Protein AF-0000000081651804 (afdb_homodimer)

InterPro domains:
  IPR036249 Thioredoxin-like superfamily [SSF52833] (68-218)

Organism: Saccoglossus kowalevskii (NCBI:txid10224)

Radius of gyration: 31.2 Å; Cα contacts (8 Å, |Δi|>4): 601; chains: 2; bounding box: 124×75×100 Å

Nearest PDB structures (foldseek):
  3gn3-assembly1_A  TM=8.471E-01  e=2.195E-08  Pseudomonas syringae pv. tomato
  3bci-assembly1_A  TM=7.589E-01  e=2.116E-06  Staphylococcus aureus
  3bck-assembly1_A  TM=7.541E-01  e=5.457E-06  Staphylococcus aureus
  3bd2-assembly1_A  TM=7.616E-01  e=6.450E-06  Staphylococcus aureus
  9edl-assembly1_A  TM=6.045E-01  e=1.382E-04  Francisella tularensis subsp. tularensis SCHU S4

Foldseek 3Di:
DPDPPDPPPPPPPDPPPDDPPPCPVVCVVDLDDDPDDDFAKPDQQDPPALKEKEWEAQQLDQLAQLVLVQVNVLCVVVDRRNYIYTYAYAHDPVPPCRLVLRLLLLLLCVQPVNCSSVLSNVCNVVRDDDDPPQDPVNSNVVSLVSSCVRDVSRDSVSSVVSSPDVVSSSSNVSRNVVCVVLPDDDPRWMDMVSHTDPPDDSPDHSVNVCVVRVVSCPPPDPPDVPPPPPPPPDPDPPPPPPPPPPPPPPDPPPDPVPPPPPVPPVPPPD/DPPDPPPPDPPDPPDPPDDPVPPCPVPVVDLDDDPDDDFAKPDQQDPPALKEKEWEAQQLDQLAQLVLVQVNVLCVVVDRRNYIYTYAYAHDPVPPCRLVLRLLLLLLCVQPVNCSSVLSNVSNVVRDDDDPPQDPVNSNVVSLVSSCVRDVSRDSVSSVVSSPDVVSSSSNVSRNVVCVVLPDDDPRWMDMVSHTDPPDDSPDHSVNVCVVRVVSCPPPDPPDVPPPPPPPPDPDDPPPPPPPPPPPDPDPPPDPVPVPPPVPVVPPPD

Structure (mmCIF, N/CA/C/O backbone):
data_AF-0000000081651804-model_v1
#
loop_
_entity.id
_entity.type
_entity.pdbx_description
1 polymer 'Uncharacterized protein LOC100369680'
#
loop_
_atom_site.group_PDB
_atom_site.id
_atom_site.type_symbol
_atom_site.label_atom_id
_atom_site.label_alt_id
_atom_site.label_comp_id
_atom_site.label_asym_id
_atom_site.label_entity_id
_atom_site.label_seq_id
_atom_site.pdbx_PDB_ins_code
_atom_site.Cartn_x
_atom_site.Cartn_y
_atom_site.Cartn_z
_atom_site.occupancy
_atom_site.B_iso_or_equiv
_atom_site.auth_seq_id
_atom_site.auth_comp_id
_atom_site.auth_asym_id
_atom_site.auth_atom_id
_atom_site.pdbx_PDB_model_num
ATOM 1 N N . MET A 1 1 ? -48.344 -28.953 46.969 1 24.56 1 MET A N 1
ATOM 2 C CA . MET A 1 1 ? -48.781 -29.125 45.562 1 24.56 1 MET A CA 1
ATOM 3 C C . MET A 1 1 ? -48.75 -27.797 44.812 1 24.56 1 MET A C 1
ATOM 5 O O . MET A 1 1 ? -48.812 -27.766 43.594 1 24.56 1 MET A O 1
ATOM 9 N N . ALA A 1 2 ? -49.094 -26.719 45.562 1 26.3 2 ALA A N 1
ATOM 10 C CA . ALA A 1 2 ? -49.625 -25.484 44.969 1 26.3 2 ALA A CA 1
ATOM 11 C C . ALA A 1 2 ? -48.5 -24.719 44.25 1 26.3 2 ALA A C 1
ATOM 13 O O . ALA A 1 2 ? -48.719 -24.141 43.188 1 26.3 2 ALA A O 1
ATOM 14 N N . THR A 1 3 ? -47.438 -24.406 44.969 1 31.56 3 THR A N 1
ATOM 15 C CA . THR A 1 3 ? -46.656 -23.172 44.875 1 31.56 3 THR A CA 1
ATOM 16 C C . THR A 1 3 ? -45.75 -23.219 43.656 1 31.56 3 THR A C 1
ATOM 18 O O . THR A 1 3 ? -44.906 -22.312 43.469 1 31.56 3 THR A O 1
ATOM 21 N N . TYR A 1 4 ? -45.531 -24.438 43.062 1 30.83 4 TYR A N 1
ATOM 22 C CA . TYR A 1 4 ? -44.406 -24.656 42.156 1 30.83 4 TYR A CA 1
ATOM 23 C C . TYR A 1 4 ? -44.625 -23.922 40.812 1 30.83 4 TYR A C 1
ATOM 25 O O . TYR A 1 4 ? -43.844 -24.078 39.875 1 30.83 4 TYR A O 1
ATOM 33 N N . THR A 1 5 ? -45.969 -23.469 40.625 1 31.5 5 THR A N 1
ATOM 34 C CA . THR A 1 5 ? -46.375 -23.312 39.219 1 31.5 5 THR A CA 1
ATOM 35 C C . THR A 1 5 ? -45.75 -22.062 38.625 1 31.5 5 THR A C 1
ATOM 37 O O . THR A 1 5 ? -45.625 -21.953 37.406 1 31.5 5 THR A O 1
ATOM 40 N N . HIS A 1 6 ? -45.688 -20.969 39.406 1 31.59 6 HIS A N 1
ATOM 41 C CA . HIS A 1 6 ? -45.844 -19.703 38.719 1 31.59 6 HIS A CA 1
ATOM 42 C C . HIS A 1 6 ? -44.562 -19.312 38 1 31.59 6 HIS A C 1
ATOM 44 O O . HIS A 1 6 ? -44.531 -18.297 37.312 1 31.59 6 HIS A O 1
ATOM 50 N N . TYR A 1 7 ? -43.344 -19.781 38.562 1 31.34 7 TYR A N 1
ATOM 51 C CA . TYR A 1 7 ? -42.156 -18.969 38.25 1 31.34 7 TYR A CA 1
ATOM 52 C C . TYR A 1 7 ? -41.719 -19.172 36.812 1 31.34 7 TYR A C 1
ATOM 54 O O . TYR A 1 7 ? -40.594 -18.828 36.438 1 31.34 7 TYR A O 1
ATOM 62 N N . PHE A 1 8 ? -42.562 -20.016 36 1 31.11 8 PHE A N 1
ATOM 63 C CA . PHE A 1 8 ? -41.969 -20.484 34.719 1 31.11 8 PHE A CA 1
ATOM 64 C C . PHE A 1 8 ? -41.844 -19.328 33.75 1 31.11 8 PHE A C 1
ATOM 66 O O . PHE A 1 8 ? -41.281 -19.5 32.656 1 31.11 8 PHE A O 1
ATOM 73 N N . VAL A 1 9 ? -42.719 -18.281 33.875 1 31.03 9 VAL A N 1
ATOM 74 C CA . VAL A 1 9 ? -42.969 -17.5 32.688 1 31.03 9 VAL A CA 1
ATOM 75 C C . VAL A 1 9 ? -41.781 -16.594 32.375 1 31.03 9 VAL A C 1
ATOM 77 O O . VAL A 1 9 ? -41.719 -15.969 31.312 1 31.03 9 VAL A O 1
ATOM 80 N N . ALA A 1 10 ? -41.062 -16.203 33.438 1 31.55 10 ALA A N 1
ATOM 81 C CA . ALA A 1 10 ? -40.344 -14.961 33.219 1 31.55 10 ALA A CA 1
ATOM 82 C C . ALA A 1 10 ? -39.219 -15.141 32.188 1 31.55 10 ALA A C 1
ATOM 84 O O . ALA A 1 10 ? -38.469 -14.203 31.906 1 31.55 10 ALA A O 1
ATOM 85 N N . LEU A 1 11 ? -38.781 -16.422 31.984 1 28.41 11 LEU A N 1
ATOM 86 C CA . LEU A 1 11 ? -37.406 -16.531 31.469 1 28.41 11 LEU A CA 1
ATOM 87 C C . LEU A 1 11 ? -37.312 -16.031 30.031 1 28.41 11 LEU A C 1
ATOM 89 O O . LEU A 1 11 ? -36.219 -15.766 29.531 1 28.41 11 LEU A O 1
ATOM 93 N N . CYS A 1 12 ? -38.406 -16.219 29.219 1 28.17 12 CYS A N 1
ATOM 94 C CA . CYS A 1 12 ? -38.094 -16.344 27.797 1 28.17 12 CYS A CA 1
ATOM 95 C C . CYS A 1 12 ? -37.719 -15 27.188 1 28.17 12 CYS A C 1
ATOM 97 O O . CYS A 1 12 ? -37.469 -14.898 25.984 1 28.17 12 CYS A O 1
ATOM 99 N N . LEU A 1 13 ? -38.25 -13.891 27.75 1 28.84 13 LEU A N 1
ATOM 100 C CA . LEU A 1 13 ? -38.344 -12.758 26.844 1 28.84 13 LEU A CA 1
ATOM 101 C C . LEU A 1 13 ? -36.969 -12.227 26.484 1 28.84 13 LEU A C 1
ATOM 103 O O . LEU A 1 13 ? -36.812 -11.352 25.625 1 28.84 13 LEU A O 1
ATOM 107 N N . SER A 1 14 ? -36.062 -12.273 27.469 1 28.53 14 SER A N 1
ATOM 108 C CA . SER A 1 14 ? -35.062 -11.219 27.312 1 28.53 14 SER A CA 1
ATOM 109 C C . SER A 1 14 ? -34.25 -11.43 26.031 1 28.53 14 SER A C 1
ATOM 111 O O . SER A 1 14 ? -33.344 -10.648 25.734 1 28.53 14 SER A O 1
ATOM 113 N N . PHE A 1 15 ? -34.031 -12.656 25.547 1 28.77 15 PHE A N 1
ATOM 114 C CA . PHE A 1 15 ? -32.812 -12.836 24.766 1 28.77 15 PHE A CA 1
ATOM 115 C C . PHE A 1 15 ? -32.938 -12.109 23.422 1 28.77 15 PHE A C 1
ATOM 117 O O . PHE A 1 15 ? -32.062 -12.258 22.562 1 28.77 15 PHE A O 1
ATOM 124 N N . MET A 1 16 ? -34.094 -11.562 23.047 1 28.7 16 MET A N 1
ATOM 125 C CA . MET A 1 16 ? -34.125 -11.273 21.625 1 28.7 16 MET A CA 1
ATOM 126 C C . MET A 1 16 ? -33.188 -10.117 21.297 1 28.7 16 MET A C 1
ATOM 128 O O . MET A 1 16 ? -33.312 -9.5 20.234 1 28.7 16 MET A O 1
ATOM 132 N N . HIS A 1 17 ? -32.625 -9.453 22.234 1 29.36 17 HIS A N 1
ATOM 133 C CA . HIS A 1 17 ? -31.984 -8.266 21.672 1 29.36 17 HIS A CA 1
ATOM 134 C C . HIS A 1 17 ? -30.922 -8.641 20.641 1 29.36 17 HIS A C 1
ATOM 136 O O . HIS A 1 17 ? -29.734 -8.375 20.844 1 29.36 17 HIS A O 1
ATOM 142 N N . VAL A 1 18 ? -30.734 -9.891 20.281 1 27.17 18 VAL A N 1
ATOM 143 C CA . VAL A 1 18 ? -29.5 -10.125 19.531 1 27.17 18 VAL A CA 1
ATOM 144 C C . VAL A 1 18 ? -29.359 -9.062 18.438 1 27.17 18 VAL A C 1
ATOM 146 O O . VAL A 1 18 ? -28.328 -8.383 18.359 1 27.17 18 VAL A O 1
ATOM 149 N N . VAL A 1 19 ? -29.516 -9.508 17.078 1 27.95 19 VAL A N 1
ATOM 150 C CA . VAL A 1 19 ? -28.672 -9.516 15.875 1 27.95 19 VAL A CA 1
ATOM 151 C C . VAL A 1 19 ? -28.922 -8.242 15.07 1 27.95 19 VAL A C 1
ATOM 153 O O . VAL A 1 19 ? -29.797 -8.211 14.188 1 27.95 19 VAL A O 1
ATOM 156 N N . LYS A 1 20 ? -29.5 -7.219 15.469 1 29.56 20 LYS A N 1
ATOM 157 C CA . LYS A 1 20 ? -29.672 -6.234 14.398 1 29.56 20 LYS A CA 1
ATOM 158 C C . LYS A 1 20 ? -28.328 -5.852 13.789 1 29.56 20 LYS A C 1
ATOM 160 O O . LYS A 1 20 ? -27.953 -4.676 13.773 1 29.56 20 LYS A O 1
ATOM 165 N N . SER A 1 21 ? -27.188 -6.348 14.25 1 32.62 21 SER A N 1
ATOM 166 C CA . SER A 1 21 ? -26.047 -5.836 13.484 1 32.62 21 SER A CA 1
ATOM 167 C C . SER A 1 21 ? -26.328 -5.918 11.984 1 32.62 21 SER A C 1
ATOM 169 O O . SER A 1 21 ? -26.25 -6.996 11.391 1 32.62 21 SER A O 1
ATOM 171 N N . SER A 1 22 ? -27.422 -5.578 11.484 1 32.34 22 SER A N 1
ATOM 172 C CA . SER A 1 22 ? -27.672 -5.32 10.07 1 32.34 22 SER A CA 1
ATOM 173 C C . SER A 1 22 ? -26.391 -4.902 9.352 1 32.34 22 SER A C 1
ATOM 175 O O . SER A 1 22 ? -25.547 -4.211 9.93 1 32.34 22 SER A O 1
ATOM 177 N N . SER A 1 23 ? -26.062 -5.59 8.25 1 32.5 23 SER A N 1
ATOM 178 C CA . SER A 1 23 ? -25.109 -5.695 7.16 1 32.5 23 SER A CA 1
ATOM 179 C C . SER A 1 23 ? -24.875 -4.34 6.5 1 32.5 23 SER A C 1
ATOM 181 O O . SER A 1 23 ? -25.719 -3.844 5.762 1 32.5 23 SER A O 1
ATOM 183 N N . LEU A 1 24 ? -24.844 -3.197 7.113 1 31.67 24 LEU A N 1
ATOM 184 C CA . LEU A 1 24 ? -24.031 -2.281 6.328 1 31.67 24 LEU A CA 1
ATOM 185 C C . LEU A 1 24 ? -23 -3.043 5.496 1 31.67 24 LEU A C 1
ATOM 187 O O . LEU A 1 24 ? -21.953 -3.426 6 1 31.67 24 LEU A O 1
ATOM 191 N N . LEU A 1 25 ? -23.344 -4.055 4.938 1 34.19 25 LEU A N 1
ATOM 192 C CA . LEU A 1 25 ? -22.547 -4.516 3.807 1 34.19 25 LEU A CA 1
ATOM 193 C C . LEU A 1 25 ? -21.828 -3.348 3.135 1 34.19 25 LEU A C 1
ATOM 195 O O . LEU A 1 25 ? -22.422 -2.646 2.311 1 34.19 25 LEU A O 1
ATOM 199 N N . GLN A 1 26 ? -21.312 -2.379 3.842 1 36.34 26 GLN A N 1
ATOM 200 C CA . GLN A 1 26 ? -20.344 -1.422 3.32 1 36.34 26 GLN A CA 1
ATOM 201 C C . GLN A 1 26 ? -19.656 -1.964 2.074 1 36.34 26 GLN A C 1
ATOM 203 O O . GLN A 1 26 ? -19.062 -3.041 2.109 1 36.34 26 GLN A O 1
ATOM 208 N N . ASN A 1 27 ? -20.25 -1.836 0.985 1 41.03 27 ASN A N 1
ATOM 209 C CA . ASN A 1 27 ? -19.578 -1.999 -0.3 1 41.03 27 ASN A CA 1
ATOM 210 C C . ASN A 1 27 ? -18.094 -1.684 -0.198 1 41.03 27 ASN A C 1
ATOM 212 O O . ASN A 1 27 ? -17.688 -0.518 -0.253 1 41.03 27 ASN A O 1
ATOM 216 N N . TYR A 1 28 ? -17.453 -2.332 0.712 1 46.41 28 TYR A N 1
ATOM 217 C CA . TYR A 1 28 ? -16.016 -2.258 0.965 1 46.41 28 TYR A CA 1
ATOM 218 C C . TYR A 1 28 ? -15.258 -1.918 -0.311 1 46.41 28 TYR A C 1
ATOM 220 O O . TYR A 1 28 ? -14.094 -1.509 -0.257 1 46.41 28 TYR A O 1
ATOM 228 N N . TYR A 1 29 ? -16.031 -2.086 -1.466 1 54.09 29 TYR A N 1
ATOM 229 C CA . TYR A 1 29 ? -15.305 -1.968 -2.721 1 54.09 29 TYR A CA 1
ATOM 230 C C . TYR A 1 29 ? -15.375 -0.544 -3.262 1 54.09 29 TYR A C 1
ATOM 232 O O . TYR A 1 29 ? -14.664 -0.194 -4.203 1 54.09 29 TYR A O 1
ATOM 240 N N . GLN A 1 30 ? -16.312 0.213 -2.609 1 60.78 30 GLN A N 1
ATOM 241 C CA . GLN A 1 30 ? -16.328 1.605 -3.045 1 60.78 30 GLN A CA 1
ATOM 242 C C . GLN A 1 30 ? -15.727 2.52 -1.979 1 60.78 30 GLN A C 1
ATOM 244 O O . GLN A 1 30 ? -16.078 2.418 -0.801 1 60.78 30 GLN A O 1
ATOM 249 N N . ILE A 1 31 ? -14.711 3.125 -2.273 1 69.38 31 ILE A N 1
ATOM 250 C CA . ILE A 1 31 ? -14.172 4.164 -1.405 1 69.38 31 ILE A CA 1
ATOM 251 C C . ILE A 1 31 ? -15.234 5.234 -1.161 1 69.38 31 ILE A C 1
ATOM 253 O O . ILE A 1 31 ? -15.719 5.863 -2.105 1 69.38 31 ILE A O 1
ATOM 257 N N . PRO A 1 32 ? -15.664 5.367 0.068 1 70.44 32 PRO A N 1
ATOM 258 C CA . PRO A 1 32 ? -16.656 6.414 0.318 1 70.44 32 PRO A CA 1
ATOM 259 C C . PRO A 1 32 ? -16.109 7.82 0.09 1 70.44 32 PRO A C 1
ATOM 261 O O . PRO A 1 32 ? -14.898 8.039 0.207 1 70.44 32 PRO A O 1
ATOM 264 N N . VAL A 1 33 ? -17.031 8.703 -0.384 1 73.44 33 VAL A N 1
ATOM 265 C CA . VAL A 1 33 ? -16.672 10.117 -0.405 1 73.44 33 VAL A CA 1
ATOM 266 C C . VAL A 1 33 ? -16.625 10.656 1.022 1 73.44 33 VAL A C 1
ATOM 268 O O . VAL A 1 33 ? -17.594 10.555 1.77 1 73.44 33 VAL A O 1
ATOM 271 N N . THR A 1 34 ? -15.445 11.102 1.348 1 71.44 34 THR A N 1
ATOM 272 C CA . THR A 1 34 ? -15.258 11.602 2.707 1 71.44 34 THR A CA 1
ATOM 273 C C . THR A 1 34 ? -15.812 13.016 2.844 1 71.44 34 THR A C 1
ATOM 275 O O . THR A 1 34 ? -15.922 13.742 1.855 1 71.44 34 THR A O 1
ATOM 278 N N . ARG A 1 35 ? -16.203 13.344 4.023 1 66.5 35 ARG A N 1
ATOM 279 C CA . ARG A 1 35 ? -16.797 14.648 4.289 1 66.5 35 ARG A CA 1
ATOM 280 C C . ARG A 1 35 ? -15.82 15.773 3.992 1 66.5 35 ARG A C 1
ATOM 282 O O . ARG A 1 35 ? -16.203 16.828 3.504 1 66.5 35 ARG A O 1
ATOM 289 N N . HIS A 1 36 ? -14.609 15.547 4.328 1 74.31 36 HIS A N 1
ATOM 290 C CA . HIS A 1 36 ? -13.586 16.578 4.129 1 74.31 36 HIS A CA 1
ATOM 291 C C . HIS A 1 36 ? -12.383 16 3.383 1 74.31 36 HIS A C 1
ATOM 293 O O . HIS A 1 36 ? -12.203 14.789 3.307 1 74.31 36 HIS A O 1
ATOM 299 N N . ARG A 1 37 ? -11.719 17 2.832 1 77.81 37 ARG A N 1
ATOM 300 C CA . ARG A 1 37 ? -10.469 16.594 2.195 1 77.81 37 ARG A CA 1
ATOM 301 C C . ARG A 1 37 ? -9.523 15.945 3.203 1 77.81 37 ARG A C 1
ATOM 303 O O . ARG A 1 37 ? -9.414 16.406 4.344 1 77.81 37 ARG A O 1
ATOM 310 N N . LEU A 1 38 ? -8.961 14.922 2.678 1 86 38 LEU A N 1
ATOM 311 C CA . LEU A 1 38 ? -8.047 14.18 3.541 1 86 38 LEU A CA 1
ATOM 312 C C . LEU A 1 38 ? -6.652 14.805 3.525 1 86 38 LEU A C 1
ATOM 314 O O . LEU A 1 38 ? -6.277 15.469 2.557 1 86 38 LEU A O 1
ATOM 318 N N . GLY A 1 39 ? -5.965 14.609 4.645 1 93.44 39 GLY A N 1
ATOM 319 C CA . GLY A 1 39 ? -4.648 15.195 4.824 1 93.44 39 GLY A CA 1
ATOM 320 C C . GLY A 1 39 ? -4.605 16.234 5.918 1 93.44 39 GLY A C 1
ATOM 321 O O . GLY A 1 39 ? -5.633 16.562 6.523 1 93.44 39 GLY A O 1
ATOM 322 N N . TYR A 1 40 ? -3.414 16.766 6.168 1 97.38 40 TYR A N 1
ATOM 323 C CA . TYR A 1 40 ? -3.191 17.75 7.223 1 97.38 40 TYR A CA 1
ATOM 324 C C . TYR A 1 40 ? -2.578 19.016 6.66 1 97.38 40 TYR A C 1
ATOM 326 O O . TYR A 1 40 ? -1.452 19 6.16 1 97.38 40 TYR A O 1
ATOM 334 N N . VAL A 1 41 ? -3.338 20.078 6.805 1 97.25 41 VAL A N 1
ATOM 335 C CA . VAL A 1 41 ? -2.848 21.359 6.285 1 97.25 41 VAL A CA 1
ATOM 336 C C . VAL A 1 41 ? -1.814 21.938 7.246 1 97.25 41 VAL A C 1
ATOM 338 O O . VAL A 1 41 ? -2.033 21.969 8.461 1 97.25 41 VAL A O 1
ATOM 341 N N . TYR A 1 42 ? -0.733 22.312 6.691 1 97.94 42 TYR A N 1
ATOM 342 C CA . TYR A 1 42 ? 0.343 22.906 7.48 1 97.94 42 TYR A CA 1
ATOM 343 C C . TYR A 1 42 ? 0.07 24.375 7.762 1 97.94 42 TYR A C 1
ATOM 345 O O . TYR A 1 42 ? -0.305 25.125 6.855 1 97.94 42 TYR A O 1
ATOM 353 N N . ALA A 1 43 ? 0.14 24.656 9.055 1 94.56 43 ALA A N 1
ATOM 354 C CA . ALA A 1 43 ? -0.023 26.031 9.5 1 94.56 43 ALA A CA 1
ATOM 355 C C . ALA A 1 43 ? -1.388 26.578 9.094 1 94.56 43 ALA A C 1
ATOM 357 O O . ALA A 1 43 ? -2.42 25.969 9.367 1 94.56 43 ALA A O 1
ATOM 358 N N . ASP A 1 44 ? -1.506 27.703 8.555 1 94.56 44 ASP A N 1
ATOM 359 C CA . ASP A 1 44 ? -2.768 28.344 8.188 1 94.56 44 ASP A CA 1
ATOM 360 C C . ASP A 1 44 ? -2.887 28.5 6.676 1 94.56 44 ASP A C 1
ATOM 362 O O . ASP A 1 44 ? -3.404 29.516 6.191 1 94.56 44 ASP A O 1
ATOM 366 N N . GLY A 1 45 ? -2.346 27.516 5.996 1 95.38 45 GLY A N 1
ATOM 367 C CA . GLY A 1 45 ? -2.49 27.578 4.551 1 95.38 45 GLY A CA 1
ATOM 368 C C . GLY A 1 45 ? -3.926 27.766 4.102 1 95.38 45 GLY A C 1
ATOM 369 O O . GLY A 1 45 ? -4.797 26.969 4.422 1 95.38 45 GLY A O 1
ATOM 370 N N . ILE A 1 46 ? -4.137 28.734 3.305 1 94.94 46 ILE A N 1
ATOM 371 C CA . ILE A 1 46 ? -5.512 29.047 2.922 1 94.94 46 ILE A CA 1
ATOM 372 C C . ILE A 1 46 ? -5.898 28.234 1.688 1 94.94 46 ILE A C 1
ATOM 374 O O . ILE A 1 46 ? -5.039 27.891 0.873 1 94.94 46 ILE A O 1
ATOM 378 N N . ALA A 1 47 ? -7.168 27.969 1.58 1 92.94 47 ALA A N 1
ATOM 379 C CA . ALA A 1 47 ? -7.684 27.125 0.507 1 92.94 47 ALA A CA 1
ATOM 380 C C . ALA A 1 47 ? -7.484 27.781 -0.855 1 92.94 47 ALA A C 1
ATOM 382 O O . ALA A 1 47 ? -7.348 27.094 -1.87 1 92.94 47 ALA A O 1
ATOM 383 N N . SER A 1 48 ? -7.363 29.125 -0.928 1 92.75 48 SER A N 1
ATOM 384 C CA . SER A 1 48 ? -7.297 29.844 -2.193 1 92.75 48 SER A CA 1
ATOM 385 C C . SER A 1 48 ? -5.852 30.125 -2.598 1 92.75 48 SER A C 1
ATOM 387 O O . SER A 1 48 ? -5.602 30.812 -3.594 1 92.75 48 SER A O 1
ATOM 389 N N . ALA A 1 49 ? -4.961 29.625 -1.812 1 95.44 49 ALA A N 1
ATOM 390 C CA . ALA A 1 49 ? -3.57 29.828 -2.207 1 95.44 49 ALA A CA 1
ATOM 391 C C . ALA A 1 49 ? -3.334 29.375 -3.641 1 95.44 49 ALA A C 1
ATOM 393 O O . ALA A 1 49 ? -3.824 28.312 -4.047 1 95.44 49 ALA A O 1
ATOM 394 N N . PRO A 1 50 ? -2.617 30.172 -4.434 1 94.44 50 PRO A N 1
ATOM 395 C CA . PRO A 1 50 ? -2.42 29.828 -5.844 1 94.44 50 PRO A CA 1
ATOM 396 C C . PRO A 1 50 ? -1.601 28.547 -6.027 1 94.44 50 PRO A C 1
ATOM 398 O O . PRO A 1 50 ? -1.757 27.844 -7.031 1 94.44 50 PRO A O 1
ATOM 401 N N . VAL A 1 51 ? -0.726 28.266 -5.121 1 96.94 51 VAL A N 1
ATOM 402 C CA . VAL A 1 51 ? 0.086 27.062 -5.207 1 96.94 51 VAL A CA 1
ATOM 403 C C . VAL A 1 51 ? -0.336 26.078 -4.117 1 96.94 51 VAL A C 1
ATOM 405 O O . VAL A 1 51 ? -0.29 26.391 -2.93 1 96.94 51 VAL A O 1
ATOM 408 N N . GLN A 1 52 ? -0.804 24.953 -4.531 1 97.62 52 GLN A N 1
ATOM 409 C CA . GLN A 1 52 ? -1.155 23.844 -3.652 1 97.62 52 GLN A CA 1
ATOM 410 C C . GLN A 1 52 ? -0.116 22.719 -3.732 1 97.62 52 GLN A C 1
ATOM 412 O O . GLN A 1 52 ? 0.161 22.203 -4.812 1 97.62 52 GLN A O 1
ATOM 417 N N . ILE A 1 53 ? 0.452 22.391 -2.619 1 98.44 53 ILE A N 1
ATOM 418 C CA . ILE A 1 53 ? 1.403 21.281 -2.59 1 98.44 53 ILE A CA 1
ATOM 419 C C . ILE A 1 53 ? 0.865 20.172 -1.704 1 98.44 53 ILE A C 1
ATOM 421 O O . ILE A 1 53 ? 0.42 20.406 -0.58 1 98.44 53 ILE A O 1
ATOM 425 N N . ASP A 1 54 ? 0.835 18.984 -2.162 1 98.31 54 ASP A N 1
ATOM 426 C CA . ASP A 1 54 ? 0.572 17.781 -1.385 1 98.31 54 ASP A CA 1
ATOM 427 C C . ASP A 1 54 ? 1.829 16.922 -1.263 1 98.31 54 ASP A C 1
ATOM 429 O O . ASP A 1 54 ? 2.455 16.578 -2.27 1 98.31 54 ASP A O 1
ATOM 433 N N . MET A 1 55 ? 2.182 16.625 -0.092 1 98.69 55 MET A N 1
ATOM 434 C CA . MET A 1 55 ? 3.234 15.641 0.14 1 98.69 55 MET A CA 1
ATOM 435 C C . MET A 1 55 ? 2.652 14.336 0.683 1 98.69 55 MET A C 1
ATOM 437 O O . MET A 1 55 ? 1.841 14.352 1.61 1 98.69 55 MET A O 1
ATOM 441 N N . PHE A 1 56 ? 2.998 13.273 0.129 1 98.31 56 PHE A N 1
ATOM 442 C CA . PHE A 1 56 ? 2.707 11.93 0.629 1 98.31 56 PHE A CA 1
ATOM 443 C C . PHE A 1 56 ? 3.959 11.289 1.21 1 98.31 56 PHE A C 1
ATOM 445 O O . PHE A 1 56 ? 4.996 11.219 0.544 1 98.31 56 PHE A O 1
ATOM 452 N N . LEU A 1 57 ? 3.881 10.859 2.449 1 97.56 57 LEU A N 1
ATOM 453 C CA . LEU A 1 57 ? 5.09 10.383 3.107 1 97.56 57 LEU A CA 1
ATOM 454 C C . LEU A 1 57 ? 4.805 9.148 3.945 1 97.56 57 LEU A C 1
ATOM 456 O O . LEU A 1 57 ? 3.686 8.969 4.434 1 97.56 57 LEU A O 1
ATOM 460 N N . CYS A 1 58 ? 5.715 8.297 4.031 1 96.44 58 CYS A N 1
ATOM 461 C CA . CYS A 1 58 ? 5.715 7.137 4.914 1 96.44 58 CYS A CA 1
ATOM 462 C C . CYS A 1 58 ? 6.355 7.469 6.254 1 96.44 58 CYS A C 1
ATOM 464 O O . CYS A 1 58 ? 7.57 7.648 6.34 1 96.44 58 CYS A O 1
ATOM 466 N N . LEU A 1 59 ? 5.445 7.496 7.25 1 94.62 59 LEU A N 1
ATOM 467 C CA . LEU A 1 59 ? 5.918 7.879 8.578 1 94.62 59 LEU A CA 1
ATOM 468 C C . LEU A 1 59 ? 6.812 6.797 9.172 1 94.62 59 LEU A C 1
ATOM 470 O O . LEU A 1 59 ? 6.477 5.613 9.125 1 94.62 59 LEU A O 1
ATOM 474 N N . GLN A 1 60 ? 7.973 7.145 9.609 1 85.25 60 GLN A N 1
ATOM 475 C CA . GLN A 1 60 ? 9 6.305 10.227 1 85.25 60 GLN A CA 1
ATOM 476 C C . GLN A 1 60 ? 9.969 5.77 9.18 1 85.25 60 GLN A C 1
ATOM 478 O O . GLN A 1 60 ? 10.867 4.984 9.508 1 85.25 60 GLN A O 1
ATOM 483 N N . SER A 1 61 ? 9.75 6.074 7.93 1 86.62 61 SER A N 1
ATOM 484 C CA . SER A 1 61 ? 10.758 5.75 6.93 1 86.62 61 SER A CA 1
ATOM 485 C C . SER A 1 61 ? 11.914 6.742 6.969 1 86.62 61 SER A C 1
ATOM 487 O O . SER A 1 61 ? 11.703 7.953 7.031 1 86.62 61 SER A O 1
ATOM 489 N N . THR A 1 62 ? 13.039 6.27 6.883 1 82.69 62 THR A N 1
ATOM 490 C CA . THR A 1 62 ? 14.219 7.117 7 1 82.69 62 THR A CA 1
ATOM 491 C C . THR A 1 62 ? 14.32 8.07 5.812 1 82.69 62 THR A C 1
ATOM 493 O O . THR A 1 62 ? 14.859 9.172 5.941 1 82.69 62 THR A O 1
ATOM 496 N N . GLU A 1 63 ? 13.773 7.723 4.719 1 88.5 63 GLU A N 1
ATOM 497 C CA . GLU A 1 63 ? 13.93 8.484 3.482 1 88.5 63 GLU A CA 1
ATOM 498 C C . GLU A 1 63 ? 13.008 9.703 3.467 1 88.5 63 GLU A C 1
ATOM 500 O O . GLU A 1 63 ? 13.203 10.625 2.674 1 88.5 63 GLU A O 1
ATOM 505 N N . ASP A 1 64 ? 12.062 9.773 4.355 1 94.44 64 ASP A N 1
ATOM 506 C CA . ASP A 1 64 ? 11.023 10.789 4.242 1 94.44 64 ASP A CA 1
ATOM 507 C C . ASP A 1 64 ? 11.266 11.938 5.219 1 94.44 64 ASP A C 1
ATOM 509 O O . ASP A 1 64 ? 10.68 13.016 5.082 1 94.44 64 ASP A O 1
ATOM 513 N N . GLY A 1 65 ? 12.188 11.75 6.223 1 93.75 65 GLY A N 1
ATOM 514 C CA . GLY A 1 65 ? 12.398 12.742 7.258 1 93.75 65 GLY A CA 1
ATOM 515 C C . GLY A 1 65 ? 12.945 14.055 6.723 1 93.75 65 GLY A C 1
ATOM 516 O O . GLY A 1 65 ? 12.344 15.117 6.938 1 93.75 65 GLY A O 1
ATOM 517 N N . ARG A 1 66 ? 13.984 14 6.008 1 94.81 66 ARG A N 1
ATOM 518 C CA . ARG A 1 66 ? 14.625 15.203 5.484 1 94.81 66 ARG A CA 1
ATOM 519 C C . ARG A 1 66 ? 13.711 15.914 4.488 1 94.81 66 ARG A C 1
ATOM 521 O O . ARG A 1 66 ? 13.508 17.125 4.582 1 94.81 66 ARG A O 1
ATOM 528 N N . PRO A 1 67 ? 13.125 15.18 3.516 1 97.06 67 PRO A N 1
ATOM 529 C CA . PRO A 1 67 ? 12.195 15.844 2.602 1 97.06 67 PRO A CA 1
ATOM 530 C C . PRO A 1 67 ? 11.047 16.547 3.328 1 97.06 67 PRO A C 1
ATOM 532 O O . PRO A 1 67 ? 10.602 17.609 2.9 1 97.06 67 PRO A O 1
ATOM 535 N N . LEU A 1 68 ? 10.531 15.938 4.398 1 97.56 68 LEU A N 1
ATOM 536 C CA . LEU A 1 68 ? 9.477 16.578 5.176 1 97.56 68 LEU A CA 1
ATOM 537 C C . LEU A 1 68 ? 9.945 17.938 5.715 1 97.56 68 LEU A C 1
ATOM 539 O O . LEU A 1 68 ? 9.25 18.938 5.566 1 97.56 68 LEU A O 1
ATOM 543 N N . GLN A 1 69 ? 11.125 17.969 6.285 1 97.19 69 GLN A N 1
ATOM 544 C CA . GLN A 1 69 ? 11.641 19.219 6.844 1 97.19 69 GLN A CA 1
ATOM 545 C C . GLN A 1 69 ? 11.82 20.266 5.754 1 97.19 69 GLN A C 1
ATOM 547 O O . GLN A 1 69 ? 11.461 21.438 5.945 1 97.19 69 GLN A O 1
ATOM 552 N N . VAL A 1 70 ? 12.344 19.906 4.633 1 98.38 70 VAL A N 1
ATOM 553 C CA . VAL A 1 70 ? 12.625 20.844 3.551 1 98.38 70 VAL A CA 1
ATOM 554 C C . VAL A 1 70 ? 11.312 21.406 3.014 1 98.38 70 VAL A C 1
ATOM 556 O O . VAL A 1 70 ? 11.227 22.609 2.73 1 98.38 70 VAL A O 1
ATOM 559 N N . ILE A 1 71 ? 10.266 20.594 2.854 1 98.56 71 ILE A N 1
ATOM 560 C CA . ILE A 1 71 ? 9.016 21.078 2.281 1 98.56 71 ILE A CA 1
ATOM 561 C C . ILE A 1 71 ? 8.305 21.984 3.287 1 98.56 71 ILE A C 1
ATOM 563 O O . ILE A 1 71 ? 7.641 22.938 2.902 1 98.56 71 ILE A O 1
ATOM 567 N N . LEU A 1 72 ? 8.453 21.688 4.598 1 98.5 72 LEU A N 1
ATOM 568 C CA . LEU A 1 72 ? 7.941 22.594 5.617 1 98.5 72 LEU A CA 1
ATOM 569 C C . LEU A 1 72 ? 8.633 23.953 5.539 1 98.5 72 LEU A C 1
ATOM 571 O O . LEU A 1 72 ? 7.977 24.984 5.562 1 98.5 72 LEU A O 1
ATOM 575 N N . ASP A 1 73 ? 9.945 23.922 5.414 1 98.5 73 ASP A N 1
ATOM 576 C CA . ASP A 1 73 ? 10.711 25.156 5.258 1 98.5 73 ASP A CA 1
ATOM 577 C C . ASP A 1 73 ? 10.273 25.922 4.012 1 98.5 73 ASP A C 1
ATOM 579 O O . ASP A 1 73 ? 10.219 27.156 4.02 1 98.5 73 ASP A O 1
ATOM 583 N N . THR A 1 74 ? 10.016 25.188 2.998 1 98.62 74 THR A N 1
ATOM 584 C CA . THR A 1 74 ? 9.562 25.781 1.746 1 98.62 74 THR A CA 1
ATOM 585 C C . THR A 1 74 ? 8.219 26.484 1.936 1 98.62 74 THR A C 1
ATOM 587 O O . THR A 1 74 ? 8.039 27.625 1.492 1 98.62 74 THR A O 1
ATOM 590 N N . ALA A 1 75 ? 7.281 25.812 2.561 1 98.62 75 ALA A N 1
ATOM 591 C CA . ALA A 1 75 ? 5.988 26.438 2.848 1 98.62 75 ALA A CA 1
ATOM 592 C C . ALA A 1 75 ? 6.156 27.688 3.688 1 98.62 75 ALA A C 1
ATOM 594 O O . ALA A 1 75 ? 5.504 28.703 3.434 1 98.62 75 ALA A O 1
ATOM 595 N N . ASP A 1 76 ? 7.004 27.656 4.648 1 98.5 76 ASP A N 1
ATOM 596 C CA . ASP A 1 76 ? 7.262 28.797 5.512 1 98.5 76 ASP A CA 1
ATOM 597 C C . ASP A 1 76 ? 7.859 29.953 4.719 1 98.5 76 ASP A C 1
ATOM 599 O O . ASP A 1 76 ? 7.555 31.125 4.984 1 98.5 76 ASP A O 1
ATOM 603 N N . HIS A 1 77 ? 8.742 29.656 3.814 1 98.31 77 HIS A N 1
ATOM 604 C CA . HIS A 1 77 ? 9.391 30.672 2.986 1 98.31 77 HIS A CA 1
ATOM 605 C C . HIS A 1 77 ? 8.359 31.516 2.244 1 98.31 77 HIS A C 1
ATOM 607 O O . HIS A 1 77 ? 8.508 32.75 2.15 1 98.31 77 HIS A O 1
ATOM 613 N N . TYR A 1 78 ? 7.301 30.906 1.735 1 97.5 78 TYR A N 1
ATOM 614 C CA . TYR A 1 78 ? 6.32 31.609 0.914 1 97.5 78 TYR A CA 1
ATOM 615 C C . TYR A 1 78 ? 5.176 32.125 1.767 1 97.5 78 TYR A C 1
ATOM 617 O O . TYR A 1 78 ? 4.547 33.125 1.416 1 97.5 78 TYR A O 1
ATOM 625 N N . GLY A 1 79 ? 4.879 31.422 2.85 1 97.38 79 GLY A N 1
ATOM 626 C CA . GLY A 1 79 ? 3.75 31.797 3.689 1 97.38 79 GLY A CA 1
ATOM 627 C C . GLY A 1 79 ? 2.447 31.156 3.264 1 97.38 79 GLY A C 1
ATOM 628 O O . GLY A 1 79 ? 2.332 30.656 2.141 1 97.38 79 GLY A O 1
ATOM 629 N N . PRO A 1 80 ? 1.479 31.188 4.188 1 96.88 80 PRO A N 1
ATOM 630 C CA . PRO A 1 80 ? 0.251 30.406 4.047 1 96.88 80 PRO A CA 1
ATOM 631 C C . PRO A 1 80 ? -0.692 30.969 2.988 1 96.88 80 PRO A C 1
ATOM 633 O O . PRO A 1 80 ? -1.657 30.312 2.598 1 96.88 80 PRO A O 1
ATOM 636 N N . ARG A 1 81 ? -0.469 32.125 2.486 1 95.62 81 ARG A N 1
ATOM 637 C CA . ARG A 1 81 ? -1.355 32.75 1.502 1 95.62 81 ARG A CA 1
ATOM 638 C C . ARG A 1 81 ? -0.919 32.406 0.083 1 95.62 81 ARG A C 1
ATOM 640 O O . ARG A 1 81 ? -1.723 32.438 -0.851 1 95.62 81 ARG A O 1
ATOM 647 N N . LEU A 1 82 ? 0.364 32.125 -0.07 1 96.25 82 LEU A N 1
ATOM 648 C CA . LEU A 1 82 ? 0.879 31.844 -1.406 1 96.25 82 LEU A CA 1
ATOM 649 C C . LEU A 1 82 ? 0.998 30.344 -1.642 1 96.25 82 LEU A C 1
ATOM 651 O O . LEU A 1 82 ? 0.767 29.859 -2.754 1 96.25 82 LEU A O 1
ATOM 655 N N . VAL A 1 83 ? 1.382 29.625 -0.631 1 97.94 83 VAL A N 1
ATOM 656 C CA . VAL A 1 83 ? 1.572 28.172 -0.757 1 97.94 83 VAL A CA 1
ATOM 657 C C . VAL A 1 83 ? 0.801 27.453 0.345 1 97.94 83 VAL A C 1
ATOM 659 O O . VAL A 1 83 ? 1.029 27.703 1.533 1 97.94 83 VAL A O 1
ATOM 662 N N . ARG A 1 84 ? -0.149 26.656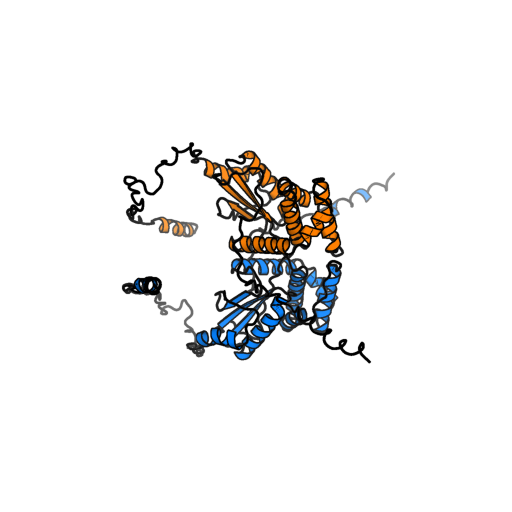 -0.008 1 98 84 ARG A N 1
ATOM 663 C CA . ARG A 1 84 ? -0.827 25.734 0.905 1 98 84 ARG A CA 1
ATOM 664 C C . ARG A 1 84 ? -0.23 24.344 0.82 1 98 84 ARG A C 1
ATOM 666 O O . ARG A 1 84 ? -0.248 23.719 -0.242 1 98 84 ARG A O 1
ATOM 673 N N . LEU A 1 85 ? 0.325 23.906 1.924 1 98.62 85 LEU A N 1
ATOM 674 C CA . LEU A 1 85 ? 0.93 22.578 2.014 1 98.62 85 LEU A CA 1
ATOM 675 C C . LEU A 1 85 ? 0.028 21.625 2.785 1 98.62 85 LEU A C 1
ATOM 677 O O . LEU A 1 85 ? -0.384 21.922 3.908 1 98.62 85 LEU A O 1
ATOM 681 N N . SER A 1 86 ? -0.325 20.547 2.182 1 98.19 86 SER A N 1
ATOM 682 C CA . SER A 1 86 ? -1.054 19.453 2.814 1 98.19 86 SER A CA 1
ATOM 683 C C . SER A 1 86 ? -0.19 18.203 2.912 1 98.19 86 SER A C 1
ATOM 685 O O . SER A 1 86 ? 0.453 17.797 1.938 1 98.19 86 SER A O 1
ATOM 687 N N . LEU A 1 87 ? -0.2 17.609 4.082 1 98.62 87 LEU A N 1
ATOM 688 C CA . LEU A 1 87 ? 0.571 16.391 4.332 1 98.62 87 LEU A CA 1
ATOM 689 C C . LEU A 1 87 ? -0.344 15.172 4.426 1 98.62 87 LEU A C 1
ATOM 691 O O . LEU A 1 87 ? -1.422 15.25 5.02 1 98.62 87 LEU A O 1
ATOM 695 N N . HIS A 1 88 ? 0.044 14.117 3.803 1 98.06 88 HIS A N 1
ATOM 696 C CA . HIS A 1 88 ? -0.708 12.867 3.768 1 98.06 88 HIS A CA 1
ATOM 697 C C . HIS A 1 88 ? 0.165 11.688 4.184 1 98.06 88 HIS A C 1
ATOM 699 O O . HIS A 1 88 ? 1.23 11.461 3.605 1 98.06 88 HIS A O 1
ATOM 705 N N . GLY A 1 89 ? -0.338 10.914 5.227 1 97.62 89 GLY A N 1
ATOM 706 C CA . GLY A 1 89 ? 0.316 9.648 5.496 1 97.62 89 GLY A CA 1
ATOM 707 C C . GLY A 1 89 ? 0.077 8.609 4.418 1 97.62 89 GLY A C 1
ATOM 708 O O . GLY A 1 89 ? -1.05 8.445 3.947 1 97.62 89 GLY A O 1
ATOM 709 N N . PHE A 1 90 ? 1.099 7.977 4.012 1 98.12 90 PHE A N 1
ATOM 710 C CA . PHE A 1 90 ? 1.024 6.898 3.031 1 98.12 90 PHE A CA 1
ATOM 711 C C . PHE A 1 90 ? 1.9 5.723 3.451 1 98.12 90 PHE A C 1
ATOM 713 O O . PHE A 1 90 ? 3.029 5.586 2.977 1 98.12 90 PHE A O 1
ATOM 720 N N . PRO A 1 91 ? 1.355 4.91 4.301 1 97.31 91 PRO A N 1
ATOM 721 C CA . PRO A 1 91 ? 2.15 3.777 4.781 1 97.31 91 PRO A CA 1
ATOM 722 C C . PRO A 1 91 ? 2.521 2.801 3.666 1 97.31 91 PRO A C 1
ATOM 724 O O . PRO A 1 91 ? 1.705 2.531 2.779 1 97.31 91 PRO A O 1
ATOM 727 N N . LEU A 1 92 ? 3.764 2.412 3.697 1 95.75 92 LEU A N 1
ATOM 728 C CA . LEU A 1 92 ? 4.27 1.393 2.787 1 95.75 92 LEU A CA 1
ATOM 729 C C . LEU A 1 92 ? 4.262 0.018 3.449 1 95.75 92 LEU A C 1
ATOM 731 O O . LEU A 1 92 ? 4.629 -0.115 4.617 1 95.75 92 LEU A O 1
ATOM 735 N N . PRO A 1 93 ? 3.842 -0.996 2.734 1 93.56 93 PRO A N 1
ATOM 736 C CA . PRO A 1 93 ? 3.676 -2.307 3.367 1 93.56 93 PRO A CA 1
ATOM 737 C C . PRO A 1 93 ? 4.992 -2.885 3.881 1 93.56 93 PRO A C 1
ATOM 739 O O . PRO A 1 93 ? 4.996 -3.703 4.805 1 93.56 93 PRO A O 1
ATOM 742 N N . HIS A 1 94 ? 6.125 -2.473 3.301 1 91.69 94 HIS A N 1
ATOM 743 C CA . HIS A 1 94 ? 7.406 -3.045 3.707 1 91.69 94 HIS A CA 1
ATOM 744 C C . HIS A 1 94 ? 8.008 -2.279 4.883 1 91.69 94 HIS A C 1
ATOM 746 O O . HIS A 1 94 ? 9.102 -2.602 5.344 1 91.69 94 HIS A O 1
ATOM 752 N N . VAL A 1 95 ? 7.316 -1.256 5.289 1 89.06 95 VAL A N 1
ATOM 753 C CA . VAL A 1 95 ? 7.703 -0.527 6.492 1 89.06 95 VAL A CA 1
ATOM 754 C C . VAL A 1 95 ? 6.754 -0.871 7.637 1 89.06 95 VAL A C 1
ATOM 756 O O . VAL A 1 95 ? 5.645 -0.333 7.711 1 89.06 95 VAL A O 1
ATOM 759 N N . GLN A 1 96 ? 7.125 -1.686 8.508 1 79.69 96 GLN A N 1
ATOM 760 C CA . GLN A 1 96 ? 6.289 -2.377 9.484 1 79.69 96 GLN A CA 1
ATOM 761 C C . GLN A 1 96 ? 5.508 -1.386 10.344 1 79.69 96 GLN A C 1
ATOM 763 O O . GLN A 1 96 ? 4.316 -1.583 10.602 1 79.69 96 GLN A O 1
ATOM 768 N N . SER A 1 97 ? 6.074 -0.341 10.719 1 88.69 97 SER A N 1
ATOM 769 C CA . SER A 1 97 ? 5.438 0.525 11.703 1 88.69 97 SER A CA 1
ATOM 770 C C . SER A 1 97 ? 4.695 1.677 11.031 1 88.69 97 SER A C 1
ATOM 772 O O . SER A 1 97 ? 4.059 2.486 11.711 1 88.69 97 SER A O 1
ATOM 774 N N . SER A 1 98 ? 4.746 1.662 9.797 1 93.31 98 SER A N 1
ATOM 775 C CA . SER A 1 98 ? 4.301 2.871 9.109 1 93.31 98 SER A CA 1
ATOM 776 C C . SER A 1 98 ? 2.789 3.043 9.219 1 93.31 98 SER A C 1
ATOM 778 O O . SER A 1 98 ? 2.297 4.164 9.367 1 93.31 98 SER A O 1
ATOM 780 N N . TYR A 1 99 ? 2.016 1.965 9.109 1 95.69 99 TYR A N 1
ATOM 781 C CA . TYR A 1 99 ? 0.569 2.078 9.25 1 95.69 99 TYR A CA 1
ATOM 782 C C . TYR A 1 99 ? 0.19 2.518 10.656 1 95.69 99 TYR A C 1
ATOM 784 O O . TYR A 1 99 ? -0.675 3.379 10.836 1 95.69 99 TYR A O 1
ATOM 792 N N . LEU A 1 100 ? 0.827 1.92 11.648 1 95.5 100 LEU A N 1
ATOM 793 C CA . LEU A 1 100 ? 0.556 2.277 13.039 1 95.5 100 LEU A CA 1
ATOM 794 C C . LEU A 1 100 ? 0.888 3.742 13.297 1 95.5 100 LEU A C 1
ATOM 796 O O . LEU A 1 100 ? 0.146 4.438 13.992 1 95.5 100 LEU A O 1
ATOM 800 N N . ALA A 1 101 ? 1.957 4.184 12.727 1 96.12 101 ALA A N 1
ATOM 801 C CA . ALA A 1 101 ? 2.342 5.586 12.859 1 96.12 101 ALA A CA 1
ATOM 802 C C . ALA A 1 101 ? 1.321 6.5 12.188 1 96.12 101 ALA A C 1
ATOM 804 O O . ALA A 1 101 ? 1.016 7.578 12.703 1 96.12 101 ALA A O 1
ATOM 805 N N . THR A 1 102 ? 0.846 6.07 11.055 1 97.69 102 THR A N 1
ATOM 806 C CA . THR A 1 102 ? -0.185 6.82 10.344 1 97.69 102 THR A CA 1
ATOM 807 C C . THR A 1 102 ? -1.46 6.906 11.18 1 97.69 102 THR A C 1
ATOM 809 O O . THR A 1 102 ? -2.053 7.977 11.305 1 97.69 102 THR A O 1
ATOM 812 N N . ARG A 1 103 ? -1.849 5.797 11.719 1 97.81 103 ARG A N 1
ATOM 813 C CA . ARG A 1 103 ? -3.029 5.758 12.578 1 97.81 103 ARG A CA 1
ATOM 814 C C . ARG A 1 103 ? -2.848 6.648 13.805 1 97.81 103 ARG A C 1
ATOM 816 O O . ARG A 1 103 ? -3.758 7.391 14.18 1 97.81 103 ARG A O 1
ATOM 823 N N . ALA A 1 104 ? -1.688 6.598 14.391 1 98 104 ALA A N 1
ATOM 824 C CA . ALA A 1 104 ? -1.383 7.434 15.547 1 98 104 ALA A CA 1
ATOM 825 C C . ALA A 1 104 ? -1.47 8.914 15.195 1 98 104 ALA A C 1
ATOM 827 O O . ALA A 1 104 ? -1.953 9.727 15.992 1 98 104 ALA A O 1
ATOM 828 N N . THR A 1 105 ? -0.987 9.266 14.062 1 98.19 105 THR A N 1
ATOM 829 C CA . THR A 1 105 ? -1.05 10.648 13.609 1 98.19 105 THR A CA 1
ATOM 830 C C . THR A 1 105 ? -2.498 11.117 13.5 1 98.19 105 THR A C 1
ATOM 832 O O . THR A 1 105 ? -2.822 12.242 13.891 1 98.19 105 THR A O 1
ATOM 835 N N . ARG A 1 106 ? -3.344 10.273 12.992 1 97.62 106 ARG A N 1
ATOM 836 C CA . ARG A 1 106 ? -4.762 10.609 12.906 1 97.62 106 ARG A CA 1
ATOM 837 C C . ARG A 1 106 ? -5.367 10.789 14.297 1 97.62 106 ARG A C 1
ATOM 839 O O . ARG A 1 106 ? -6.215 11.656 14.5 1 97.62 106 ARG A O 1
ATOM 846 N N . VAL A 1 107 ? -4.965 9.969 15.203 1 98.31 107 VAL A N 1
ATOM 847 C CA . VAL A 1 107 ? -5.418 10.094 16.594 1 98.31 107 VAL A CA 1
ATOM 848 C C . VAL A 1 107 ? -5.043 11.469 17.125 1 98.31 107 VAL A C 1
ATOM 850 O O . VAL A 1 107 ? -5.891 12.188 17.672 1 98.31 107 VAL A O 1
ATOM 853 N N . VAL A 1 108 ? -3.812 11.875 16.953 1 98.12 108 VAL A N 1
ATOM 854 C CA . VAL A 1 108 ? -3.344 13.172 17.438 1 98.12 108 VAL A CA 1
ATOM 855 C C . VAL A 1 108 ? -4.129 14.289 16.75 1 98.12 108 VAL A C 1
ATOM 857 O O . VAL A 1 108 ? -4.535 15.258 17.406 1 98.12 108 VAL A O 1
ATOM 860 N N . ASP A 1 109 ? -4.352 14.117 15.492 1 96.69 109 ASP A N 1
ATOM 861 C CA . ASP A 1 109 ? -5.125 15.125 14.758 1 96.69 109 ASP A CA 1
ATOM 862 C C . ASP A 1 109 ? -6.531 15.266 15.336 1 96.69 109 ASP A C 1
ATOM 864 O O . ASP A 1 109 ? -7.066 16.375 15.414 1 96.69 109 ASP A O 1
ATOM 868 N N . SER A 1 110 ? -7.129 14.172 15.695 1 95.88 110 SER A N 1
ATOM 869 C CA . SER A 1 110 ? -8.484 14.188 16.234 1 95.88 110 SER A CA 1
ATOM 870 C C . SER A 1 110 ? -8.523 14.828 17.609 1 95.88 110 SER A C 1
ATOM 872 O O . SER A 1 110 ? -9.508 15.484 17.969 1 95.88 110 SER A O 1
ATOM 874 N N . LEU A 1 111 ? -7.484 14.664 18.312 1 96.94 111 LEU A N 1
ATOM 875 C CA . LEU A 1 111 ? -7.453 15.148 19.688 1 96.94 111 LEU A CA 1
ATOM 876 C C . LEU A 1 111 ? -6.922 16.578 19.75 1 96.94 111 LEU A C 1
ATOM 878 O O . LEU A 1 111 ? -7.434 17.406 20.516 1 96.94 111 LEU A O 1
ATOM 882 N N . MET A 1 112 ? -5.918 16.875 18.953 1 96.5 112 MET A N 1
ATOM 883 C CA . MET A 1 112 ? -5.266 18.172 18.938 1 96.5 112 MET A CA 1
ATOM 884 C C . MET A 1 112 ? -4.746 18.5 17.547 1 96.5 112 MET A C 1
ATOM 886 O O . MET A 1 112 ? -3.543 18.406 17.281 1 96.5 112 MET A O 1
ATOM 890 N N . PRO A 1 113 ? -5.539 19.016 16.703 1 94.94 113 PRO A N 1
ATOM 891 C CA . PRO A 1 113 ? -5.18 19.234 15.297 1 94.94 113 PRO A CA 1
ATOM 892 C C . PRO A 1 113 ? -3.959 20.141 15.133 1 94.94 113 PRO A C 1
ATOM 894 O O . PRO A 1 113 ? -3.146 19.922 14.227 1 94.94 113 PRO A O 1
ATOM 897 N N . LYS A 1 114 ? -3.746 21.078 16.016 1 95.19 114 LYS A N 1
ATOM 898 C CA . LYS A 1 114 ? -2.65 22.031 15.898 1 95.19 114 LYS A CA 1
ATOM 899 C C . LYS A 1 114 ? -1.302 21.359 16.109 1 95.19 114 LYS A C 1
ATOM 901 O O . LYS A 1 114 ? -0.256 21.922 15.797 1 95.19 114 LYS A O 1
ATOM 906 N N . LYS A 1 115 ? -1.347 20.141 16.656 1 97 115 LYS A N 1
ATOM 907 C CA . LYS A 1 115 ? -0.108 19.438 17 1 97 115 LYS A CA 1
ATOM 908 C C . LYS A 1 115 ? 0.194 18.344 15.977 1 97 115 LYS A C 1
ATOM 910 O O . LYS A 1 115 ? 1.212 17.656 16.078 1 97 115 LYS A O 1
ATOM 915 N N . THR A 1 116 ? -0.589 18.172 14.961 1 97.62 116 THR A N 1
ATOM 916 C CA . THR A 1 116 ? -0.482 17.031 14.047 1 97.62 116 THR A CA 1
ATOM 917 C C . THR A 1 116 ? 0.863 17.047 13.32 1 97.62 116 THR A C 1
ATOM 919 O O . THR A 1 116 ? 1.579 16.047 13.312 1 97.62 116 THR A O 1
ATOM 922 N N . VAL A 1 117 ? 1.221 18.203 12.742 1 97.88 117 VAL A N 1
ATOM 923 C CA . VAL A 1 117 ? 2.449 18.281 11.953 1 97.88 117 VAL A CA 1
ATOM 924 C C . VAL A 1 117 ? 3.66 18.125 12.875 1 97.88 117 VAL A C 1
ATOM 926 O O . VAL A 1 117 ? 4.648 17.484 12.516 1 97.88 117 VAL A O 1
ATOM 929 N N . GLU A 1 118 ? 3.531 18.734 14.047 1 96.69 118 GLU A N 1
ATOM 930 C CA . GLU A 1 118 ? 4.594 18.562 15.031 1 96.69 118 GLU A CA 1
ATOM 931 C C . GLU A 1 118 ? 4.773 17.078 15.383 1 96.69 118 GLU A C 1
ATOM 933 O O . GLU A 1 118 ? 5.902 16.609 15.523 1 96.69 118 GLU A O 1
ATOM 938 N N . TYR A 1 119 ? 3.727 16.391 15.594 1 96.88 119 TYR A N 1
ATOM 939 C CA . TYR A 1 119 ? 3.781 14.969 15.875 1 96.88 119 TYR A CA 1
ATOM 940 C C . TYR A 1 119 ? 4.449 14.211 14.734 1 96.88 119 TYR A C 1
ATOM 942 O O . TYR A 1 119 ? 5.32 13.367 14.961 1 96.88 119 TYR A O 1
ATOM 950 N N . MET A 1 120 ? 4.078 14.5 13.516 1 96.94 120 MET A N 1
ATOM 951 C CA . MET A 1 120 ? 4.688 13.859 12.352 1 96.94 120 MET A CA 1
ATOM 952 C C . MET A 1 120 ? 6.195 14.086 12.336 1 96.94 120 MET A C 1
ATOM 954 O O . MET A 1 120 ? 6.965 13.148 12.094 1 96.94 120 MET A O 1
ATOM 958 N N . GLN A 1 121 ? 6.613 15.273 12.617 1 95.44 121 GLN A N 1
ATOM 959 C CA . GLN A 1 121 ? 8.039 15.586 12.664 1 95.44 121 GLN A CA 1
ATOM 960 C C . GLN A 1 121 ? 8.742 14.773 13.75 1 95.44 121 GLN A C 1
ATOM 962 O O . GLN A 1 121 ? 9.844 14.266 13.531 1 95.44 121 GLN A O 1
ATOM 967 N N . SER A 1 122 ? 8.086 14.648 14.867 1 94.69 122 SER A N 1
ATOM 968 C CA . SER A 1 122 ? 8.695 13.945 16 1 94.69 122 SER A CA 1
ATOM 969 C C . SER A 1 122 ? 8.914 12.477 15.688 1 94.69 122 SER A C 1
ATOM 971 O O . SER A 1 122 ? 9.836 11.852 16.219 1 94.69 122 SER A O 1
ATOM 973 N N . LEU A 1 123 ? 8.109 11.953 14.805 1 94.38 123 LEU A N 1
ATOM 974 C CA . LEU A 1 123 ? 8.227 10.547 14.422 1 94.38 123 LEU A CA 1
ATOM 975 C C . LEU A 1 123 ? 9.531 10.297 13.68 1 94.38 123 LEU A C 1
ATOM 977 O O . LEU A 1 123 ? 10 9.156 13.609 1 94.38 123 LEU A O 1
ATOM 981 N N . PHE A 1 124 ? 10.117 11.258 13.078 1 92.69 124 PHE A N 1
ATOM 982 C CA . PHE A 1 124 ? 11.375 11.109 12.359 1 92.69 124 PHE A CA 1
ATOM 983 C C . PHE A 1 124 ? 12.555 11.469 13.25 1 92.69 124 PHE A C 1
ATOM 985 O O . PHE A 1 124 ? 13.695 11.078 12.969 1 92.69 124 PHE A O 1
ATOM 992 N N . GLN A 1 125 ? 12.344 12.266 14.234 1 84.25 125 GLN A N 1
ATOM 993 C CA . GLN A 1 125 ? 13.398 12.703 15.141 1 84.25 125 GLN A CA 1
ATOM 994 C C . GLN A 1 125 ? 13.688 11.641 16.203 1 84.25 125 GLN A C 1
ATOM 996 O O . GLN A 1 125 ? 14.844 11.391 16.547 1 84.25 125 GLN A O 1
ATOM 1001 N N . ASP A 1 126 ? 12.641 11.156 16.734 1 71.31 126 ASP A N 1
ATOM 1002 C CA . ASP A 1 126 ? 12.727 10.125 17.766 1 71.31 126 ASP A CA 1
ATOM 1003 C C . ASP A 1 126 ? 12.422 8.75 17.188 1 71.31 126 ASP A C 1
ATOM 1005 O O . ASP A 1 126 ? 11.391 8.148 17.5 1 71.31 126 ASP A O 1
ATOM 1009 N N . LYS A 1 127 ? 13.219 8.359 16.312 1 63.59 127 LYS A N 1
ATOM 1010 C CA . LYS A 1 127 ? 12.883 7.117 15.625 1 63.59 127 LYS A CA 1
ATOM 1011 C C . LYS A 1 127 ? 12.703 5.969 16.609 1 63.59 127 LYS A C 1
ATOM 1013 O O . LYS A 1 127 ? 13.562 5.742 17.469 1 63.59 127 LYS A O 1
ATOM 1018 N N . ILE A 1 128 ? 11.492 5.594 16.688 1 68.31 128 ILE A N 1
ATOM 1019 C CA . ILE A 1 128 ? 11.156 4.395 17.438 1 68.31 128 ILE A CA 1
ATOM 1020 C C . ILE A 1 128 ? 11.953 3.205 16.906 1 68.31 128 ILE A C 1
ATOM 1022 O O . ILE A 1 128 ? 11.992 2.967 15.703 1 68.31 128 ILE A O 1
ATOM 1026 N N . GLU A 1 129 ? 12.797 2.789 17.719 1 70.06 129 GLU A N 1
ATOM 1027 C CA . GLU A 1 129 ? 13.617 1.647 17.328 1 70.06 129 GLU A CA 1
ATOM 1028 C C . GLU A 1 129 ? 12.766 0.404 17.109 1 70.06 129 GLU A C 1
ATOM 1030 O O . GLU A 1 129 ? 11.961 0.031 17.969 1 70.06 129 GLU A O 1
ATOM 1035 N N . TYR A 1 130 ? 12.781 0.028 15.836 1 74.31 130 TYR A N 1
ATOM 1036 C CA . TYR A 1 130 ? 12.055 -1.172 15.43 1 74.31 130 TYR A CA 1
ATOM 1037 C C . TYR A 1 130 ? 13.016 -2.316 15.141 1 74.31 130 TYR A C 1
ATOM 1039 O O . TYR A 1 130 ? 14.086 -2.105 14.555 1 74.31 130 TYR A O 1
ATOM 1047 N N . SER A 1 131 ? 12.859 -3.396 15.93 1 73.19 131 SER A N 1
ATOM 1048 C CA . SER A 1 131 ? 13.539 -4.629 15.555 1 73.19 131 SER A CA 1
ATOM 1049 C C . SER A 1 131 ? 12.547 -5.719 15.18 1 73.19 131 SER A C 1
ATOM 1051 O O . SER A 1 131 ? 11.336 -5.559 15.383 1 73.19 131 SER A O 1
ATOM 1053 N N . VAL A 1 132 ? 13.023 -6.766 14.672 1 77.19 132 VAL A N 1
ATOM 1054 C CA . VAL A 1 132 ? 12.203 -7.91 14.297 1 77.19 132 VAL A CA 1
ATOM 1055 C C . VAL A 1 132 ? 11.547 -8.516 15.539 1 77.19 132 VAL A C 1
ATOM 1057 O O . VAL A 1 132 ? 10.609 -9.305 15.43 1 77.19 132 VAL A O 1
ATOM 1060 N N . ASN A 1 133 ? 12.008 -8.047 16.672 1 84 133 ASN A N 1
ATOM 1061 C CA . ASN A 1 133 ? 11.469 -8.586 17.922 1 84 133 ASN A CA 1
ATOM 1062 C C . ASN A 1 133 ? 10.531 -7.594 18.594 1 84 133 ASN A C 1
ATOM 1064 O O . ASN A 1 133 ? 9.938 -7.898 19.641 1 84 133 ASN A O 1
ATOM 1068 N N . THR A 1 134 ? 10.391 -6.5 18.016 1 88.31 134 THR A N 1
ATOM 1069 C CA . THR A 1 134 ? 9.461 -5.504 18.531 1 88.31 134 THR A CA 1
ATOM 1070 C C . THR A 1 134 ? 8.016 -5.887 18.203 1 88.31 134 THR A C 1
ATOM 1072 O O . THR A 1 134 ? 7.723 -6.305 17.078 1 88.31 134 THR A O 1
ATOM 1075 N N . THR A 1 135 ? 7.172 -5.828 19.234 1 89.12 135 THR A N 1
ATOM 1076 C CA . THR A 1 135 ? 5.766 -6.168 19.016 1 89.12 135 THR A CA 1
ATOM 1077 C C . THR A 1 135 ? 4.977 -4.938 18.578 1 89.12 135 THR A C 1
ATOM 1079 O O . THR A 1 135 ? 5.441 -3.807 18.734 1 89.12 135 THR A O 1
ATOM 1082 N N . GLU A 1 136 ? 3.828 -5.215 18 1 89.75 136 GLU A N 1
ATOM 1083 C CA . GLU A 1 136 ? 2.926 -4.113 17.688 1 89.75 136 GLU A CA 1
ATOM 1084 C C . GLU A 1 136 ? 2.57 -3.311 18.938 1 89.75 136 GLU A C 1
ATOM 1086 O O . GLU A 1 136 ? 2.479 -2.082 18.875 1 89.75 136 GLU A O 1
ATOM 1091 N N . SER A 1 137 ? 2.363 -4 20.016 1 91.69 137 SER A N 1
ATOM 1092 C CA . SER A 1 137 ? 2.045 -3.336 21.281 1 91.69 137 SER A CA 1
ATOM 1093 C C . SER A 1 137 ? 3.16 -2.383 21.688 1 91.69 137 SER A C 1
ATOM 1095 O O . SER A 1 137 ? 2.893 -1.271 22.156 1 91.69 137 SER A O 1
ATOM 1097 N N . ASP A 1 138 ? 4.395 -2.84 21.484 1 92.12 138 ASP A N 1
ATOM 1098 C CA . ASP A 1 138 ? 5.535 -1.987 21.797 1 92.12 138 ASP A CA 1
ATOM 1099 C C . ASP A 1 138 ? 5.527 -0.723 20.938 1 92.12 138 ASP A C 1
ATOM 1101 O O . ASP A 1 138 ? 5.781 0.375 21.438 1 92.12 138 ASP A O 1
ATOM 1105 N N . ILE A 1 139 ? 5.215 -0.896 19.734 1 91.88 139 ILE A N 1
ATOM 1106 C CA . ILE A 1 139 ? 5.207 0.22 18.797 1 91.88 139 ILE A CA 1
ATOM 1107 C C . ILE A 1 139 ? 4.094 1.197 19.172 1 91.88 139 ILE A C 1
ATOM 1109 O O . ILE A 1 139 ? 4.32 2.406 19.25 1 91.88 139 ILE A O 1
ATOM 1113 N N . ILE A 1 140 ? 2.908 0.694 19.438 1 94.81 140 ILE A N 1
ATOM 1114 C CA . ILE A 1 140 ? 1.765 1.531 19.781 1 94.81 140 ILE A CA 1
ATOM 1115 C C . ILE A 1 140 ? 2.059 2.311 21.047 1 94.81 140 ILE A C 1
ATOM 1117 O O . ILE A 1 140 ? 1.752 3.502 21.141 1 94.81 140 ILE A O 1
ATOM 1121 N N . ASN A 1 141 ? 2.689 1.654 22 1 95.06 141 ASN A N 1
ATOM 1122 C CA . ASN A 1 141 ? 3.051 2.32 23.234 1 95.06 141 ASN A CA 1
ATOM 1123 C C . ASN A 1 141 ? 4.035 3.463 23 1 95.06 141 ASN A C 1
ATOM 1125 O O . ASN A 1 141 ? 3.904 4.535 23.594 1 95.06 141 ASN A O 1
ATOM 1129 N N . ALA A 1 142 ? 5.016 3.195 22.188 1 93.88 142 ALA A N 1
ATOM 1130 C CA . ALA A 1 142 ? 5.988 4.238 21.875 1 93.88 142 ALA A CA 1
ATOM 1131 C C . ALA A 1 142 ? 5.316 5.422 21.188 1 93.88 142 ALA A C 1
ATOM 1133 O O . ALA A 1 142 ? 5.617 6.578 21.484 1 93.88 142 ALA A O 1
ATOM 1134 N N . LEU A 1 143 ? 4.441 5.137 20.281 1 95.69 143 LEU A N 1
ATOM 1135 C CA . LEU A 1 143 ? 3.693 6.172 19.578 1 95.69 143 LEU A CA 1
ATOM 1136 C C . LEU A 1 143 ? 2.844 6.984 20.547 1 95.69 143 LEU A C 1
ATOM 1138 O O . LEU A 1 143 ? 2.752 8.211 20.422 1 95.69 143 LEU A O 1
ATOM 1142 N N . ALA A 1 144 ? 2.199 6.316 21.469 1 97 144 ALA A N 1
ATOM 1143 C CA . ALA A 1 144 ? 1.384 6.973 22.5 1 97 144 ALA A CA 1
ATOM 1144 C C . ALA A 1 144 ? 2.232 7.891 23.375 1 97 144 ALA A C 1
ATOM 1146 O O . ALA A 1 144 ? 1.823 9.008 23.688 1 97 144 ALA A O 1
ATOM 1147 N N . GLU A 1 145 ? 3.391 7.406 23.703 1 95.5 145 GLU A N 1
ATOM 1148 C CA . GLU A 1 145 ? 4.285 8.203 24.531 1 95.5 145 GLU A CA 1
ATOM 1149 C C . GLU A 1 145 ? 4.695 9.492 23.828 1 95.5 145 GLU A C 1
ATOM 1151 O O . GLU A 1 145 ? 4.723 10.555 24.453 1 95.5 145 GLU A O 1
ATOM 1156 N N . LEU A 1 146 ? 5.016 9.391 22.609 1 95.06 146 LEU A N 1
ATOM 1157 C CA . LEU A 1 146 ? 5.367 10.578 21.844 1 95.06 146 LEU A CA 1
ATOM 1158 C C . LEU A 1 146 ? 4.199 11.562 21.812 1 95.06 146 LEU A C 1
ATOM 1160 O O . LEU A 1 146 ? 4.395 12.766 21.969 1 95.06 146 LEU A O 1
ATOM 1164 N N . ALA A 1 147 ? 3.002 11.07 21.609 1 96.94 147 ALA A N 1
ATOM 1165 C CA . ALA A 1 147 ? 1.811 11.914 21.516 1 96.94 147 ALA A CA 1
ATOM 1166 C C . ALA A 1 147 ? 1.541 12.625 22.844 1 96.94 147 ALA A C 1
ATOM 1168 O O . ALA A 1 147 ? 1.284 13.828 22.859 1 96.94 147 ALA A O 1
ATOM 1169 N N . THR A 1 148 ? 1.588 11.867 23.906 1 96.94 148 THR A N 1
ATOM 1170 C CA . THR A 1 148 ? 1.286 12.414 25.219 1 96.94 148 THR A CA 1
ATOM 1171 C C . THR A 1 148 ? 2.352 13.422 25.641 1 96.94 148 THR A C 1
ATOM 1173 O O . THR A 1 148 ? 2.084 14.312 26.453 1 96.94 148 THR A O 1
ATOM 1176 N N . GLY A 1 149 ? 3.561 13.281 25.109 1 95.25 149 GLY A N 1
ATOM 1177 C CA . GLY A 1 149 ? 4.637 14.211 25.406 1 95.25 149 GLY A CA 1
ATOM 1178 C C . GLY A 1 149 ? 4.461 15.555 24.719 1 95.25 149 GLY A C 1
ATOM 1179 O O . GLY A 1 149 ? 5.059 16.547 25.125 1 95.25 149 GLY A O 1
ATOM 1180 N N . LEU A 1 150 ? 3.672 15.664 23.719 1 93.88 150 LEU A N 1
ATOM 1181 C CA . LEU A 1 150 ? 3.498 16.875 22.922 1 93.88 150 LEU A CA 1
ATOM 1182 C C . LEU A 1 150 ? 2.543 17.844 23.625 1 93.88 150 LEU A C 1
ATOM 1184 O O . LEU A 1 150 ? 2.648 19.062 23.438 1 93.88 150 LEU A O 1
ATOM 1188 N N . SER A 1 151 ? 1.558 17.312 24.281 1 92.12 151 SER A N 1
ATOM 1189 C CA . SER A 1 151 ? 0.553 18.141 24.922 1 92.12 151 SER A CA 1
ATOM 1190 C C . SER A 1 151 ? -0.064 17.438 26.125 1 92.12 151 SER A C 1
ATOM 1192 O O . SER A 1 151 ? -0.352 16.234 26.078 1 92.12 151 SER A O 1
ATOM 1194 N N . SER A 1 152 ? -0.372 18.219 27.109 1 91.38 152 SER A N 1
ATOM 1195 C CA . SER A 1 152 ? -1.041 17.672 28.297 1 91.38 152 SER A CA 1
ATOM 1196 C C . SER A 1 152 ? -2.496 17.328 27.984 1 91.38 152 SER A C 1
ATOM 1198 O O . SER A 1 152 ? -3.137 16.609 28.75 1 91.38 152 SER A O 1
ATOM 1200 N N . ASN A 1 153 ? -2.971 17.828 26.906 1 93.31 153 ASN A N 1
ATOM 1201 C CA . ASN A 1 153 ? -4.359 17.562 26.531 1 93.31 153 ASN A CA 1
ATOM 1202 C C . ASN A 1 153 ? -4.523 16.203 25.859 1 93.31 153 ASN A C 1
ATOM 1204 O O . ASN A 1 153 ? -5.645 15.766 25.609 1 93.31 153 ASN A O 1
ATOM 1208 N N . ILE A 1 154 ? -3.48 15.562 25.594 1 97.19 154 ILE A N 1
ATOM 1209 C CA . ILE A 1 154 ? -3.514 14.195 25.094 1 97.19 154 ILE A CA 1
ATOM 1210 C C . ILE A 1 154 ? -3.117 13.227 26.203 1 97.19 154 ILE A C 1
ATOM 1212 O O . ILE A 1 154 ? -1.959 13.203 26.625 1 97.19 154 ILE A O 1
ATOM 1216 N N . THR A 1 155 ? -4.047 12.445 26.625 1 97.75 155 THR A N 1
ATOM 1217 C CA . THR A 1 155 ? -3.77 11.445 27.641 1 97.75 155 THR A CA 1
ATOM 1218 C C . THR A 1 155 ? -3.578 10.07 27 1 97.75 155 THR A C 1
ATOM 1220 O O . THR A 1 155 ? -4.008 9.836 25.875 1 97.75 155 THR A O 1
ATOM 1223 N N . ARG A 1 156 ? -2.967 9.219 27.75 1 97 156 ARG A N 1
ATOM 1224 C CA . ARG A 1 156 ? -2.805 7.852 27.25 1 97 156 ARG A CA 1
ATOM 1225 C C . ARG A 1 156 ? -4.16 7.207 26.969 1 97 156 ARG A C 1
ATOM 1227 O O . ARG A 1 156 ? -4.348 6.559 25.938 1 97 156 ARG A O 1
ATOM 1234 N N . ASP A 1 157 ? -5.105 7.422 27.844 1 97.75 157 ASP A N 1
ATOM 1235 C CA . ASP A 1 157 ? -6.43 6.824 27.688 1 97.75 157 ASP A CA 1
ATOM 1236 C C . ASP A 1 157 ? -7.125 7.328 26.422 1 97.75 157 ASP A C 1
ATOM 1238 O O . ASP A 1 157 ? -7.68 6.539 25.656 1 97.75 157 ASP A O 1
ATOM 1242 N N . SER A 1 158 ? -7.121 8.625 26.266 1 97.88 158 SER A N 1
ATOM 1243 C CA . SER A 1 158 ? -7.77 9.18 25.078 1 97.88 158 SER A CA 1
ATOM 1244 C C . SER A 1 158 ? -7.09 8.695 23.812 1 97.88 158 SER A C 1
ATOM 1246 O O . SER A 1 158 ? -7.758 8.445 22.797 1 97.88 158 SER A O 1
ATOM 1248 N N . PHE A 1 159 ? -5.777 8.617 23.859 1 98.38 159 PHE A N 1
ATOM 1249 C CA . PHE A 1 159 ? -5.023 8.117 22.719 1 98.38 159 PHE A CA 1
ATOM 1250 C C . PHE A 1 159 ? -5.445 6.699 22.375 1 98.38 159 PHE A C 1
ATOM 1252 O O . PHE A 1 159 ? -5.809 6.418 21.219 1 98.38 159 PHE A O 1
ATOM 1259 N N . TYR A 1 160 ? -5.422 5.82 23.328 1 97.94 160 TYR A N 1
ATOM 1260 C CA . TYR A 1 160 ? -5.719 4.414 23.078 1 97.94 160 TYR A CA 1
ATOM 1261 C C . TYR A 1 160 ? -7.168 4.23 22.641 1 97.94 160 TYR A C 1
ATOM 1263 O O . TYR A 1 160 ? -7.461 3.408 21.766 1 97.94 160 TYR A O 1
ATOM 1271 N N . ASP A 1 161 ? -8.078 4.988 23.234 1 98 161 ASP A N 1
ATOM 1272 C CA . ASP A 1 161 ? -9.484 4.93 22.844 1 98 161 ASP A CA 1
ATOM 1273 C C . ASP A 1 161 ? -9.648 5.262 21.359 1 98 161 ASP A C 1
ATOM 1275 O O . ASP A 1 161 ? -10.336 4.539 20.625 1 98 161 ASP A O 1
ATOM 1279 N N . LYS A 1 162 ? -9.047 6.336 20.969 1 97.94 162 LYS A N 1
ATOM 1280 C CA . LYS A 1 162 ? -9.156 6.766 19.578 1 97.94 162 LYS A CA 1
ATOM 1281 C C . LYS A 1 162 ? -8.391 5.82 18.656 1 97.94 162 LYS A C 1
ATOM 1283 O O . LYS A 1 162 ? -8.797 5.594 17.516 1 97.94 162 LYS A O 1
ATOM 1288 N N . PHE A 1 163 ? -7.289 5.309 19.156 1 98.06 163 PHE A N 1
ATOM 1289 C CA . PHE A 1 163 ? -6.469 4.41 18.359 1 98.06 163 PHE A CA 1
ATOM 1290 C C . PHE A 1 163 ? -7.219 3.117 18.062 1 98.06 163 PHE A C 1
ATOM 1292 O O . PHE A 1 163 ? -7.094 2.561 16.969 1 98.06 163 PHE A O 1
ATOM 1299 N N . GLU A 1 164 ? -7.98 2.662 18.938 1 96.19 164 GLU A N 1
ATOM 1300 C CA . GLU A 1 164 ? -8.695 1.396 18.781 1 96.19 164 GLU A CA 1
ATOM 1301 C C . GLU A 1 164 ? -10.008 1.584 18.047 1 96.19 164 GLU A C 1
ATOM 1303 O O . GLU A 1 164 ? -10.625 0.609 17.609 1 96.19 164 GLU A O 1
ATOM 1308 N N . ASP A 1 165 ? -10.438 2.85 17.891 1 96.31 165 ASP A N 1
ATOM 1309 C CA . ASP A 1 165 ? -11.664 3.162 17.172 1 96.31 165 ASP A CA 1
ATOM 1310 C C . ASP A 1 165 ? -11.562 2.723 15.711 1 96.31 165 ASP A C 1
ATOM 1312 O O . ASP A 1 165 ? -10.648 3.137 14.992 1 96.31 165 ASP A O 1
ATOM 1316 N N . GLU A 1 166 ? -12.484 1.918 15.242 1 93.62 166 GLU A N 1
ATOM 1317 C CA . GLU A 1 166 ? -12.492 1.413 13.867 1 93.62 166 GLU A CA 1
ATOM 1318 C C . GLU A 1 166 ? -12.586 2.555 12.859 1 93.62 166 GLU A C 1
ATOM 1320 O O . GLU A 1 166 ? -12.039 2.463 11.758 1 93.62 166 GLU A O 1
ATOM 1325 N N . LYS A 1 167 ? -13.258 3.586 13.258 1 91.38 167 LYS A N 1
ATOM 1326 C CA . LYS A 1 167 ? -13.391 4.738 12.375 1 91.38 167 LYS A CA 1
ATOM 1327 C C . LYS A 1 167 ? -12.031 5.328 12.023 1 91.38 167 LYS A C 1
ATOM 1329 O O . LYS A 1 167 ? -11.805 5.758 10.891 1 91.38 167 LYS A O 1
ATOM 1334 N N . THR A 1 168 ? -11.125 5.371 13.008 1 95.19 168 THR A N 1
ATOM 1335 C CA . THR A 1 168 ? -9.781 5.875 12.766 1 95.19 168 THR A CA 1
ATOM 1336 C C . THR A 1 168 ? -9.07 5.02 11.719 1 95.19 168 THR A C 1
ATOM 1338 O O . THR A 1 168 ? -8.438 5.551 10.805 1 95.19 168 THR A O 1
ATOM 1341 N N . GLY A 1 169 ? -9.148 3.723 11.852 1 94.06 169 GLY A N 1
ATOM 1342 C CA . GLY A 1 169 ? -8.555 2.812 10.891 1 94.06 169 GLY A CA 1
ATOM 1343 C C . GLY A 1 169 ? -9.133 2.955 9.492 1 94.06 169 GLY A C 1
ATOM 1344 O O . GLY A 1 169 ? -8.398 2.961 8.508 1 94.06 169 GLY A O 1
ATOM 1345 N N . HIS A 1 170 ? -10.43 3.08 9.398 1 90.94 170 HIS A N 1
ATOM 1346 C CA . HIS A 1 170 ? -11.094 3.242 8.109 1 90.94 170 HIS A CA 1
ATOM 1347 C C . HIS A 1 170 ? -10.617 4.504 7.402 1 90.94 170 HIS A C 1
ATOM 1349 O O . HIS A 1 170 ? -10.352 4.484 6.195 1 90.94 170 HIS A O 1
ATOM 1355 N N . LEU A 1 171 ? -10.484 5.543 8.148 1 91.75 171 LEU A N 1
ATOM 1356 C CA . LEU A 1 171 ? -10.039 6.797 7.551 1 91.75 171 LEU A CA 1
ATOM 1357 C C . LEU A 1 171 ? -8.609 6.668 7.027 1 91.75 171 LEU A C 1
ATOM 1359 O O . LEU A 1 171 ? -8.281 7.223 5.977 1 91.75 171 LEU A O 1
ATOM 1363 N N . CYS A 1 172 ? -7.789 5.941 7.75 1 94.69 172 CYS A N 1
ATOM 1364 C CA . CYS A 1 172 ? -6.43 5.699 7.285 1 94.69 172 CYS A CA 1
ATOM 1365 C C . CYS A 1 172 ? -6.43 4.93 5.969 1 94.69 172 CYS A C 1
ATOM 1367 O O . CYS A 1 172 ? -5.676 5.262 5.051 1 94.69 172 CYS A O 1
ATOM 1369 N N . VAL A 1 173 ? -7.242 3.953 5.887 1 93.69 173 VAL A N 1
ATOM 1370 C CA . VAL A 1 173 ? -7.32 3.129 4.688 1 93.69 173 VAL A CA 1
ATOM 1371 C C . VAL A 1 173 ? -7.859 3.959 3.521 1 93.69 173 VAL A C 1
ATOM 1373 O O . VAL A 1 173 ? -7.32 3.904 2.412 1 93.69 173 VAL A O 1
ATOM 1376 N N . TYR A 1 174 ? -8.891 4.797 3.762 1 92.31 174 TYR A N 1
ATOM 1377 C CA . TYR A 1 174 ? -9.461 5.645 2.717 1 92.31 174 TYR A CA 1
ATOM 1378 C C . TYR A 1 174 ? -8.43 6.633 2.193 1 92.31 174 TYR A C 1
ATOM 1380 O O . TYR A 1 174 ? -8.344 6.871 0.986 1 92.31 174 TYR A O 1
ATOM 1388 N N . GLU A 1 175 ? -7.719 7.16 3.127 1 93.88 175 GLU A N 1
ATOM 1389 C CA . GLU A 1 175 ? -6.676 8.094 2.721 1 93.88 175 GLU A CA 1
ATOM 1390 C C . GLU A 1 175 ? -5.625 7.406 1.851 1 93.88 175 GLU A C 1
ATOM 1392 O O . GLU A 1 175 ? -5.176 7.965 0.85 1 93.88 175 GLU A O 1
ATOM 1397 N N . TRP A 1 176 ? -5.262 6.273 2.24 1 96 176 TRP A N 1
ATOM 1398 C CA . TRP A 1 176 ? -4.281 5.484 1.5 1 96 176 TRP A CA 1
ATOM 1399 C C . TRP A 1 176 ? -4.801 5.148 0.106 1 96 176 TRP A C 1
ATOM 1401 O O . TRP A 1 176 ? -4.098 5.352 -0.889 1 96 176 TRP A O 1
ATOM 1411 N N . GLN A 1 177 ? -6.016 4.719 -0.029 1 94.62 177 GLN A N 1
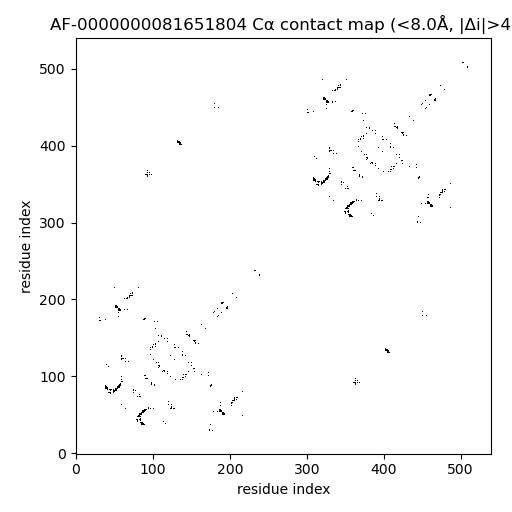ATOM 1412 C CA . GLN A 1 177 ? -6.641 4.398 -1.309 1 94.62 177 GLN A CA 1
ATOM 1413 C C . GLN A 1 177 ? -6.762 5.641 -2.186 1 94.62 177 GLN A C 1
ATOM 1415 O O . GLN A 1 177 ? -6.484 5.59 -3.387 1 94.62 177 GLN A O 1
ATOM 1420 N N . SER A 1 178 ? -7.156 6.723 -1.562 1 93.12 178 SER A N 1
ATOM 1421 C CA . SER A 1 178 ? -7.289 7.98 -2.287 1 93.12 178 SER A CA 1
ATOM 1422 C C . SER A 1 178 ? -5.953 8.43 -2.873 1 93.12 178 SER A C 1
ATOM 1424 O O . SER A 1 178 ? -5.902 8.945 -3.99 1 93.12 178 SER A O 1
ATOM 1426 N N . ALA A 1 179 ? -4.91 8.25 -2.104 1 96.62 179 ALA A N 1
ATOM 1427 C CA . ALA A 1 179 ? -3.576 8.594 -2.584 1 96.62 179 ALA A CA 1
ATOM 1428 C C . ALA A 1 179 ? -3.209 7.785 -3.822 1 96.62 179 ALA A C 1
ATOM 1430 O O . ALA A 1 179 ? -2.678 8.328 -4.793 1 96.62 179 ALA A O 1
ATOM 1431 N N . ILE A 1 180 ? -3.465 6.547 -3.781 1 96.19 180 ILE A N 1
ATOM 1432 C CA . ILE A 1 180 ? -3.172 5.676 -4.914 1 96.19 180 ILE A CA 1
ATOM 1433 C C . ILE A 1 180 ? -3.947 6.148 -6.141 1 96.19 180 ILE A C 1
ATOM 1435 O O . ILE A 1 180 ? -3.389 6.234 -7.238 1 96.19 180 ILE A O 1
ATOM 1439 N N . LEU A 1 181 ? -5.215 6.496 -5.98 1 92.62 181 LEU A N 1
ATOM 1440 C CA . LEU A 1 181 ? -6.055 6.949 -7.086 1 92.62 181 LEU A CA 1
ATOM 1441 C C . LEU A 1 181 ? -5.539 8.273 -7.648 1 92.62 181 LEU A C 1
ATOM 1443 O O . LEU A 1 181 ? -5.898 8.656 -8.766 1 92.62 181 LEU A O 1
ATOM 1447 N N . ARG A 1 182 ? -4.695 8.891 -6.91 1 93.31 182 ARG A N 1
ATOM 1448 C CA . ARG A 1 182 ? -4.078 10.133 -7.367 1 93.31 182 ARG A CA 1
ATOM 1449 C C . ARG A 1 182 ? -2.695 9.867 -7.957 1 93.31 182 ARG A C 1
ATOM 1451 O O . ARG A 1 182 ? -1.946 10.805 -8.242 1 93.31 182 ARG A O 1
ATOM 1458 N N . GLY A 1 183 ? -2.334 8.625 -8.023 1 93.5 183 GLY A N 1
ATOM 1459 C CA . GLY A 1 183 ? -1.116 8.242 -8.719 1 93.5 183 GLY A CA 1
ATOM 1460 C C . GLY A 1 183 ? 0.055 8 -7.785 1 93.5 183 GLY A C 1
ATOM 1461 O O . GLY A 1 183 ? 1.192 7.844 -8.234 1 93.5 183 GLY A O 1
ATOM 1462 N N . VAL A 1 184 ? -0.139 7.922 -6.539 1 96.44 184 VAL A N 1
ATOM 1463 C CA . VAL A 1 184 ? 0.936 7.742 -5.566 1 96.44 184 VAL A CA 1
ATOM 1464 C C . VAL A 1 184 ? 1.305 6.266 -5.469 1 96.44 184 VAL A C 1
ATOM 1466 O O . VAL A 1 184 ? 0.438 5.414 -5.25 1 96.44 184 VAL A O 1
ATOM 1469 N N . TYR A 1 185 ? 2.578 5.93 -5.578 1 94.81 185 TYR A N 1
ATOM 1470 C CA . TYR A 1 185 ? 3.002 4.535 -5.492 1 94.81 185 TYR A CA 1
ATOM 1471 C C . TYR A 1 185 ? 4.332 4.418 -4.754 1 94.81 185 TYR A C 1
ATOM 1473 O O . TYR A 1 185 ? 4.934 3.34 -4.719 1 94.81 185 TYR A O 1
ATOM 1481 N N . GLN A 1 186 ? 4.785 5.512 -4.242 1 94.44 186 GLN A N 1
ATOM 1482 C CA . GLN A 1 186 ? 6.023 5.559 -3.471 1 94.44 186 GLN A CA 1
ATOM 1483 C C . GLN A 1 186 ? 6.082 6.809 -2.602 1 94.44 186 GLN A C 1
ATOM 1485 O O . GLN A 1 186 ? 5.246 7.703 -2.736 1 94.44 186 GLN A O 1
ATOM 1490 N N . THR A 1 187 ? 6.98 6.855 -1.691 1 95.25 187 THR A N 1
ATOM 1491 C CA . THR A 1 187 ? 7.219 8.039 -0.871 1 95.25 187 THR A CA 1
ATOM 1492 C C . THR A 1 187 ? 8.695 8.406 -0.872 1 95.25 187 THR A C 1
ATOM 1494 O O . THR A 1 187 ? 9.555 7.555 -1.104 1 95.25 187 THR A O 1
ATOM 1497 N N . PRO A 1 188 ? 9.062 9.609 -0.687 1 96.25 188 PRO A N 1
ATOM 1498 C CA . PRO A 1 188 ? 8.141 10.742 -0.719 1 96.25 188 PRO A CA 1
ATOM 1499 C C . PRO A 1 188 ? 7.562 10.992 -2.109 1 96.25 188 PRO A C 1
ATOM 1501 O O . PRO A 1 188 ? 8.195 10.648 -3.115 1 96.25 188 PRO A O 1
ATOM 1504 N N . TRP A 1 189 ? 6.359 11.383 -2.143 1 96.69 189 TRP A N 1
ATOM 1505 C CA . TRP A 1 189 ? 5.676 11.766 -3.371 1 96.69 189 TRP A CA 1
ATOM 1506 C C . TRP A 1 189 ? 5.062 13.156 -3.234 1 96.69 189 TRP A C 1
ATOM 1508 O O . TRP A 1 189 ? 4.602 13.539 -2.154 1 96.69 189 TRP A O 1
ATOM 1518 N N . PHE A 1 190 ? 5.102 13.938 -4.359 1 97.94 190 PHE A N 1
ATOM 1519 C CA . PHE A 1 190 ? 4.613 15.305 -4.309 1 97.94 190 PHE A CA 1
ATOM 1520 C C . PHE A 1 190 ? 3.688 15.602 -5.484 1 97.94 190 PHE A C 1
ATOM 1522 O O . PHE A 1 190 ? 3.949 15.164 -6.609 1 97.94 190 PHE A O 1
ATOM 1529 N N . LEU A 1 191 ? 2.65 16.281 -5.223 1 97.56 191 LEU A N 1
ATOM 1530 C CA . LEU A 1 191 ? 1.82 16.938 -6.223 1 97.56 191 LEU A CA 1
ATOM 1531 C C . LEU A 1 191 ? 1.855 18.453 -6.047 1 97.56 191 LEU A C 1
ATOM 1533 O O . LEU A 1 191 ? 1.796 18.953 -4.922 1 97.56 191 LEU A O 1
ATOM 1537 N N . ILE A 1 192 ? 2.047 19.172 -7.074 1 97.12 192 ILE A N 1
ATOM 1538 C CA . ILE A 1 192 ? 1.889 20.609 -7.109 1 97.12 192 ILE A CA 1
ATOM 1539 C C . ILE A 1 192 ? 0.734 20.984 -8.039 1 97.12 192 ILE A C 1
ATOM 1541 O O . ILE A 1 192 ? 0.777 20.703 -9.234 1 97.12 192 ILE A O 1
ATOM 1545 N N . ASN A 1 193 ? -0.266 21.641 -7.418 1 95.81 193 ASN A N 1
ATOM 1546 C CA . ASN A 1 193 ? -1.489 21.906 -8.164 1 95.81 193 ASN A CA 1
ATOM 1547 C C . ASN A 1 193 ? -1.97 20.672 -8.922 1 95.81 193 ASN A C 1
ATOM 1549 O O . ASN A 1 193 ? -2.26 20.75 -10.117 1 95.81 193 ASN A O 1
ATOM 1553 N N . ASP A 1 194 ? -1.877 19.516 -8.266 1 94.44 194 ASP A N 1
ATOM 1554 C CA . ASP A 1 194 ? -2.426 18.219 -8.664 1 94.44 194 ASP A CA 1
ATOM 1555 C C . ASP A 1 194 ? -1.538 17.547 -9.703 1 94.44 194 ASP A C 1
ATOM 1557 O O . ASP A 1 194 ? -1.871 16.469 -10.211 1 94.44 194 ASP A O 1
ATOM 1561 N N . MET A 1 195 ? -0.413 18.172 -10.055 1 94.25 195 MET A N 1
ATOM 1562 C CA . MET A 1 195 ? 0.53 17.578 -10.992 1 94.25 195 MET A CA 1
ATOM 1563 C C . MET A 1 195 ? 1.706 16.938 -10.25 1 94.25 195 MET A C 1
ATOM 1565 O O . MET A 1 195 ? 2.277 17.562 -9.352 1 94.25 195 MET A O 1
ATOM 1569 N N . PRO A 1 196 ? 2.061 15.727 -10.633 1 95.69 196 PRO A N 1
ATOM 1570 C CA . PRO A 1 196 ? 3.162 15.062 -9.93 1 95.69 196 PRO A CA 1
ATOM 1571 C C . PRO A 1 196 ? 4.527 15.641 -10.297 1 95.69 196 PRO A C 1
ATOM 1573 O O . PRO A 1 196 ? 4.73 16.078 -11.43 1 95.69 196 PRO A O 1
ATOM 1576 N N . ILE A 1 197 ? 5.395 15.672 -9.32 1 93.31 197 ILE A N 1
ATOM 1577 C CA . ILE A 1 197 ? 6.812 15.914 -9.57 1 93.31 197 ILE A CA 1
ATOM 1578 C C . ILE A 1 197 ? 7.527 14.586 -9.812 1 93.31 197 ILE A C 1
ATOM 1580 O O . ILE A 1 197 ? 7.746 13.812 -8.875 1 93.31 197 ILE A O 1
ATOM 1584 N N . LEU A 1 198 ? 7.949 14.312 -11.008 1 89.06 198 LEU A N 1
ATOM 1585 C CA . LEU A 1 198 ? 8.43 12.984 -11.391 1 89.06 198 LEU A CA 1
ATOM 1586 C C . LEU A 1 198 ? 9.938 12.883 -11.219 1 89.06 198 LEU A C 1
ATOM 1588 O O . LEU A 1 198 ? 10.492 11.781 -11.203 1 89.06 198 LEU A O 1
ATOM 1592 N N . ASP A 1 199 ? 10.609 14.016 -11.109 1 88.69 199 ASP A N 1
ATOM 1593 C CA . ASP A 1 199 ? 12.062 13.984 -11.039 1 88.69 199 ASP A CA 1
ATOM 1594 C C . ASP A 1 199 ? 12.555 14.391 -9.656 1 88.69 199 ASP A C 1
ATOM 1596 O O . ASP A 1 199 ? 13.672 14.898 -9.508 1 88.69 199 ASP A O 1
ATOM 1600 N N . PHE A 1 200 ? 11.734 14.211 -8.664 1 93.5 200 PHE A N 1
ATOM 1601 C CA . PHE A 1 200 ? 12.141 14.555 -7.301 1 93.5 200 PHE A CA 1
ATOM 1602 C C . PHE A 1 200 ? 13.375 13.758 -6.891 1 93.5 200 PHE A C 1
ATOM 1604 O O . PHE A 1 200 ? 13.508 12.578 -7.234 1 93.5 200 PHE A O 1
ATOM 1611 N N . ARG A 1 201 ? 14.188 14.469 -6.074 1 89.81 201 ARG A N 1
ATOM 1612 C CA . ARG A 1 201 ? 15.352 13.828 -5.465 1 89.81 201 ARG A CA 1
ATOM 1613 C C . ARG A 1 201 ? 15.414 14.133 -3.971 1 89.81 201 ARG A C 1
ATOM 1615 O O . ARG A 1 201 ? 15.117 15.25 -3.541 1 89.81 201 ARG A O 1
ATOM 1622 N N . PRO A 1 202 ? 15.906 13.133 -3.244 1 88.38 202 PRO A N 1
ATOM 1623 C CA . PRO A 1 202 ? 15.906 13.273 -1.786 1 88.38 202 PRO A CA 1
ATOM 1624 C C . PRO A 1 202 ? 16.812 14.391 -1.296 1 88.38 202 PRO A C 1
ATOM 1626 O O . PRO A 1 202 ? 16.688 14.844 -0.155 1 88.38 202 PRO A O 1
ATOM 1629 N N . ASP A 1 203 ? 17.672 14.82 -2.143 1 91.5 203 ASP A N 1
ATOM 1630 C CA . ASP A 1 203 ? 18.625 15.836 -1.715 1 91.5 203 ASP A CA 1
ATOM 1631 C C . ASP A 1 203 ? 18.156 17.234 -2.117 1 91.5 203 ASP A C 1
ATOM 1633 O O . ASP A 1 203 ? 18.906 18.203 -2 1 91.5 203 ASP A O 1
ATOM 1637 N N . TRP A 1 204 ? 16.984 17.328 -2.607 1 95.62 204 TRP A N 1
ATOM 1638 C CA . TRP A 1 204 ? 16.438 18.625 -2.947 1 95.62 204 TRP A CA 1
ATOM 1639 C C . TRP A 1 204 ? 16.5 19.578 -1.75 1 95.62 204 TRP A C 1
ATOM 1641 O O . TRP A 1 204 ? 16.312 19.156 -0.606 1 95.62 204 TRP A O 1
ATOM 1651 N N . THR A 1 205 ? 16.766 20.812 -2.021 1 97.44 205 THR A N 1
ATOM 1652 C CA . THR A 1 205 ? 16.828 21.906 -1.052 1 97.44 205 THR A CA 1
ATOM 1653 C C . THR A 1 205 ? 15.734 22.938 -1.336 1 97.44 205 THR A C 1
ATOM 1655 O O . THR A 1 205 ? 14.969 22.781 -2.287 1 97.44 205 THR A O 1
ATOM 1658 N N . LEU A 1 206 ? 15.688 23.969 -0.437 1 98.19 206 LEU A N 1
ATOM 1659 C CA . LEU A 1 206 ? 14.758 25.078 -0.659 1 98.19 206 LEU A CA 1
ATOM 1660 C C . LEU A 1 206 ? 14.953 25.672 -2.051 1 98.19 206 LEU A C 1
ATOM 1662 O O . LEU A 1 206 ? 13.977 26.031 -2.711 1 98.19 206 LEU A O 1
ATOM 1666 N N . SER A 1 207 ? 16.141 25.688 -2.504 1 98.06 207 SER A N 1
ATOM 1667 C CA . SER A 1 207 ? 16.438 26.266 -3.809 1 98.06 207 SER A CA 1
ATOM 1668 C C . SER A 1 207 ? 15.789 25.469 -4.93 1 98.06 207 SER A C 1
ATOM 1670 O O . SER A 1 207 ? 15.281 26.031 -5.902 1 98.06 207 SER A O 1
ATOM 1672 N N . ASN A 1 208 ? 15.844 24.172 -4.828 1 97.56 208 ASN A N 1
ATOM 1673 C CA . ASN A 1 208 ? 15.172 23.328 -5.812 1 97.56 208 ASN A CA 1
ATOM 1674 C C . ASN A 1 208 ? 13.672 23.594 -5.852 1 97.56 208 ASN A C 1
ATOM 1676 O O . ASN A 1 208 ? 13.086 23.688 -6.926 1 97.56 208 ASN A O 1
ATOM 1680 N N . TRP A 1 209 ? 13.078 23.75 -4.727 1 98.12 209 TRP A N 1
ATOM 1681 C CA . TRP A 1 209 ? 11.641 24 -4.629 1 98.12 209 TRP A CA 1
ATOM 1682 C C . TRP A 1 209 ? 11.297 25.391 -5.148 1 98.12 209 TRP A C 1
ATOM 1684 O O . TRP A 1 209 ? 10.312 25.562 -5.875 1 98.12 209 TRP A O 1
ATOM 1694 N N . THR A 1 210 ? 12.07 26.406 -4.832 1 97.44 210 THR A N 1
ATOM 1695 C CA . THR A 1 210 ? 11.781 27.766 -5.289 1 97.44 210 THR A CA 1
ATOM 1696 C C . THR A 1 210 ? 11.898 27.859 -6.809 1 97.44 210 THR A C 1
ATOM 1698 O O . THR A 1 210 ? 11.172 28.625 -7.449 1 97.44 210 THR A O 1
ATOM 1701 N N . ALA A 1 211 ? 12.781 27.078 -7.395 1 96.62 211 ALA A N 1
ATOM 1702 C CA . ALA A 1 211 ? 12.922 27.047 -8.844 1 96.62 211 ALA A CA 1
ATOM 1703 C C . ALA A 1 211 ? 11.641 26.578 -9.516 1 96.62 211 ALA A C 1
ATOM 1705 O O . ALA A 1 211 ? 11.328 26.984 -10.633 1 96.62 211 ALA A O 1
ATOM 1706 N N . ILE A 1 212 ? 10.906 25.734 -8.82 1 96.44 212 ILE A N 1
ATOM 1707 C CA . ILE A 1 212 ? 9.656 25.203 -9.352 1 96.44 212 ILE A CA 1
ATOM 1708 C C . ILE A 1 212 ? 8.508 26.141 -9.039 1 96.44 212 ILE A C 1
ATOM 1710 O O . ILE A 1 212 ? 7.656 26.406 -9.898 1 96.44 212 ILE A O 1
ATOM 1714 N N . ILE A 1 213 ? 8.453 26.766 -7.895 1 96.75 213 ILE A N 1
ATOM 1715 C CA . ILE A 1 213 ? 7.289 27.469 -7.383 1 96.75 213 ILE A CA 1
ATOM 1716 C C . ILE A 1 213 ? 7.301 28.922 -7.879 1 96.75 213 ILE A C 1
ATOM 1718 O O . ILE A 1 213 ? 6.254 29.469 -8.227 1 96.75 213 ILE A O 1
ATOM 1722 N N . ASP A 1 214 ? 8.414 29.578 -7.996 1 96.19 214 ASP A N 1
ATOM 1723 C CA . ASP A 1 214 ? 8.508 31 -8.344 1 96.19 214 ASP A CA 1
ATOM 1724 C C . ASP A 1 214 ? 7.824 31.281 -9.672 1 96.19 214 ASP A C 1
ATOM 1726 O O . ASP A 1 214 ? 7.02 32.219 -9.773 1 96.19 214 ASP A O 1
ATOM 1730 N N . PRO A 1 215 ? 8.109 30.469 -10.68 1 95 215 PRO A N 1
ATOM 1731 C CA . PRO A 1 215 ? 7.449 30.734 -11.953 1 95 215 PRO A CA 1
ATOM 1732 C C . PRO A 1 215 ? 5.93 30.625 -11.875 1 95 215 PRO A C 1
ATOM 1734 O O . PRO A 1 215 ? 5.215 31.266 -12.648 1 95 215 PRO A O 1
ATOM 1737 N N . LEU A 1 216 ? 5.434 29.812 -10.938 1 93.81 216 LEU A N 1
ATOM 1738 C CA . LEU A 1 216 ? 3.996 29.641 -10.789 1 93.81 216 LEU A CA 1
ATOM 1739 C C . LEU A 1 216 ? 3.354 30.875 -10.164 1 93.81 216 LEU A C 1
ATOM 1741 O O . LEU A 1 216 ? 2.145 31.078 -10.297 1 93.81 216 LEU A O 1
ATOM 1745 N N . LEU A 1 217 ? 4.152 31.719 -9.492 1 94.19 217 LEU A N 1
ATOM 1746 C CA . LEU A 1 217 ? 3.645 32.875 -8.758 1 94.19 217 LEU A CA 1
ATOM 1747 C C . LEU A 1 217 ? 3.863 34.156 -9.539 1 94.19 217 LEU A C 1
ATOM 1749 O O . LEU A 1 217 ? 3.418 35.219 -9.117 1 94.19 217 LEU A O 1
ATOM 1753 N N . GLU A 1 218 ? 4.582 34.125 -10.586 1 87.44 218 GLU A N 1
ATOM 1754 C CA . GLU A 1 218 ? 4.895 35.344 -11.336 1 87.44 218 GLU A CA 1
ATOM 1755 C C . GLU A 1 218 ? 3.623 3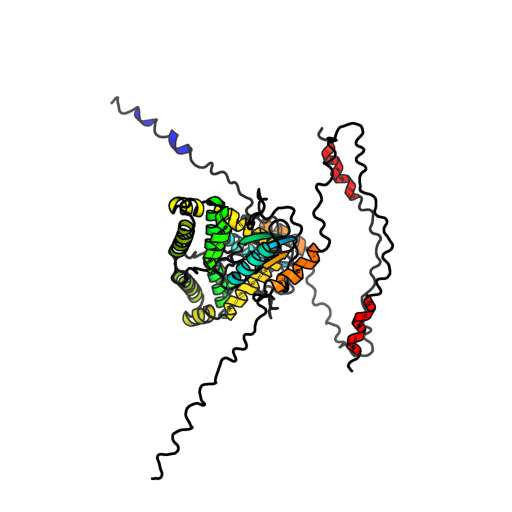6.062 -11.781 1 87.44 218 GLU A C 1
ATOM 1757 O O . GLU A 1 218 ? 3.535 37.281 -11.703 1 87.44 218 GLU A O 1
ATOM 1762 N N . ASP A 1 219 ? 2.605 35.375 -12.328 1 74.06 219 ASP A N 1
ATOM 1763 C CA . ASP A 1 219 ? 1.423 36.062 -12.852 1 74.06 219 ASP A CA 1
ATOM 1764 C C . ASP A 1 219 ? 0.307 36.094 -11.805 1 74.06 219 ASP A C 1
ATOM 1766 O O . ASP A 1 219 ? -0.832 36.438 -12.125 1 74.06 219 ASP A O 1
ATOM 1770 N N . TYR A 1 220 ? 0.784 35.719 -10.734 1 73.75 220 TYR A N 1
ATOM 1771 C CA . TYR A 1 220 ? -0.259 35.688 -9.711 1 73.75 220 TYR A CA 1
ATOM 1772 C C . TYR A 1 220 ? -0.488 37.062 -9.125 1 73.75 220 TYR A C 1
ATOM 1774 O O . TYR A 1 220 ? 0.457 37.719 -8.688 1 73.75 220 TYR A O 1
ATOM 1782 N N . GLU A 1 221 ? -1.64 37.719 -9.477 1 66.88 221 GLU A N 1
ATOM 1783 C CA . GLU A 1 221 ? -2.135 38.938 -8.844 1 66.88 221 GLU A CA 1
ATOM 1784 C C . GLU A 1 221 ? -3.143 38.625 -7.746 1 66.88 221 GLU A C 1
ATOM 1786 O O . GLU A 1 221 ? -4.031 37.781 -7.934 1 66.88 221 GLU A O 1
ATOM 1791 N N . GLU A 1 222 ? -2.762 38.781 -6.473 1 59.72 222 GLU A N 1
ATOM 1792 C CA . GLU A 1 222 ? -3.707 38.531 -5.395 1 59.72 222 GLU A CA 1
ATOM 1793 C C . GLU A 1 222 ? -5.109 39 -5.758 1 59.72 222 GLU A C 1
ATOM 1795 O O . GLU A 1 222 ? -5.281 40.094 -6.254 1 59.72 222 GLU A O 1
ATOM 1800 N N . PRO A 1 223 ? -6.031 38 -6.035 1 52.56 223 PRO A N 1
ATOM 1801 C CA . PRO A 1 223 ? -7.355 38.5 -6.383 1 52.56 223 PRO A CA 1
ATOM 1802 C C . PRO A 1 223 ? -7.746 39.75 -5.559 1 52.56 223 PRO A C 1
ATOM 1804 O O . PRO A 1 223 ? -7.633 39.719 -4.328 1 52.56 223 PRO A O 1
ATOM 1807 N N . GLY A 1 224 ? -7.375 40.875 -5.887 1 45.12 224 GLY A N 1
ATOM 1808 C CA . GLY A 1 224 ? -8.07 42 -5.266 1 45.12 224 GLY A CA 1
ATOM 1809 C C . GLY A 1 224 ? -9.484 41.656 -4.828 1 45.12 224 GLY A C 1
ATOM 1810 O O . GLY A 1 224 ? -10.055 40.656 -5.289 1 45.12 224 GLY A O 1
ATOM 1811 N N . VAL A 1 225 ? -9.953 42.031 -3.529 1 42.59 225 VAL A N 1
ATOM 1812 C CA . VAL A 1 225 ? -11.359 41.906 -3.16 1 42.59 225 VAL A CA 1
ATOM 1813 C C . VAL A 1 225 ? -12.234 42.094 -4.398 1 42.59 225 VAL A C 1
ATOM 1815 O O . VAL A 1 225 ? -12.281 43.156 -4.984 1 42.59 225 VAL A O 1
ATOM 1818 N N . GLY A 1 226 ? -12.227 41.25 -5.309 1 40.03 226 GLY A N 1
ATOM 1819 C CA . GLY A 1 226 ? -13.109 41.406 -6.449 1 40.03 226 GLY A CA 1
ATOM 1820 C C . GLY A 1 226 ? -14.422 42.094 -6.102 1 40.03 226 GLY A C 1
ATOM 1821 O O . GLY A 1 226 ? -14.773 42.188 -4.922 1 40.03 226 GLY A O 1
ATOM 1822 N N . PRO A 1 227 ? -15.008 42.875 -6.996 1 41.66 227 PRO A N 1
ATOM 1823 C CA . PRO A 1 227 ? -16.266 43.562 -6.633 1 41.66 227 PRO A CA 1
ATOM 1824 C C . PRO A 1 227 ? -17.266 42.594 -5.977 1 41.66 227 PRO A C 1
ATOM 1826 O O . PRO A 1 227 ? -17.203 41.406 -6.195 1 41.66 227 PRO A O 1
ATOM 1829 N N . PRO A 1 228 ? -17.906 43.031 -4.832 1 38.69 228 PRO A N 1
ATOM 1830 C CA . PRO A 1 228 ? -18.938 42.219 -4.199 1 38.69 228 PRO A CA 1
ATOM 1831 C C . PRO A 1 228 ? -19.781 41.438 -5.219 1 38.69 228 PRO A C 1
ATOM 1833 O O . PRO A 1 228 ? -20 41.938 -6.332 1 38.69 228 PRO A O 1
ATOM 1836 N N . LEU A 1 229 ? -19.656 40.156 -5.098 1 41 229 LEU A N 1
ATOM 1837 C CA . LEU A 1 229 ? -20.547 39.375 -5.949 1 41 229 LEU A CA 1
ATOM 1838 C C . LEU A 1 229 ? -21.875 40.094 -6.156 1 41 229 LEU A C 1
ATOM 1840 O O . LEU A 1 229 ? -22.391 40.719 -5.23 1 41 229 LEU A O 1
ATOM 1844 N N . PRO A 1 230 ? -22.141 40.406 -7.355 1 40.16 230 PRO A N 1
ATOM 1845 C CA . PRO A 1 230 ? -23.422 41.094 -7.508 1 40.16 230 PRO A CA 1
ATOM 1846 C C . PRO A 1 230 ? -24.531 40.438 -6.699 1 40.16 230 PRO A C 1
ATOM 1848 O O . PRO A 1 230 ? -24.531 39.219 -6.508 1 40.16 230 PRO A O 1
ATOM 1851 N N . THR A 1 231 ? -25.047 41.156 -5.609 1 40.12 231 THR A N 1
ATOM 1852 C CA . THR A 1 231 ? -26.156 40.844 -4.707 1 40.12 231 THR A CA 1
ATOM 1853 C C . THR A 1 231 ? -27.344 40.281 -5.484 1 40.12 231 THR A C 1
ATOM 1855 O O . THR A 1 231 ? -28.438 40.125 -4.938 1 40.12 231 THR A O 1
ATOM 1858 N N . CYS A 1 232 ? -27.203 40.344 -6.844 1 40.59 232 CYS A N 1
ATOM 1859 C CA . CYS A 1 232 ? -28.516 39.969 -7.379 1 40.59 232 CYS A CA 1
ATOM 1860 C C . CYS A 1 232 ? -28.719 38.438 -7.281 1 40.59 232 CYS A C 1
ATOM 1862 O O . CYS A 1 232 ? -27.844 37.656 -7.66 1 40.59 232 CYS A O 1
ATOM 1864 N N . LEU A 1 233 ? -29.453 38.031 -6.215 1 37.41 233 LEU A N 1
ATOM 1865 C CA . LEU A 1 233 ? -29.922 36.688 -6.004 1 37.41 233 LEU A CA 1
ATOM 1866 C C . LEU A 1 233 ? -30.516 36.094 -7.281 1 37.41 233 LEU A C 1
ATOM 1868 O O . LEU A 1 233 ? -31.203 36.812 -8.023 1 37.41 233 LEU A O 1
ATOM 1872 N N . PRO A 1 234 ? -30.047 34.938 -7.621 1 37.47 234 PRO A N 1
ATOM 1873 C CA . PRO A 1 234 ? -30.672 34.219 -8.734 1 37.47 234 PRO A CA 1
ATOM 1874 C C . PRO A 1 234 ? -32.188 34.031 -8.547 1 37.47 234 PRO A C 1
ATOM 1876 O O . PRO A 1 234 ? -32.625 33.5 -7.531 1 37.47 234 PRO A O 1
ATOM 1879 N N . GLY A 1 235 ? -33.125 34.875 -9.266 1 41.81 235 GLY A N 1
ATOM 1880 C CA . GLY A 1 235 ? -34.594 35.031 -9.328 1 41.81 235 GLY A CA 1
ATOM 1881 C C . GLY A 1 235 ? -35.031 36.438 -9.617 1 41.81 235 GLY A C 1
ATOM 1882 O O . GLY A 1 235 ? -36.219 36.719 -9.719 1 41.81 235 GLY A O 1
ATOM 1883 N N . GLU A 1 236 ? -34.094 37.344 -9.281 1 45.41 236 GLU A N 1
ATOM 1884 C CA . GLU A 1 236 ? -34.656 38.656 -9.594 1 45.41 236 GLU A CA 1
ATOM 1885 C C . GLU A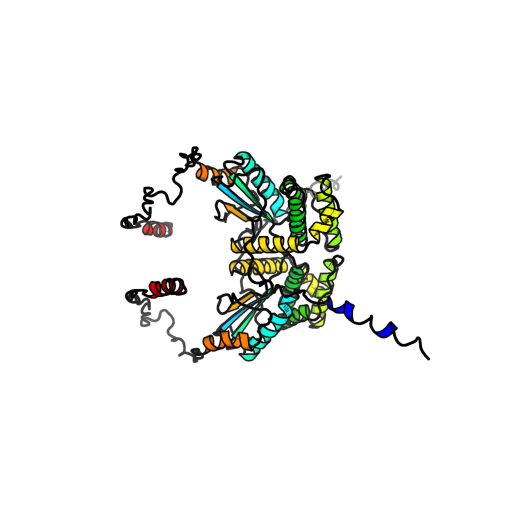 1 236 ? -34.781 38.875 -11.102 1 45.41 236 GLU A C 1
ATOM 1887 O O . GLU A 1 236 ? -33.969 38.344 -11.867 1 45.41 236 GLU A O 1
ATOM 1892 N N . PRO A 1 237 ? -35.938 39.375 -11.703 1 47.09 237 PRO A N 1
ATOM 1893 C CA . PRO A 1 237 ? -36.375 39.438 -13.094 1 47.09 237 PRO A CA 1
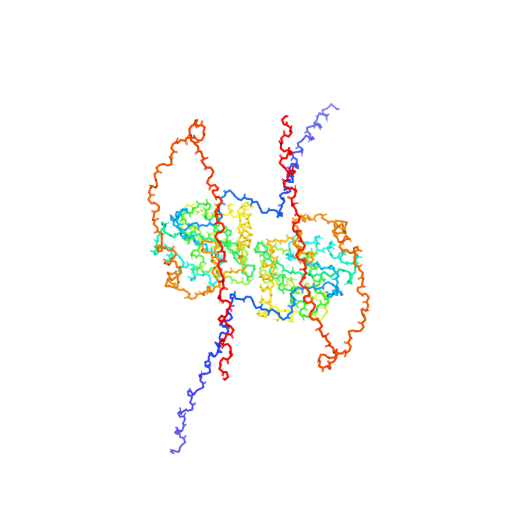ATOM 1894 C C . PRO A 1 237 ? -35.312 39.938 -14.055 1 47.09 237 PRO A C 1
ATOM 1896 O O . PRO A 1 237 ? -35.25 39.531 -15.211 1 47.09 237 PRO A O 1
ATOM 1899 N N . GLY A 1 238 ? -34.281 40.75 -13.914 1 45.94 238 GLY A N 1
ATOM 1900 C CA . GLY A 1 238 ? -33.375 41.375 -14.844 1 45.94 238 GLY A CA 1
ATOM 1901 C C . GLY A 1 238 ? -32.031 40.688 -14.953 1 45.94 238 GLY A C 1
ATOM 1902 O O . GLY A 1 238 ? -31.125 41.188 -15.633 1 45.94 238 GLY A O 1
ATOM 1903 N N . CYS A 1 239 ? -31.625 39.875 -14 1 41.38 239 CYS A N 1
ATOM 1904 C CA . CYS A 1 239 ? -30.266 39.344 -14.078 1 41.38 239 CYS A CA 1
ATOM 1905 C C . CYS A 1 239 ? -30.141 38.344 -15.227 1 41.38 239 CYS A C 1
ATOM 1907 O O . CYS A 1 239 ? -30.766 37.281 -15.203 1 41.38 239 CYS A O 1
ATOM 1909 N N . VAL A 1 240 ? -30.031 38.844 -16.453 1 37.31 240 VAL A N 1
ATOM 1910 C CA . VAL A 1 240 ? -29.797 38.031 -17.625 1 37.31 240 VAL A CA 1
ATOM 1911 C C . VAL A 1 240 ? -28.469 37.281 -17.469 1 37.31 240 VAL A C 1
ATOM 1913 O O . VAL A 1 240 ? -27.422 37.875 -17.344 1 37.31 240 VAL A O 1
ATOM 1916 N N . ILE A 1 241 ? -28.469 36.156 -16.781 1 35.16 241 ILE A N 1
ATOM 1917 C CA . ILE A 1 241 ? -27.266 35.312 -16.859 1 35.16 241 ILE A CA 1
ATOM 1918 C C . ILE A 1 241 ? -26.953 35.031 -18.328 1 35.16 241 ILE A C 1
ATOM 1920 O O . ILE A 1 241 ? -27.75 34.375 -19.016 1 35.16 241 ILE A O 1
ATOM 1924 N N . GLU A 1 242 ? -26.328 35.906 -19.016 1 34.84 242 GLU A N 1
ATOM 1925 C CA . GLU A 1 242 ? -25.859 35.469 -20.328 1 34.84 242 GLU A CA 1
ATOM 1926 C C . GLU A 1 242 ? -25 34.219 -20.203 1 34.84 242 GLU A C 1
ATOM 1928 O O . GLU A 1 242 ? -24.156 34.094 -19.312 1 34.84 242 GLU A O 1
ATOM 1933 N N . PRO A 1 243 ? -25.484 33.094 -20.656 1 32.78 243 PRO A N 1
ATOM 1934 C CA . PRO A 1 243 ? -24.656 31.891 -20.656 1 32.78 243 PRO A CA 1
ATOM 1935 C C . PRO A 1 243 ? -23.266 32.125 -21.219 1 32.78 243 PRO A C 1
ATOM 1937 O O . PRO A 1 243 ? -23.109 32.812 -22.234 1 32.78 243 PRO A O 1
ATOM 1940 N N . PRO A 1 244 ? -22.328 32.281 -20.359 1 32.16 244 PRO A N 1
ATOM 1941 C CA . PRO A 1 244 ? -20.984 32.562 -20.859 1 32.16 244 PRO A CA 1
ATOM 1942 C C . PRO A 1 244 ? -20.562 31.641 -21.984 1 32.16 244 PRO A C 1
ATOM 1944 O O . PRO A 1 244 ? -19.406 31.688 -22.422 1 32.16 244 PRO A O 1
ATOM 1947 N N . CYS A 1 245 ? -21.312 30.578 -22.328 1 32.41 245 CYS A N 1
ATOM 1948 C CA . CYS A 1 245 ? -20.672 29.625 -23.234 1 32.41 245 CYS A CA 1
ATOM 1949 C C . CYS A 1 245 ? -20.375 30.281 -24.578 1 32.41 245 CYS A C 1
ATOM 1951 O O . CYS A 1 245 ? -21.266 30.359 -25.438 1 32.41 245 CYS A O 1
ATOM 1953 N N . GLY A 1 246 ? -19.938 31.453 -24.641 1 29.92 246 GLY A N 1
ATOM 1954 C CA . GLY A 1 246 ? -19.562 31.781 -26 1 29.92 246 GLY A CA 1
ATOM 1955 C C . GLY A 1 246 ? -18.688 30.734 -26.672 1 29.92 246 GLY A C 1
ATOM 1956 O O . GLY A 1 246 ? -17.906 30.062 -25.984 1 29.92 246 GLY A O 1
ATOM 1957 N N . THR A 1 247 ? -19.188 30.141 -27.703 1 30.44 247 THR A N 1
ATOM 1958 C CA . THR A 1 247 ? -18.531 29.219 -28.625 1 30.44 247 THR A CA 1
ATOM 1959 C C . THR A 1 247 ? -17.156 29.719 -29 1 30.44 247 THR A C 1
ATOM 1961 O O . THR A 1 247 ? -17.016 30.797 -29.594 1 30.44 247 THR A O 1
ATOM 1964 N N . PRO A 1 248 ? -16.219 29.469 -28.188 1 27.75 248 PRO A N 1
ATOM 1965 C CA . PRO A 1 248 ? -14.938 30.031 -28.656 1 27.75 248 PRO A CA 1
ATOM 1966 C C . PRO A 1 248 ? -14.656 29.703 -30.125 1 27.75 248 PRO A C 1
ATOM 1968 O O . PRO A 1 248 ? -15.102 28.672 -30.625 1 27.75 248 PRO A O 1
ATOM 1971 N N . ASN A 1 249 ? -14.633 30.594 -30.969 1 29.17 249 ASN A N 1
ATOM 1972 C CA . ASN A 1 249 ? -14.203 30.5 -32.375 1 29.17 249 ASN A CA 1
ATOM 1973 C C . ASN A 1 249 ? -12.953 29.656 -32.5 1 29.17 249 ASN A C 1
ATOM 1975 O O . ASN A 1 249 ? -11.969 29.859 -31.797 1 29.17 249 ASN A O 1
ATOM 1979 N N . ALA A 1 250 ? -13.102 28.453 -33.094 1 27.8 250 ALA A N 1
ATOM 1980 C CA . ALA A 1 250 ? -12.055 27.516 -33.469 1 27.8 250 ALA A CA 1
ATOM 1981 C C . ALA A 1 250 ? -10.938 28.219 -34.25 1 27.8 250 ALA A C 1
ATOM 1983 O O . ALA A 1 250 ? -11.125 28.594 -35.406 1 27.8 250 ALA A O 1
ATOM 1984 N N . ALA A 1 251 ? -10.227 29 -33.594 1 30.19 251 ALA A N 1
ATOM 1985 C CA . ALA A 1 251 ? -9.117 29.578 -34.375 1 30.19 251 ALA A CA 1
ATOM 1986 C C . ALA A 1 251 ? -8.344 28.484 -35.094 1 30.19 251 ALA A C 1
ATOM 1988 O O . ALA A 1 251 ? -8.172 27.375 -34.562 1 30.19 251 ALA A O 1
ATOM 1989 N N . PRO A 1 252 ? -8.117 28.531 -36.344 1 28.3 252 PRO A N 1
ATOM 1990 C CA . PRO A 1 252 ? -7.461 27.516 -37.188 1 28.3 252 PRO A CA 1
ATOM 1991 C C . PRO A 1 252 ? -6.109 27.078 -36.625 1 28.3 252 PRO A C 1
ATOM 1993 O O . PRO A 1 252 ? -5.352 27.906 -36.125 1 28.3 252 PRO A O 1
ATOM 1996 N N . ILE A 1 253 ? -6.074 25.906 -36.094 1 26.16 253 ILE A N 1
ATOM 1997 C CA . ILE A 1 253 ? -4.875 25.234 -35.625 1 26.16 253 ILE A CA 1
ATOM 1998 C C . ILE A 1 253 ? -3.752 25.375 -36.625 1 26.16 253 ILE A C 1
ATOM 2000 O O . ILE A 1 253 ? -3.861 24.875 -37.75 1 26.16 253 ILE A O 1
ATOM 2004 N N . ALA A 1 254 ? -3.113 26.5 -36.625 1 25.41 254 ALA A N 1
ATOM 2005 C CA . ALA A 1 254 ? -1.906 26.75 -37.406 1 25.41 254 ALA A CA 1
ATOM 2006 C C . ALA A 1 254 ? -0.966 25.547 -37.375 1 25.41 254 ALA A C 1
ATOM 2008 O O . ALA A 1 254 ? -1.013 24.75 -36.438 1 25.41 254 ALA A O 1
ATOM 2009 N N . ASN A 1 255 ? -0.145 25.312 -38.406 1 26.39 255 ASN A N 1
ATOM 2010 C CA . ASN A 1 255 ? 0.791 24.344 -38.938 1 26.39 255 ASN A CA 1
ATOM 2011 C C . ASN A 1 255 ? 1.907 24.016 -37.969 1 26.39 255 ASN A C 1
ATOM 2013 O O . ASN A 1 255 ? 2.646 24.922 -37.531 1 26.39 255 ASN A O 1
ATOM 2017 N N . TYR A 1 256 ? 1.665 23.266 -37.031 1 24.5 256 TYR A N 1
ATOM 2018 C CA . TYR A 1 256 ? 2.699 22.859 -36.094 1 24.5 256 TYR A CA 1
ATOM 2019 C C . TYR A 1 256 ? 3.932 22.328 -36.844 1 24.5 256 TYR A C 1
ATOM 2021 O O . TYR A 1 256 ? 3.906 21.25 -37.406 1 24.5 256 TYR A O 1
ATOM 2029 N N . ASP A 1 257 ? 4.723 23.203 -37.375 1 26.55 257 ASP A N 1
ATOM 2030 C CA . ASP A 1 257 ? 6.039 23.062 -38 1 26.55 257 ASP A CA 1
ATOM 2031 C C . ASP A 1 257 ? 7 22.328 -37.062 1 26.55 257 ASP A C 1
ATOM 2033 O O . ASP A 1 257 ? 8.148 22.062 -37.406 1 26.55 257 ASP A O 1
ATOM 2037 N N . TRP A 1 258 ? 6.617 22.234 -35.844 1 26.55 258 TRP A N 1
ATOM 2038 C CA . TRP A 1 258 ? 7.762 21.875 -35 1 26.55 258 TRP A CA 1
ATOM 2039 C C . TRP A 1 258 ? 8.156 20.406 -35.219 1 26.55 258 TRP A C 1
ATOM 2041 O O . TRP A 1 258 ? 8.992 19.875 -34.5 1 26.55 258 TRP A O 1
ATOM 2051 N N . MET A 1 259 ? 7.477 19.703 -36.156 1 27.73 259 MET A N 1
ATOM 2052 C CA . MET A 1 259 ? 7.871 18.297 -36.281 1 27.73 259 MET A CA 1
ATOM 2053 C C . MET A 1 259 ? 9.328 18.188 -36.719 1 27.73 259 MET A C 1
ATOM 2055 O O . MET A 1 259 ? 9.953 17.141 -36.531 1 27.73 259 MET A O 1
ATOM 2059 N N . MET A 1 260 ? 9.773 19.172 -37.469 1 26.59 260 MET A N 1
ATOM 2060 C CA . MET A 1 260 ? 10.969 18.891 -38.25 1 26.59 260 MET A CA 1
ATOM 2061 C C . MET A 1 260 ? 12.203 18.797 -37.375 1 26.59 260 MET A C 1
ATOM 2063 O O . MET A 1 260 ? 13.273 18.391 -37.844 1 26.59 260 MET A O 1
ATOM 2067 N N . VAL A 1 261 ? 12.203 19.453 -36.281 1 27.72 261 VAL A N 1
ATOM 2068 C CA . VAL A 1 261 ? 13.562 19.75 -35.844 1 27.72 261 VAL A CA 1
ATOM 2069 C C . VAL A 1 261 ? 14.203 18.484 -35.25 1 27.72 261 VAL A C 1
ATOM 2071 O O . VAL A 1 261 ? 15.422 18.344 -35.281 1 27.72 261 VAL A O 1
ATOM 2074 N N . VAL A 1 262 ? 13.445 17.594 -34.688 1 26.86 262 VAL A N 1
ATOM 2075 C CA . VAL A 1 262 ? 14.219 16.656 -33.875 1 26.86 262 VAL A CA 1
ATOM 2076 C C . VAL A 1 262 ? 14.898 15.633 -34.75 1 26.86 262 VAL A C 1
ATOM 2078 O O . VAL A 1 262 ? 15.758 14.875 -34.312 1 26.86 262 VAL A O 1
ATOM 2081 N N . LEU A 1 263 ? 14.539 15.539 -36 1 27.66 263 LEU A N 1
ATOM 2082 C CA . LEU A 1 263 ? 15.195 14.484 -36.75 1 27.66 263 LEU A CA 1
ATOM 2083 C C . LEU A 1 263 ? 16.672 14.805 -36.969 1 27.66 263 LEU A C 1
ATOM 2085 O O . LEU A 1 263 ? 17.453 13.922 -37.312 1 27.66 263 LEU A O 1
ATOM 2089 N N . ALA A 1 264 ? 16.891 16.109 -37.094 1 28.56 264 ALA A N 1
ATOM 2090 C CA . ALA A 1 264 ? 18.172 16.422 -37.719 1 28.56 264 ALA A CA 1
ATOM 2091 C C . ALA A 1 264 ? 19.344 16.078 -36.812 1 28.56 264 ALA A C 1
ATOM 2093 O O . ALA A 1 264 ? 20.469 15.883 -37.281 1 28.56 264 ALA A O 1
ATOM 2094 N N . ALA A 1 265 ? 19.078 16.172 -35.531 1 30.98 265 ALA A N 1
ATOM 2095 C CA . ALA A 1 265 ? 20.344 16.188 -34.812 1 30.98 265 ALA A CA 1
ATOM 2096 C C . ALA A 1 265 ? 20.984 14.812 -34.812 1 30.98 265 ALA A C 1
ATOM 2098 O O . ALA A 1 265 ? 22.141 14.656 -34.375 1 30.98 265 ALA A O 1
ATOM 2099 N N . LEU A 1 266 ? 20.172 13.781 -35.125 1 30.45 266 LEU A N 1
ATOM 2100 C CA . LEU A 1 266 ? 20.922 12.531 -35.062 1 30.45 266 LEU A CA 1
ATOM 2101 C C . LEU A 1 266 ? 21.938 12.453 -36.188 1 30.45 266 LEU A C 1
ATOM 2103 O O . LEU A 1 266 ? 22.75 11.531 -36.25 1 30.45 266 LEU A O 1
ATOM 2107 N N . THR A 1 267 ? 21.656 13.234 -37.25 1 30.39 267 THR A N 1
ATOM 2108 C CA . THR A 1 267 ? 22.531 12.859 -38.375 1 30.39 267 THR A CA 1
ATOM 2109 C C . THR A 1 267 ? 23.938 13.414 -38.156 1 30.39 267 THR A C 1
ATOM 2111 O O . THR A 1 267 ? 24.859 13.094 -38.906 1 30.39 267 THR A O 1
ATOM 2114 N N . SER A 1 268 ? 23.984 14.523 -37.469 1 27.44 268 SER A N 1
ATOM 2115 C CA . SER A 1 268 ? 25.234 15.172 -37.875 1 27.44 268 SER A CA 1
ATOM 2116 C C . SER A 1 268 ? 26.453 14.398 -37.375 1 27.44 268 SER A C 1
ATOM 2118 O O . SER A 1 268 ? 27.562 14.617 -37.844 1 27.44 268 SER A O 1
ATOM 2120 N N . THR A 1 269 ? 26.453 13.852 -36.156 1 25.81 269 THR A N 1
ATOM 2121 C CA . THR A 1 269 ? 27.859 13.641 -35.812 1 25.81 269 THR A CA 1
ATOM 2122 C C . THR A 1 269 ? 28.422 12.422 -36.562 1 25.81 269 THR A C 1
ATOM 2124 O O . THR A 1 269 ? 29.578 12.055 -36.344 1 25.81 269 THR A O 1
ATOM 2127 N N . TYR A 1 270 ? 27.75 11.93 -37.688 1 22.09 270 TYR A N 1
ATOM 2128 C CA . TYR A 1 270 ? 28.844 11.258 -38.375 1 22.09 270 TYR A CA 1
ATOM 2129 C C . TYR A 1 270 ? 29.719 12.258 -39.125 1 22.09 270 TYR A C 1
ATOM 2131 O O . TYR A 1 270 ? 29.203 13.211 -39.75 1 22.09 270 TYR A O 1
ATOM 2139 N N . MET B 1 1 ? 74.938 -4.57 12.719 1 25.61 1 MET B N 1
ATOM 2140 C CA . MET B 1 1 ? 74.438 -3.209 12.43 1 25.61 1 MET B CA 1
ATOM 2141 C C . MET B 1 1 ? 73.438 -3.201 11.297 1 25.61 1 MET B C 1
ATOM 2143 O O . MET B 1 1 ? 73.062 -2.137 10.805 1 25.61 1 MET B O 1
ATOM 2147 N N . ALA B 1 2 ? 73.312 -4.336 10.562 1 26.2 2 ALA B N 1
ATOM 2148 C CA . ALA B 1 2 ? 72.688 -4.613 9.297 1 26.2 2 ALA B CA 1
ATOM 2149 C C . ALA B 1 2 ? 71.125 -4.449 9.438 1 26.2 2 ALA B C 1
ATOM 2151 O O . ALA B 1 2 ? 70.5 -3.934 8.531 1 26.2 2 ALA B O 1
ATOM 2152 N N . THR B 1 3 ? 70.562 -5.16 10.328 1 29.69 3 THR B N 1
ATOM 2153 C CA . THR B 1 3 ? 69.25 -5.852 10.219 1 29.69 3 THR B CA 1
ATOM 2154 C C . THR B 1 3 ? 68.125 -4.883 10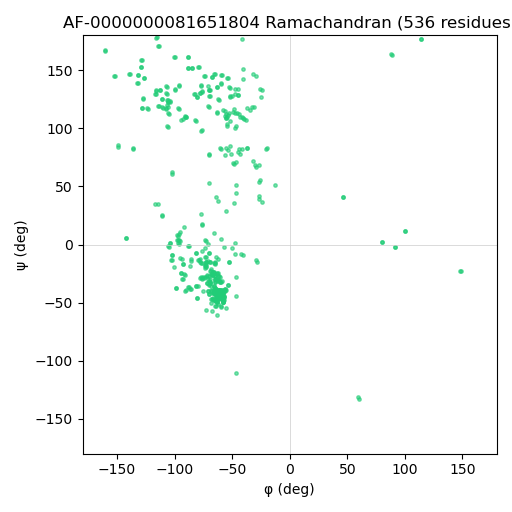.438 1 29.69 3 THR B C 1
ATOM 2156 O O . THR B 1 3 ? 66.938 -5.207 10.133 1 29.69 3 THR B O 1
ATOM 2159 N N . TYR B 1 4 ? 68.312 -3.914 11.32 1 30.67 4 TYR B N 1
ATOM 2160 C CA . TYR B 1 4 ? 67.125 -3.42 12 1 30.67 4 TYR B CA 1
ATOM 2161 C C . TYR B 1 4 ? 66.312 -2.471 11.102 1 30.67 4 TYR B C 1
ATOM 2163 O O . TYR B 1 4 ? 65.375 -1.814 11.555 1 30.67 4 TYR B O 1
ATOM 2171 N N . THR B 1 5 ? 67.062 -2.053 9.992 1 30.78 5 THR B N 1
ATOM 2172 C CA . THR B 1 5 ? 66.562 -0.785 9.477 1 30.78 5 THR B CA 1
ATOM 2173 C C . THR B 1 5 ? 65.188 -0.968 8.852 1 30.78 5 THR B C 1
ATOM 2175 O O . THR B 1 5 ? 64.375 -0.044 8.852 1 30.78 5 THR B O 1
ATOM 2178 N N . HIS B 1 6 ? 65.125 -1.988 7.973 1 33.06 6 HIS B N 1
ATOM 2179 C CA . HIS B 1 6 ? 64.188 -1.722 6.855 1 33.06 6 HIS B CA 1
ATOM 2180 C C . HIS B 1 6 ? 62.75 -1.871 7.277 1 33.06 6 HIS B C 1
ATOM 2182 O O . HIS B 1 6 ? 61.875 -2.104 6.438 1 33.06 6 HIS B O 1
ATOM 2188 N N . TYR B 1 7 ? 62.5 -1.865 8.672 1 29.95 7 TYR B N 1
ATOM 2189 C CA 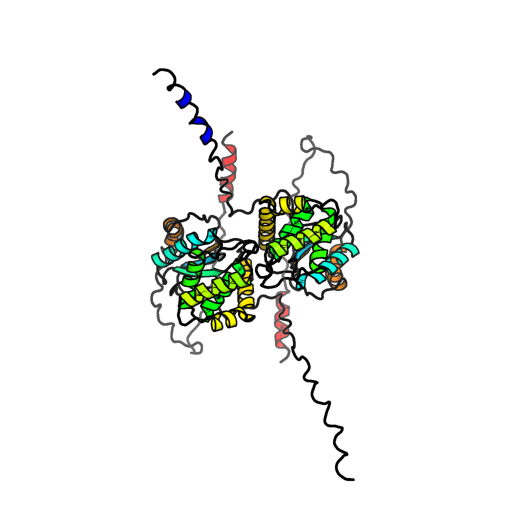. TYR B 1 7 ? 61.188 -2.262 9.211 1 29.95 7 TYR B CA 1
ATOM 2190 C C . TYR B 1 7 ? 60.094 -1.287 8.773 1 29.95 7 TYR B C 1
ATOM 2192 O O . TYR B 1 7 ? 58.906 -1.502 9.055 1 29.95 7 TYR B O 1
ATOM 2200 N N . PHE B 1 8 ? 60.562 0.038 8.578 1 30.05 8 PHE B N 1
ATOM 2201 C CA . PHE B 1 8 ? 59.531 1.029 8.852 1 30.05 8 PHE B CA 1
ATOM 2202 C C . PHE B 1 8 ? 58.438 0.962 7.809 1 30.05 8 PHE B C 1
ATOM 2204 O O . PHE B 1 8 ? 57.312 1.409 8.055 1 30.05 8 PHE B O 1
ATOM 2211 N N . VAL B 1 9 ? 58.844 0.903 6.52 1 30.2 9 VAL B N 1
ATOM 2212 C CA . VAL B 1 9 ? 57.969 1.499 5.492 1 30.2 9 VAL B CA 1
ATOM 2213 C C . VAL B 1 9 ? 56.75 0.621 5.258 1 30.2 9 VAL B C 1
ATOM 2215 O O . VAL B 1 9 ? 55.938 0.918 4.391 1 30.2 9 VAL B O 1
ATOM 2218 N N . ALA B 1 10 ? 56.812 -0.623 5.68 1 29.7 10 ALA B N 1
ATOM 2219 C CA . ALA B 1 10 ? 55.875 -1.502 5.016 1 29.7 10 ALA B CA 1
ATOM 2220 C C . ALA B 1 10 ? 54.438 -1.161 5.418 1 29.7 10 ALA B C 1
ATOM 2222 O O . ALA B 1 10 ? 53.469 -1.784 4.941 1 29.7 10 ALA B O 1
ATOM 2223 N N . LEU B 1 11 ? 54.344 -0.563 6.633 1 27.14 11 LEU B N 1
ATOM 2224 C CA . LEU B 1 11 ? 53.062 -0.84 7.25 1 27.14 11 LEU B CA 1
ATOM 2225 C C . LEU B 1 11 ? 51.906 -0.252 6.422 1 27.14 11 LEU B C 1
ATOM 2227 O O . LEU B 1 11 ? 50.875 -0.879 6.27 1 27.14 11 LEU B O 1
ATOM 2231 N N . CYS B 1 12 ? 51.906 1.109 6.234 1 28.22 12 CYS B N 1
ATOM 2232 C CA . CYS B 1 12 ? 50.594 1.793 6.25 1 28.22 12 CYS B CA 1
ATOM 2233 C C . CYS B 1 12 ? 49.844 1.567 4.941 1 28.22 12 CYS B C 1
ATOM 2235 O O . CYS B 1 12 ? 49 2.379 4.559 1 28.22 12 CYS B O 1
ATOM 2237 N N . LEU B 1 13 ? 50.438 0.932 3.961 1 29.42 13 LEU B N 1
ATOM 2238 C CA . LEU B 1 13 ? 49.719 1.015 2.689 1 29.42 13 LEU B CA 1
ATOM 2239 C C . LEU B 1 13 ? 48.344 0.369 2.791 1 29.42 13 LEU B C 1
ATOM 2241 O O . LEU B 1 13 ? 47.625 0.237 1.787 1 29.42 13 LEU B O 1
ATOM 2245 N N . SER B 1 14 ? 48.219 -0.57 3.752 1 27.19 14 SER B N 1
ATOM 2246 C CA . SER B 1 14 ? 47.125 -1.483 3.414 1 27.19 14 SER B CA 1
ATOM 2247 C C . SER B 1 14 ? 45.812 -0.727 3.178 1 27.19 14 SER B C 1
ATOM 2249 O O . SER B 1 14 ? 44.938 -1.22 2.484 1 27.19 14 SER B O 1
ATOM 2251 N N . PHE B 1 15 ? 45.344 0.107 4.152 1 28.52 15 PHE B N 1
ATOM 2252 C CA . PHE B 1 15 ? 43.906 0.134 4.422 1 28.52 15 PHE B CA 1
ATOM 2253 C C . PHE B 1 15 ? 43.156 0.855 3.307 1 28.52 15 PHE B C 1
ATOM 2255 O O . PHE B 1 15 ? 41.969 1.184 3.455 1 28.52 15 PHE B O 1
ATOM 2262 N N . MET B 1 16 ? 43.781 1.392 2.326 1 28.12 16 MET B N 1
ATOM 2263 C CA . MET B 1 16 ? 42.906 2.234 1.515 1 28.12 16 MET B CA 1
ATOM 2264 C C . MET B 1 16 ? 41.844 1.401 0.828 1 28.12 16 MET B C 1
ATOM 2266 O O . MET B 1 16 ? 41.75 1.396 -0.4 1 28.12 16 MET B O 1
ATOM 2270 N N . HIS B 1 17 ? 41.688 0.164 1.159 1 29.53 17 HIS B N 1
ATOM 2271 C CA . HIS B 1 17 ? 40.594 -0.395 0.365 1 29.53 17 HIS B CA 1
ATOM 2272 C C . HIS B 1 17 ? 39.312 0.422 0.527 1 29.53 17 HIS B C 1
ATOM 2274 O O . HIS B 1 17 ? 38.531 0.171 1.438 1 29.53 17 HIS B O 1
ATOM 2280 N N . VAL B 1 18 ? 39.312 1.68 0.795 1 27.81 18 VAL B N 1
ATOM 2281 C CA . VAL B 1 18 ? 38 2.277 0.973 1 27.81 18 VAL B CA 1
ATOM 2282 C C . VAL B 1 18 ? 37.031 1.73 -0.081 1 27.81 18 VAL B C 1
ATOM 2284 O O . VAL B 1 18 ? 37.469 1.187 -1.101 1 27.81 18 VAL B O 1
ATOM 2287 N N . VAL B 1 19 ? 35.625 2.24 0.068 1 27.59 19 VAL B N 1
ATOM 2288 C CA . VAL B 1 19 ? 34.188 2.086 -0.209 1 27.59 19 VAL B CA 1
ATOM 2289 C C . VAL B 1 19 ? 33.938 2.344 -1.69 1 27.59 19 VAL B C 1
ATOM 2291 O O . VAL B 1 19 ? 33.969 3.492 -2.143 1 27.59 19 VAL B O 1
ATOM 2294 N N . LYS B 1 20 ? 34.5 1.808 -2.564 1 30.81 20 LYS B N 1
ATOM 2295 C CA . LYS B 1 20 ? 33.906 1.95 -3.893 1 30.81 20 LYS B CA 1
ATOM 2296 C C . LYS B 1 20 ? 32.406 1.684 -3.855 1 30.81 20 LYS B C 1
ATOM 2298 O O . LYS B 1 20 ? 31.922 0.698 -4.426 1 30.81 20 LYS B O 1
ATOM 2303 N N . SER B 1 21 ? 31.766 1.386 -2.691 1 31.08 21 SER B N 1
ATOM 2304 C CA . SER B 1 21 ? 30.344 1.203 -2.939 1 31.08 21 SER B CA 1
ATOM 2305 C C . SER B 1 21 ? 29.781 2.326 -3.805 1 31.08 21 SER B C 1
ATOM 2307 O O . SER B 1 21 ? 29.625 3.457 -3.34 1 31.08 21 SER B O 1
ATOM 2309 N N . SER B 1 22 ? 30.344 2.605 -4.855 1 32.34 22 SER B N 1
ATOM 2310 C CA . SER B 1 22 ? 29.547 3.291 -5.871 1 32.34 22 SER B CA 1
ATOM 2311 C C . SER B 1 22 ? 28.078 2.963 -5.727 1 32.34 22 SER B C 1
ATOM 2313 O O . SER B 1 22 ? 27.656 1.833 -5.984 1 32.34 22 SER B O 1
ATOM 2315 N N . SER B 1 23 ? 27.438 3.379 -4.734 1 33.38 23 SER B N 1
ATOM 2316 C CA . SER B 1 23 ? 26 3.385 -4.492 1 33.38 23 SER B CA 1
ATOM 2317 C C . SER B 1 23 ? 25.219 3.547 -5.793 1 33.38 23 SER B C 1
ATOM 2319 O O . SER B 1 23 ? 25.422 4.508 -6.535 1 33.38 23 SER B O 1
ATOM 2321 N N . LEU B 1 24 ? 25.125 2.562 -6.727 1 32.38 24 LEU B N 1
ATOM 2322 C CA . LEU B 1 24 ? 23.922 2.543 -7.555 1 32.38 24 LEU B CA 1
ATOM 2323 C C . LEU B 1 24 ? 22.859 3.463 -6.98 1 32.38 24 LEU B C 1
ATOM 2325 O O . LEU B 1 24 ? 22.234 3.145 -5.965 1 32.38 24 LEU B O 1
ATOM 2329 N N . LEU B 1 25 ? 23.141 4.57 -6.719 1 34.56 25 LEU B N 1
ATOM 2330 C CA . LEU B 1 25 ? 22.047 5.539 -6.605 1 34.56 25 LEU B CA 1
ATOM 2331 C C . LEU B 1 25 ? 20.844 5.082 -7.406 1 34.56 25 LEU B C 1
ATOM 2333 O O . LEU B 1 25 ? 20.75 5.328 -8.609 1 34.56 25 LEU B O 1
ATOM 2337 N N . GLN B 1 26 ? 20.516 3.781 -7.48 1 36.59 26 GLN B N 1
ATOM 2338 C CA . GLN B 1 26 ? 19.219 3.314 -7.926 1 36.59 26 GLN B CA 1
ATOM 2339 C C . GLN B 1 26 ? 18.172 4.414 -7.797 1 36.59 26 GLN B C 1
ATOM 2341 O O . GLN B 1 26 ? 17.953 4.949 -6.707 1 36.59 26 GLN B O 1
ATOM 2346 N N . ASN B 1 27 ? 18.125 5.254 -8.719 1 41.47 27 ASN B N 1
ATOM 2347 C CA . ASN B 1 27 ? 16.969 6.121 -8.891 1 41.47 27 ASN B CA 1
ATOM 2348 C C . ASN B 1 27 ? 15.703 5.488 -8.312 1 41.47 27 ASN B C 1
ATOM 2350 O O . ASN B 1 27 ? 15.07 4.652 -8.953 1 41.47 27 ASN B O 1
ATOM 2354 N N . TYR B 1 28 ? 15.773 5.133 -7.07 1 46.62 28 TYR B N 1
ATOM 2355 C CA . TYR B 1 28 ? 14.695 4.562 -6.27 1 46.62 28 TYR B CA 1
ATOM 2356 C C . TYR B 1 28 ? 13.336 5.047 -6.762 1 46.62 28 TYR B C 1
ATOM 2358 O O . TYR B 1 28 ? 12.305 4.469 -6.414 1 46.62 28 TYR B O 1
ATOM 2366 N N . TYR B 1 29 ? 13.453 6.133 -7.645 1 54.41 29 TYR B N 1
ATOM 2367 C CA . TYR B 1 29 ? 12.18 6.75 -7.992 1 54.41 29 TYR B CA 1
ATOM 2368 C C . TYR B 1 29 ? 11.633 6.184 -9.297 1 54.41 29 TYR B C 1
ATOM 2370 O O . TYR B 1 29 ? 10.484 6.426 -9.656 1 54.41 29 TYR B O 1
ATOM 2378 N N . GLN B 1 30 ? 12.562 5.441 -9.961 1 61.09 30 GLN B N 1
ATOM 2379 C CA . GLN B 1 30 ? 12.031 4.805 -11.164 1 61.09 30 GLN B CA 1
ATOM 2380 C C . GLN B 1 30 ? 11.859 3.303 -10.961 1 61.09 30 GLN B C 1
ATOM 2382 O O . GLN B 1 30 ? 12.773 2.631 -10.469 1 61.09 30 GLN B O 1
ATOM 2387 N N . ILE B 1 31 ? 10.727 2.873 -11.039 1 69.38 31 ILE B N 1
ATOM 2388 C CA . ILE B 1 31 ? 10.477 1.436 -11.047 1 69.38 31 ILE B CA 1
ATOM 2389 C C . ILE B 1 31 ? 11.227 0.791 -12.211 1 69.38 31 ILE B C 1
ATOM 2391 O O . ILE B 1 31 ? 11 1.146 -13.375 1 69.38 31 ILE B O 1
ATOM 2395 N N . PRO B 1 32 ? 12.164 -0.053 -11.906 1 70.62 32 PRO B N 1
ATOM 2396 C CA . PRO B 1 32 ? 12.867 -0.699 -13.016 1 70.62 32 PRO B CA 1
ATOM 2397 C C . PRO B 1 32 ? 11.969 -1.622 -13.828 1 70.62 32 PRO B C 1
ATOM 2399 O O . PRO B 1 32 ? 10.969 -2.131 -13.312 1 70.62 32 PRO B O 1
ATOM 2402 N N . VAL B 1 33 ? 12.289 -1.667 -15.148 1 73.5 33 VAL B N 1
ATOM 2403 C CA . VAL B 1 33 ? 11.656 -2.693 -15.969 1 73.5 33 VAL B CA 1
ATOM 2404 C C . VAL B 1 33 ? 12.211 -4.066 -15.602 1 73.5 33 VAL B C 1
ATOM 2406 O O . VAL B 1 33 ? 13.422 -4.285 -15.648 1 73.5 33 VAL B O 1
ATOM 2409 N N . THR B 1 34 ? 11.297 -4.883 -15.148 1 71.69 34 THR B N 1
ATOM 2410 C CA . THR B 1 34 ? 11.719 -6.211 -14.719 1 71.69 34 THR B CA 1
ATOM 2411 C C . THR B 1 34 ? 11.914 -7.133 -15.914 1 71.69 34 THR B C 1
ATOM 2413 O O . THR B 1 34 ? 11.328 -6.902 -16.984 1 71.69 34 THR B O 1
ATOM 2416 N N . ARG B 1 35 ? 12.766 -8.086 -15.766 1 66.44 35 ARG B N 1
ATOM 2417 C CA . ARG B 1 35 ? 13.086 -9.008 -16.844 1 66.44 35 ARG B CA 1
ATOM 2418 C C . ARG B 1 35 ? 11.852 -9.797 -17.281 1 66.44 35 ARG B C 1
ATOM 2420 O O . ARG B 1 35 ? 11.672 -10.078 -18.469 1 66.44 35 ARG B O 1
ATOM 2427 N N . HIS B 1 36 ? 11.078 -10.164 -16.344 1 74.5 36 HIS B N 1
ATOM 2428 C CA . HIS B 1 36 ? 9.883 -10.953 -16.625 1 74.5 36 HIS B CA 1
ATOM 2429 C C . HIS B 1 36 ? 8.641 -10.344 -15.992 1 74.5 36 HIS B C 1
ATOM 2431 O O . HIS B 1 36 ? 8.75 -9.516 -15.086 1 74.5 36 HIS B O 1
ATOM 2437 N N . ARG B 1 37 ? 7.578 -10.789 -16.625 1 77.88 37 ARG B N 1
ATOM 2438 C CA . ARG B 1 37 ? 6.32 -10.367 -16.016 1 77.88 37 ARG B CA 1
ATOM 2439 C C . ARG B 1 37 ? 6.215 -10.859 -14.578 1 77.88 37 ARG B C 1
ATOM 2441 O O . ARG B 1 37 ? 6.605 -11.984 -14.266 1 77.88 37 ARG B O 1
ATOM 2448 N N . LEU B 1 38 ? 5.719 -9.93 -13.836 1 86.06 38 LEU B N 1
ATOM 2449 C CA . LEU B 1 38 ? 5.59 -10.242 -12.414 1 86.06 38 LEU B CA 1
ATOM 2450 C C . LEU B 1 38 ? 4.285 -10.984 -12.141 1 86.06 38 LEU B C 1
ATOM 2452 O O . LEU B 1 38 ? 3.32 -10.859 -12.898 1 86.06 38 LEU B O 1
ATOM 2456 N N . GLY B 1 39 ? 4.332 -11.797 -11.086 1 93.38 39 GLY B N 1
ATOM 2457 C CA . GLY B 1 39 ? 3.199 -12.633 -10.727 1 93.38 39 GLY B CA 1
ATOM 2458 C C . GLY B 1 39 ? 3.475 -14.109 -10.883 1 93.38 39 GLY B C 1
ATOM 2459 O O . GLY B 1 39 ? 4.555 -14.5 -11.328 1 93.38 39 GLY B O 1
ATOM 2460 N N . TYR B 1 40 ? 2.49 -14.914 -10.508 1 97.31 40 TYR B N 1
ATOM 2461 C CA . TYR B 1 40 ? 2.613 -16.359 -10.539 1 97.31 40 TYR B CA 1
ATOM 2462 C C . TYR B 1 40 ? 1.517 -16.984 -11.398 1 97.31 40 TYR B C 1
ATOM 2464 O O . TYR B 1 40 ? 0.333 -16.891 -11.07 1 97.31 40 TYR B O 1
ATOM 2472 N N . VAL B 1 41 ? 1.967 -17.625 -12.453 1 97.25 41 VAL B N 1
ATOM 2473 C CA . VAL B 1 41 ? 0.996 -18.234 -13.352 1 97.25 41 VAL B CA 1
ATOM 2474 C C . VAL B 1 41 ? 0.494 -19.547 -12.75 1 97.25 41 VAL B C 1
ATOM 2476 O O . VAL B 1 41 ? 1.287 -20.375 -12.281 1 97.25 41 VAL B O 1
ATOM 2479 N N . TYR B 1 42 ? -0.77 -19.672 -12.734 1 97.88 42 TYR B N 1
ATOM 2480 C CA . TYR B 1 42 ? -1.396 -20.875 -12.195 1 97.88 42 TYR B CA 1
ATOM 2481 C C . TYR B 1 42 ? -1.38 -22 -13.219 1 97.88 42 TYR B C 1
ATOM 2483 O O . TYR B 1 42 ? -1.709 -21.797 -14.391 1 97.88 42 TYR B O 1
ATOM 2491 N N . ALA B 1 43 ? -0.846 -23.125 -12.719 1 94.44 43 ALA B N 1
ATOM 2492 C CA . ALA B 1 43 ? -0.81 -24.328 -13.539 1 94.44 43 ALA B CA 1
ATOM 2493 C C . ALA B 1 43 ? -0.019 -24.109 -14.82 1 94.44 43 ALA B C 1
ATOM 2495 O O . ALA B 1 43 ? 1.118 -23.625 -14.781 1 94.44 43 ALA B O 1
ATOM 2496 N N . ASP B 1 44 ? -0.462 -24.438 -15.938 1 94.44 44 ASP B N 1
ATOM 2497 C CA . ASP B 1 44 ? 0.245 -24.328 -17.203 1 94.44 44 ASP B CA 1
ATOM 2498 C C . ASP B 1 44 ? -0.47 -23.359 -18.141 1 94.44 44 ASP B C 1
ATOM 2500 O O . ASP B 1 44 ? -0.529 -23.578 -19.359 1 94.44 44 ASP B O 1
ATOM 2504 N N . GLY B 1 45 ? -1.032 -22.344 -17.516 1 95.31 45 GLY B N 1
ATOM 2505 C CA . GLY B 1 45 ? -1.669 -21.344 -18.375 1 95.31 45 GLY B CA 1
ATOM 2506 C C . GLY B 1 45 ? -0.757 -20.828 -19.469 1 95.31 45 GLY B C 1
ATOM 2507 O O . GLY B 1 45 ? 0.317 -20.297 -19.188 1 95.31 45 GLY B O 1
ATOM 2508 N N . ILE B 1 46 ? -1.215 -20.875 -20.641 1 94.94 46 ILE B N 1
ATOM 2509 C CA . ILE B 1 46 ? -0.347 -20.484 -21.766 1 94.94 46 ILE B CA 1
ATOM 2510 C C . ILE B 1 46 ? -0.471 -18.984 -22.016 1 94.94 46 ILE B C 1
ATOM 2512 O O . ILE B 1 46 ? -1.514 -18.391 -21.75 1 94.94 46 ILE B O 1
ATOM 2516 N N . ALA B 1 47 ? 0.582 -18.438 -22.531 1 92.94 47 ALA B N 1
ATOM 2517 C CA . ALA B 1 47 ? 0.656 -16.984 -22.75 1 92.94 47 ALA B CA 1
ATOM 2518 C C . ALA B 1 47 ? -0.361 -16.547 -23.797 1 92.94 47 ALA B C 1
ATOM 2520 O O . ALA B 1 47 ? -0.832 -15.398 -23.766 1 92.94 47 ALA B O 1
ATOM 2521 N N . SER B 1 48 ? -0.801 -17.438 -24.703 1 92.81 48 SER B N 1
ATOM 2522 C CA . SER B 1 48 ? -1.675 -17.062 -25.812 1 92.81 48 SER B CA 1
ATOM 2523 C C . SER B 1 48 ? -3.141 -17.312 -25.469 1 92.81 48 SER B C 1
ATOM 2525 O O . SER B 1 48 ? -4.02 -17.141 -26.312 1 92.81 48 SER B O 1
ATOM 2527 N N . ALA B 1 49 ? -3.363 -17.734 -24.281 1 95.38 49 ALA B N 1
ATOM 2528 C CA . ALA B 1 49 ? -4.762 -17.922 -23.906 1 95.38 49 ALA B CA 1
ATOM 2529 C C . ALA B 1 49 ? -5.578 -16.672 -24.188 1 95.38 49 ALA B C 1
ATOM 2531 O O . ALA B 1 49 ? -5.133 -15.555 -23.906 1 95.38 49 ALA B O 1
ATOM 2532 N N . PRO B 1 50 ? -6.762 -16.844 -24.781 1 94.5 50 PRO B N 1
ATOM 2533 C CA . PRO B 1 50 ? -7.562 -15.664 -25.141 1 94.5 50 PRO B CA 1
ATOM 2534 C C . PRO B 1 50 ? -8.031 -14.867 -23.938 1 94.5 50 PRO B C 1
ATOM 2536 O O . PRO B 1 50 ? -8.25 -13.656 -24.031 1 94.5 50 PRO B O 1
ATOM 2539 N N . VAL B 1 51 ? -8.227 -15.508 -22.828 1 96.94 51 VAL B N 1
ATOM 2540 C CA . VAL B 1 51 ? -8.656 -14.812 -21.625 1 96.94 51 VAL B CA 1
ATOM 2541 C C . VAL B 1 51 ? -7.52 -14.805 -20.594 1 96.94 51 VAL B C 1
ATOM 2543 O O . VAL B 1 51 ? -7.027 -15.867 -20.203 1 96.94 51 VAL B O 1
ATOM 2546 N N . GLN B 1 52 ? -7.086 -13.648 -20.266 1 97.62 52 GLN B N 1
ATOM 2547 C CA . GLN B 1 52 ? -6.086 -13.43 -19.234 1 97.62 52 GLN B CA 1
ATOM 2548 C C . GLN B 1 52 ? -6.723 -12.859 -17.969 1 97.62 52 GLN B C 1
ATOM 2550 O O . GLN B 1 52 ? -7.383 -11.82 -18.016 1 97.62 52 GLN B O 1
ATOM 2555 N N . ILE B 1 53 ? -6.539 -13.547 -16.875 1 98.38 53 ILE B N 1
ATOM 2556 C CA . ILE B 1 53 ? -7.047 -13.039 -15.609 1 98.38 53 ILE B CA 1
ATOM 2557 C C . ILE B 1 53 ? -5.887 -12.766 -14.656 1 98.38 53 ILE B C 1
ATOM 2559 O O . ILE B 1 53 ? -5.004 -13.609 -14.484 1 98.38 53 ILE B O 1
ATOM 2563 N N . ASP B 1 54 ? -5.82 -11.633 -14.078 1 98.31 54 ASP B N 1
ATOM 2564 C CA . ASP B 1 54 ? -4.918 -11.297 -12.977 1 98.31 54 ASP B CA 1
ATOM 2565 C C . ASP B 1 54 ? -5.688 -11.094 -11.68 1 98.31 54 ASP B C 1
ATOM 2567 O O . ASP B 1 54 ? -6.641 -10.312 -11.625 1 98.31 54 ASP B O 1
ATOM 2571 N N . MET B 1 55 ? -5.316 -11.797 -10.703 1 98.69 55 MET B N 1
ATOM 2572 C CA . MET B 1 55 ? -5.828 -11.539 -9.359 1 98.69 55 MET B CA 1
ATOM 2573 C C . MET B 1 55 ? -4.762 -10.891 -8.477 1 98.69 55 MET B C 1
ATOM 2575 O O . MET B 1 55 ? -3.619 -11.359 -8.445 1 98.69 55 MET B O 1
ATOM 2579 N N . PHE B 1 56 ? -5.07 -9.859 -7.844 1 98.31 56 PHE B N 1
ATOM 2580 C CA . PHE B 1 56 ? -4.254 -9.234 -6.809 1 98.31 56 PHE B CA 1
ATOM 2581 C C . PHE B 1 56 ? -4.84 -9.492 -5.426 1 98.31 56 PHE B C 1
ATOM 2583 O O . PHE B 1 56 ? -6.016 -9.227 -5.184 1 98.31 56 PHE B O 1
ATOM 2590 N N . LEU B 1 57 ? -4.039 -10.055 -4.547 1 97.62 57 LEU B N 1
ATOM 2591 C CA . LEU B 1 57 ? -4.59 -10.477 -3.266 1 97.62 57 LEU B CA 1
ATOM 2592 C C . LEU B 1 57 ? -3.627 -10.148 -2.127 1 97.62 57 LEU B C 1
ATOM 2594 O O . LEU B 1 57 ? -2.412 -10.102 -2.33 1 97.62 57 LEU B O 1
ATOM 2598 N N . CYS B 1 58 ? -4.137 -9.852 -1.034 1 96.5 58 CYS B N 1
ATOM 2599 C CA . CYS B 1 58 ? -3.41 -9.68 0.219 1 96.5 58 CYS B CA 1
ATOM 2600 C C . CYS B 1 58 ? -3.34 -10.984 0.995 1 96.5 58 CYS B C 1
ATOM 2602 O O . CYS B 1 58 ? -4.348 -11.445 1.537 1 96.5 58 CYS B O 1
ATOM 2604 N N . LEU B 1 59 ? -2.088 -11.492 1.021 1 94.62 59 LEU B N 1
ATOM 2605 C CA . LEU B 1 59 ? -1.896 -12.789 1.668 1 94.62 59 LEU B CA 1
ATOM 2606 C C . LEU B 1 59 ? -2.084 -12.672 3.178 1 94.62 59 LEU B C 1
ATOM 2608 O O . LEU B 1 59 ? -1.556 -11.75 3.805 1 94.62 59 LEU B O 1
ATOM 2612 N N . GLN B 1 60 ? -2.902 -13.484 3.752 1 85.31 60 GLN B N 1
ATOM 2613 C CA . GLN B 1 60 ? -3.238 -13.586 5.168 1 85.31 60 GLN B CA 1
ATOM 2614 C C . GLN B 1 60 ? -4.445 -12.719 5.512 1 85.31 60 GLN B C 1
ATOM 2616 O O . GLN B 1 60 ? -4.836 -12.625 6.676 1 85.31 60 GLN B O 1
ATOM 2621 N N . SER B 1 61 ? -4.965 -11.992 4.543 1 86.75 61 SER B N 1
ATOM 2622 C CA . SER B 1 61 ? -6.23 -11.305 4.777 1 86.75 61 SER B CA 1
ATOM 2623 C C . SER B 1 61 ? -7.406 -12.273 4.699 1 86.75 61 SER B C 1
ATOM 2625 O O . SER B 1 61 ? -7.488 -13.086 3.77 1 86.75 61 SER B O 1
ATOM 2627 N N . THR B 1 62 ? -8.266 -12.156 5.566 1 82.94 62 THR B N 1
ATOM 2628 C CA . THR B 1 62 ? -9.383 -13.086 5.641 1 82.94 62 THR B CA 1
ATOM 2629 C C . THR B 1 62 ? -10.289 -12.938 4.426 1 82.94 62 THR B C 1
ATOM 2631 O O . THR B 1 62 ? -10.922 -13.906 3.994 1 82.94 62 THR B O 1
ATOM 2634 N N . GLU B 1 63 ? -10.32 -11.805 3.83 1 88.5 63 GLU B N 1
ATOM 2635 C CA . GLU B 1 63 ? -11.258 -11.508 2.752 1 88.5 63 GLU B CA 1
ATOM 2636 C C . GLU B 1 63 ? -10.789 -12.109 1.43 1 88.5 63 GLU B C 1
ATOM 2638 O O . GLU B 1 63 ? -11.578 -12.234 0.486 1 88.5 63 GLU B O 1
ATOM 2643 N N . ASP B 1 64 ? -9.578 -12.547 1.354 1 94.5 64 ASP B N 1
ATOM 2644 C CA . ASP B 1 64 ? -9.016 -12.922 0.059 1 94.5 64 ASP B CA 1
ATOM 2645 C C . ASP B 1 64 ? -8.992 -14.438 -0.119 1 94.5 64 ASP B C 1
ATOM 2647 O O . ASP B 1 64 ? -8.836 -14.93 -1.235 1 94.5 64 ASP B O 1
ATOM 2651 N N . GLY B 1 65 ? -9.203 -15.227 0.988 1 93.81 65 GLY B N 1
ATOM 2652 C CA . GLY B 1 65 ? -9.078 -16.672 0.932 1 93.81 65 GLY B CA 1
ATOM 2653 C C . GLY B 1 65 ? -10.109 -17.328 0.027 1 93.81 65 GLY B C 1
ATOM 2654 O O . GLY B 1 65 ? -9.758 -18.047 -0.906 1 93.81 65 GLY B O 1
ATOM 2655 N N . ARG B 1 66 ? -11.328 -17.031 0.239 1 94.88 66 ARG B N 1
ATOM 2656 C CA . ARG B 1 66 ? -12.406 -17.641 -0.538 1 94.88 66 ARG B CA 1
ATOM 2657 C C . ARG B 1 66 ? -12.336 -17.219 -2.002 1 94.88 66 ARG B C 1
ATOM 2659 O O . ARG B 1 66 ? -12.398 -18.062 -2.9 1 94.88 66 ARG B O 1
ATOM 2666 N N . PRO B 1 67 ? -12.172 -15.898 -2.289 1 97.06 67 PRO B N 1
ATOM 2667 C CA . PRO B 1 67 ? -12.031 -15.5 -3.691 1 97.06 67 PRO B CA 1
ATOM 2668 C C . PRO B 1 67 ? -10.875 -16.219 -4.395 1 97.06 67 PRO B C 1
ATOM 2670 O O . PRO B 1 67 ? -10.977 -16.531 -5.582 1 97.06 67 PRO B O 1
ATOM 2673 N N . LEU B 1 68 ? -9.75 -16.422 -3.697 1 97.56 68 LEU B N 1
ATOM 2674 C CA . LEU B 1 68 ? -8.641 -17.156 -4.289 1 97.56 68 LEU B CA 1
ATOM 2675 C C . LEU B 1 68 ? -9.07 -18.547 -4.715 1 97.56 68 LEU B C 1
ATOM 2677 O O . LEU B 1 68 ? -8.805 -18.969 -5.848 1 97.56 68 LEU B O 1
ATOM 2681 N N . GLN B 1 69 ? -9.758 -19.25 -3.852 1 97.12 69 GLN B N 1
ATOM 2682 C CA . GLN B 1 69 ? -10.195 -20.609 -4.176 1 97.12 69 GLN B CA 1
ATOM 2683 C C . GLN B 1 69 ? -11.148 -20.609 -5.367 1 97.12 69 GLN B C 1
ATOM 2685 O O . GLN B 1 69 ? -11.031 -21.453 -6.262 1 97.12 69 GLN B O 1
ATOM 2690 N N . VAL B 1 70 ? -12.062 -19.703 -5.402 1 98.38 70 VAL B N 1
ATOM 2691 C CA . VAL B 1 70 ? -13.07 -19.656 -6.457 1 98.38 70 VAL B CA 1
ATOM 2692 C C . VAL B 1 70 ? -12.398 -19.359 -7.797 1 98.38 70 VAL B C 1
ATOM 2694 O O . VAL B 1 70 ? -12.75 -19.953 -8.82 1 98.38 70 VAL B O 1
ATOM 2697 N N . ILE B 1 71 ? -11.43 -18.438 -7.84 1 98.56 71 ILE B N 1
ATOM 2698 C CA . ILE B 1 71 ? -10.805 -18.078 -9.109 1 98.56 71 ILE B CA 1
ATOM 2699 C C . ILE B 1 71 ? -9.914 -19.219 -9.594 1 98.56 71 ILE B C 1
ATOM 2701 O O . ILE B 1 71 ? -9.789 -19.453 -10.797 1 98.56 71 ILE B O 1
ATOM 2705 N N . LEU B 1 72 ? -9.297 -19.953 -8.656 1 98.5 72 LEU B N 1
ATOM 2706 C CA . LEU B 1 72 ? -8.562 -21.172 -9.031 1 98.5 72 LEU B CA 1
ATOM 2707 C C . LEU B 1 72 ? -9.5 -22.188 -9.656 1 98.5 72 LEU B C 1
ATOM 2709 O O . LEU B 1 72 ? -9.188 -22.766 -10.711 1 98.5 72 LEU B O 1
ATOM 2713 N N . ASP B 1 73 ? -10.633 -22.406 -9.031 1 98.5 73 ASP B N 1
ATOM 2714 C CA . ASP B 1 73 ? -11.641 -23.312 -9.57 1 98.5 73 ASP B CA 1
ATOM 2715 C C . ASP B 1 73 ? -12.094 -22.859 -10.961 1 98.5 73 ASP B C 1
ATOM 2717 O O . ASP B 1 73 ? -12.336 -23.688 -11.836 1 98.5 73 ASP B O 1
ATOM 2721 N N . THR B 1 74 ? -12.227 -21.594 -11.094 1 98.62 74 THR B N 1
ATOM 2722 C CA . THR B 1 74 ? -12.633 -21.031 -12.375 1 98.62 74 THR B CA 1
ATOM 2723 C C . THR B 1 74 ? -11.602 -21.312 -13.453 1 98.62 74 THR B C 1
ATOM 2725 O O . THR B 1 74 ? -11.945 -21.734 -14.562 1 98.62 74 THR B O 1
ATOM 2728 N N . ALA B 1 75 ? -10.344 -21.078 -13.156 1 98.62 75 ALA B N 1
ATOM 2729 C CA . ALA B 1 75 ? -9.273 -21.391 -14.102 1 98.62 75 ALA B CA 1
ATOM 2730 C C . ALA B 1 75 ? -9.281 -22.859 -14.477 1 98.62 75 ALA B C 1
ATOM 2732 O O . ALA B 1 75 ? -9.117 -23.219 -15.641 1 98.62 75 ALA B O 1
ATOM 2733 N N . ASP B 1 76 ? -9.484 -23.703 -13.516 1 98.5 76 ASP B N 1
ATOM 2734 C CA . ASP B 1 76 ? -9.523 -25.141 -13.75 1 98.5 76 ASP B CA 1
ATOM 2735 C C . ASP B 1 76 ? -10.695 -25.516 -14.656 1 98.5 76 ASP B C 1
ATOM 2737 O O . ASP B 1 76 ? -10.586 -26.422 -15.484 1 98.5 76 ASP B O 1
ATOM 2741 N N . HIS B 1 77 ? -11.82 -24.891 -14.438 1 98.31 77 HIS B N 1
ATOM 2742 C CA . HIS B 1 77 ? -13.016 -25.156 -15.227 1 98.31 77 HIS B CA 1
ATOM 2743 C C . HIS B 1 77 ? -12.75 -24.969 -16.719 1 98.31 77 HIS B C 1
ATOM 2745 O O . HIS B 1 77 ? -13.203 -25.766 -17.547 1 98.31 77 HIS B O 1
ATOM 2751 N N . TYR B 1 78 ? -11.977 -23.953 -17.094 1 97.5 78 TYR B N 1
ATOM 2752 C CA . TYR B 1 78 ? -11.75 -23.625 -18.5 1 97.5 78 TYR B CA 1
ATOM 2753 C C . TYR B 1 78 ? -10.492 -24.297 -19.016 1 97.5 78 TYR B C 1
ATOM 2755 O O . TYR B 1 78 ? -10.383 -24.594 -20.219 1 97.5 78 TYR B O 1
ATOM 2763 N N . GLY B 1 79 ? -9.523 -24.516 -18.125 1 97.38 79 GLY B N 1
ATOM 2764 C CA . GLY B 1 79 ? -8.25 -25.078 -18.531 1 97.38 79 GLY B CA 1
ATOM 2765 C C . GLY B 1 79 ? -7.234 -24.047 -18.969 1 97.38 79 GLY B C 1
ATOM 2766 O O . GLY B 1 79 ? -7.598 -22.891 -19.25 1 97.38 79 GLY B O 1
ATOM 2767 N N . PRO B 1 80 ? -5.98 -24.469 -19.031 1 96.94 80 PRO B N 1
ATOM 2768 C CA . PRO B 1 80 ? -4.852 -23.547 -19.188 1 96.94 80 PRO B CA 1
ATOM 2769 C C . PRO B 1 80 ? -4.75 -22.984 -20.594 1 96.94 80 PRO B C 1
ATOM 2771 O O . PRO B 1 80 ? -3.998 -22.031 -20.828 1 96.94 80 PRO B O 1
ATOM 2774 N N . ARG B 1 81 ? -5.461 -23.469 -21.531 1 95.62 81 ARG B N 1
ATOM 2775 C CA . ARG B 1 81 ? -5.379 -22.984 -22.906 1 95.62 81 ARG B CA 1
ATOM 2776 C C . ARG B 1 81 ? -6.387 -21.875 -23.172 1 95.62 81 ARG B C 1
ATOM 2778 O O . ARG B 1 81 ? -6.211 -21.062 -24.078 1 95.62 81 ARG B O 1
ATOM 2785 N N . LEU B 1 82 ? -7.453 -21.891 -22.391 1 96.19 82 LEU B N 1
ATOM 2786 C CA . LEU B 1 82 ? -8.5 -20.891 -22.609 1 96.19 82 LEU B CA 1
ATOM 2787 C C . LEU B 1 82 ? -8.359 -19.734 -21.625 1 96.19 82 LEU B C 1
ATOM 2789 O O . LEU B 1 82 ? -8.633 -18.578 -21.984 1 96.19 82 LEU B O 1
ATOM 2793 N N . VAL B 1 83 ? -7.992 -20.047 -20.422 1 97.94 83 VAL B N 1
ATOM 2794 C CA . VAL B 1 83 ? -7.875 -19.016 -19.391 1 97.94 83 VAL B CA 1
ATOM 2795 C C . VAL B 1 83 ? -6.504 -19.109 -18.719 1 97.94 83 VAL B C 1
ATOM 2797 O O . VAL B 1 83 ? -6.145 -20.156 -18.172 1 97.94 83 VAL B O 1
ATOM 2800 N N . ARG B 1 84 ? -5.711 -18.109 -18.828 1 98 84 ARG B N 1
ATOM 2801 C CA . ARG B 1 84 ? -4.469 -17.953 -18.078 1 98 84 ARG B CA 1
ATOM 2802 C C . ARG B 1 84 ? -4.676 -17.094 -16.844 1 98 84 ARG B C 1
ATOM 2804 O O . ARG B 1 84 ? -5.051 -15.922 -16.953 1 98 84 ARG B O 1
ATOM 2811 N N . LEU B 1 85 ? -4.469 -17.688 -15.703 1 98.62 85 LEU B N 1
ATOM 2812 C CA . LEU B 1 85 ? -4.609 -17 -14.422 1 98.62 85 LEU B CA 1
ATOM 2813 C C . LEU B 1 85 ? -3.246 -16.672 -13.828 1 98.62 85 LEU B C 1
ATOM 2815 O O . LEU B 1 85 ? -2.398 -17.562 -13.68 1 98.62 85 LEU B O 1
ATOM 2819 N N . SER B 1 86 ? -3.012 -15.438 -13.57 1 98.19 86 SER B N 1
ATOM 2820 C CA . SER B 1 86 ? -1.827 -14.961 -12.859 1 98.19 86 SER B CA 1
ATOM 2821 C C . SER B 1 86 ? -2.191 -14.383 -11.5 1 98.19 86 SER B C 1
ATOM 2823 O O . SER B 1 86 ? -3.131 -13.594 -11.383 1 98.19 86 SER B O 1
ATOM 2825 N N . LEU B 1 87 ? -1.44 -14.789 -10.5 1 98.62 87 LEU B N 1
ATOM 2826 C CA . LEU B 1 87 ? -1.662 -14.32 -9.133 1 98.62 87 LEU B CA 1
ATOM 2827 C C . LEU B 1 87 ? -0.569 -13.344 -8.711 1 98.62 87 LEU B C 1
ATOM 2829 O O . LEU B 1 87 ? 0.608 -13.555 -9.016 1 98.62 87 LEU B O 1
ATOM 2833 N N . HIS B 1 88 ? -0.95 -12.289 -8.094 1 98.06 88 HIS B N 1
ATOM 2834 C CA . HIS B 1 88 ? -0.05 -11.242 -7.633 1 98.06 88 HIS B CA 1
ATOM 2835 C C . HIS B 1 88 ? -0.277 -10.938 -6.156 1 98.06 88 HIS B C 1
ATOM 2837 O O . HIS B 1 88 ? -1.399 -10.625 -5.746 1 98.06 88 HIS B O 1
ATOM 2843 N N . GLY B 1 89 ? 0.849 -11.016 -5.355 1 97.62 89 GLY B N 1
ATOM 2844 C CA . GLY B 1 89 ? 0.751 -10.5 -4 1 97.62 89 GLY B CA 1
ATOM 2845 C C . GLY B 1 89 ? 0.638 -8.992 -3.939 1 97.62 89 GLY B C 1
ATOM 2846 O O . GLY B 1 89 ? 1.36 -8.281 -4.641 1 97.62 89 GLY B O 1
ATOM 2847 N N . PHE B 1 90 ? -0.262 -8.523 -3.178 1 98.12 90 PHE B N 1
ATOM 2848 C CA . PHE B 1 90 ? -0.449 -7.094 -2.955 1 98.12 90 PHE B CA 1
ATOM 2849 C C . PHE B 1 90 ? -0.681 -6.801 -1.477 1 98.12 90 PHE B C 1
ATOM 2851 O O . PHE B 1 90 ? -1.823 -6.641 -1.041 1 98.12 90 PHE B O 1
ATOM 2858 N N . PRO B 1 91 ? 0.406 -6.719 -0.759 1 97.38 91 PRO B N 1
ATOM 2859 C CA . PRO B 1 91 ? 0.262 -6.477 0.678 1 97.38 91 PRO B CA 1
ATOM 2860 C C . PRO B 1 91 ? -0.379 -5.125 0.988 1 97.38 91 PRO B C 1
ATOM 2862 O O . PRO B 1 91 ? -0.097 -4.133 0.31 1 97.38 91 PRO B O 1
ATOM 2865 N N . LEU B 1 92 ? -1.291 -5.168 1.915 1 95.81 92 LEU B N 1
ATOM 2866 C CA . LEU B 1 92 ? -1.935 -3.961 2.424 1 95.81 92 LEU B CA 1
ATOM 2867 C C . LEU B 1 92 ? -1.264 -3.486 3.707 1 95.81 92 LEU B C 1
ATOM 2869 O O . LEU B 1 92 ? -0.948 -4.297 4.582 1 95.81 92 LEU B O 1
ATOM 2873 N N . PRO B 1 93 ? -1.039 -2.205 3.832 1 93.62 93 PRO B N 1
ATOM 2874 C CA . PRO B 1 93 ? -0.272 -1.715 4.98 1 93.62 93 PRO B CA 1
ATOM 2875 C C . PRO B 1 93 ? -0.965 -1.99 6.312 1 93.62 93 PRO B C 1
ATOM 2877 O O . PRO B 1 93 ? -0.303 -2.078 7.352 1 93.62 93 PRO B O 1
ATOM 2880 N N . HIS B 1 94 ? -2.291 -2.129 6.316 1 91.81 94 HIS B N 1
ATOM 2881 C CA . HIS B 1 94 ? -3.01 -2.322 7.574 1 91.81 94 HIS B CA 1
ATOM 2882 C C . HIS B 1 94 ? -3.088 -3.799 7.941 1 91.81 94 HIS B C 1
ATOM 2884 O O . HIS B 1 94 ? -3.688 -4.16 8.953 1 91.81 94 HIS B O 1
ATOM 2890 N N . VAL B 1 95 ? -2.541 -4.621 7.094 1 89.12 95 VAL B N 1
ATOM 2891 C CA . VAL B 1 95 ? -2.424 -6.043 7.395 1 89.12 95 VAL B CA 1
ATOM 2892 C C . VAL B 1 95 ? -0.971 -6.387 7.719 1 89.12 95 VAL B C 1
ATOM 2894 O O . VAL B 1 95 ? -0.147 -6.551 6.816 1 89.12 95 VAL B O 1
ATOM 2897 N N . GLN B 1 96 ? -0.636 -6.531 8.922 1 79.38 96 GLN B N 1
ATOM 2898 C CA . GLN B 1 96 ? 0.719 -6.551 9.461 1 79.38 96 GLN B CA 1
ATOM 2899 C C . GLN B 1 96 ? 1.559 -7.641 8.797 1 79.38 96 GLN B C 1
ATOM 2901 O O . GLN B 1 96 ? 2.723 -7.418 8.461 1 79.38 96 GLN B O 1
ATOM 2906 N N . SER B 1 97 ? 1.027 -8.742 8.555 1 88.81 97 SER B N 1
ATOM 2907 C CA . SER B 1 97 ? 1.84 -9.875 8.117 1 88.81 97 SER B CA 1
ATOM 2908 C C . SER B 1 97 ? 1.836 -10.008 6.602 1 88.81 97 SER B C 1
ATOM 2910 O O . SER B 1 97 ? 2.516 -10.875 6.047 1 88.81 97 SER B O 1
ATOM 2912 N N . SER B 1 98 ? 1.167 -9.141 6.016 1 93.31 98 SER B N 1
ATOM 2913 C CA . SER B 1 98 ? 0.899 -9.375 4.602 1 93.31 98 SER B CA 1
ATOM 2914 C C . SER B 1 98 ? 2.164 -9.211 3.764 1 93.31 98 SER B C 1
ATOM 2916 O O . SER B 1 98 ? 2.383 -9.953 2.809 1 93.31 98 SER B O 1
ATOM 2918 N N . TYR B 1 99 ? 2.996 -8.219 4.059 1 95.69 99 TYR B N 1
ATOM 2919 C CA . TYR B 1 99 ? 4.238 -8.055 3.312 1 95.69 99 TYR B CA 1
ATOM 2920 C C . TYR B 1 99 ? 5.164 -9.242 3.523 1 95.69 99 TYR B C 1
ATOM 2922 O O . TYR B 1 99 ? 5.766 -9.742 2.572 1 95.69 99 TYR B O 1
ATOM 2930 N N . LEU B 1 100 ? 5.289 -9.68 4.77 1 95.44 100 LEU B N 1
ATOM 2931 C CA . LEU B 1 100 ? 6.137 -10.828 5.082 1 95.44 100 LEU B CA 1
ATOM 2932 C C . LEU B 1 100 ? 5.648 -12.078 4.363 1 95.44 100 LEU B C 1
ATOM 2934 O O . LEU B 1 100 ? 6.457 -12.859 3.854 1 95.44 100 LEU B O 1
ATOM 2938 N N . ALA B 1 101 ? 4.367 -12.234 4.316 1 96.12 101 ALA B N 1
ATOM 2939 C CA . ALA B 1 101 ? 3.789 -13.367 3.602 1 96.12 101 ALA B CA 1
ATOM 2940 C C . ALA B 1 101 ? 4.074 -13.281 2.105 1 96.12 101 ALA B C 1
ATOM 2942 O O . ALA B 1 101 ? 4.336 -14.297 1.454 1 96.12 101 ALA B O 1
ATOM 2943 N N . THR B 1 102 ? 3.994 -12.086 1.583 1 97.69 102 THR B N 1
ATOM 2944 C CA . THR B 1 102 ? 4.309 -11.859 0.177 1 97.69 102 THR B CA 1
ATOM 2945 C C . THR B 1 102 ? 5.77 -12.195 -0.111 1 97.69 102 THR B C 1
ATOM 2947 O O . THR B 1 102 ? 6.074 -12.867 -1.094 1 97.69 102 THR B O 1
ATOM 2950 N N . ARG B 1 103 ? 6.629 -11.719 0.728 1 97.81 103 ARG B N 1
ATOM 2951 C CA . ARG B 1 103 ? 8.055 -12.008 0.588 1 97.81 103 ARG B CA 1
ATOM 2952 C C . ARG B 1 103 ? 8.32 -13.508 0.681 1 97.81 103 ARG B C 1
ATOM 2954 O O . ARG B 1 103 ? 9.086 -14.055 -0.112 1 97.81 103 ARG B O 1
ATOM 2961 N N . ALA B 1 104 ? 7.676 -14.156 1.604 1 97.94 104 ALA B N 1
ATOM 2962 C CA . ALA B 1 104 ? 7.816 -15.602 1.764 1 97.94 104 ALA B CA 1
ATOM 2963 C C . ALA B 1 104 ? 7.359 -16.344 0.509 1 97.94 104 ALA B C 1
ATOM 2965 O O . ALA B 1 104 ? 7.977 -17.328 0.101 1 97.94 104 ALA B O 1
ATOM 2966 N N . THR B 1 105 ? 6.289 -15.906 -0.059 1 98.12 105 THR B N 1
ATOM 2967 C CA . THR B 1 105 ? 5.781 -16.516 -1.285 1 98.12 105 THR B CA 1
ATOM 2968 C C . THR B 1 105 ? 6.816 -16.406 -2.404 1 98.12 105 THR B C 1
ATOM 2970 O O . THR B 1 105 ? 7.016 -17.375 -3.156 1 98.12 105 THR B O 1
ATOM 2973 N N . ARG B 1 106 ? 7.449 -15.281 -2.5 1 97.56 106 ARG B N 1
ATOM 2974 C CA . ARG B 1 106 ? 8.5 -15.109 -3.496 1 97.56 106 ARG B CA 1
ATOM 2975 C C . ARG B 1 106 ? 9.664 -16.062 -3.23 1 97.56 106 ARG B C 1
ATOM 2977 O O . ARG B 1 106 ? 10.266 -16.594 -4.168 1 97.56 106 ARG B O 1
ATOM 2984 N N . VAL B 1 107 ? 10 -16.234 -1.999 1 98.31 107 VAL B N 1
ATOM 2985 C CA . VAL B 1 107 ? 11.055 -17.188 -1.624 1 98.31 107 VAL B CA 1
ATOM 2986 C C . VAL B 1 107 ? 10.688 -18.578 -2.115 1 98.31 107 VAL B C 1
ATOM 2988 O O . VAL B 1 107 ? 11.492 -19.234 -2.775 1 98.31 107 VAL B O 1
ATOM 2991 N N . VAL B 1 108 ? 9.484 -19.031 -1.855 1 98.06 108 VAL B N 1
ATOM 2992 C CA . VAL B 1 108 ? 9.039 -20.344 -2.273 1 98.06 108 VAL B CA 1
ATOM 2993 C C . VAL B 1 108 ? 9.078 -20.453 -3.797 1 98.06 108 VAL B C 1
ATOM 2995 O O . VAL B 1 108 ? 9.516 -21.469 -4.348 1 98.06 108 VAL B O 1
ATOM 2998 N N . ASP B 1 109 ? 8.656 -19.391 -4.434 1 96.62 109 ASP B N 1
ATOM 2999 C CA . ASP B 1 109 ? 8.68 -19.375 -5.895 1 96.62 109 ASP B CA 1
ATOM 3000 C C . ASP B 1 109 ? 10.102 -19.547 -6.418 1 96.62 109 ASP B C 1
ATOM 3002 O O . ASP B 1 109 ? 10.32 -20.219 -7.426 1 96.62 109 ASP B O 1
ATOM 3006 N N . SER B 1 110 ? 11.047 -18.922 -5.777 1 95.81 110 SER B N 1
ATOM 3007 C CA . SER B 1 110 ? 12.438 -18.984 -6.211 1 95.81 110 SER B CA 1
ATOM 3008 C C . SER B 1 110 ? 13.023 -20.375 -5.984 1 95.81 110 SER B C 1
ATOM 3010 O O . SER B 1 110 ? 13.859 -20.828 -6.762 1 95.81 110 SER B O 1
ATOM 3012 N N . LEU B 1 111 ? 12.562 -20.984 -4.984 1 96.88 111 LEU B N 1
ATOM 3013 C CA . LEU B 1 111 ? 13.125 -22.281 -4.609 1 96.88 111 LEU B CA 1
ATOM 3014 C C . LEU B 1 111 ? 12.375 -23.422 -5.301 1 96.88 111 LEU B C 1
ATOM 3016 O O . LEU B 1 111 ? 12.992 -24.391 -5.75 1 96.88 111 LEU B O 1
ATOM 3020 N N . MET B 1 112 ? 11.07 -23.297 -5.395 1 96.5 112 MET B N 1
ATOM 3021 C CA . MET B 1 112 ? 10.211 -24.312 -5.98 1 96.5 112 MET B CA 1
ATOM 3022 C C . MET B 1 112 ? 8.992 -23.688 -6.645 1 96.5 112 MET B C 1
ATOM 3024 O O . MET B 1 112 ? 7.887 -23.734 -6.098 1 96.5 112 MET B O 1
ATOM 3028 N N . PRO B 1 113 ? 9.094 -23.281 -7.836 1 94.88 113 PRO B N 1
ATOM 3029 C CA . PRO B 1 113 ? 8.023 -22.531 -8.508 1 94.88 113 PRO B CA 1
ATOM 3030 C C . PRO B 1 113 ? 6.719 -23.312 -8.594 1 94.88 113 PRO B C 1
ATOM 3032 O O . PRO B 1 113 ? 5.637 -22.734 -8.492 1 94.88 113 PRO B O 1
ATOM 3035 N N . LYS B 1 114 ? 6.77 -24.609 -8.703 1 95.12 114 LYS B N 1
ATOM 3036 C CA . LYS B 1 114 ? 5.578 -25.438 -8.867 1 95.12 114 LYS B CA 1
ATOM 3037 C C . LYS B 1 114 ? 4.73 -25.453 -7.598 1 95.12 114 LYS B C 1
ATOM 3039 O O . LYS B 1 114 ? 3.572 -25.859 -7.621 1 95.12 114 LYS B O 1
ATOM 3044 N N . LYS B 1 115 ? 5.336 -25 -6.496 1 96.94 115 LYS B N 1
ATOM 3045 C CA . LYS B 1 115 ? 4.648 -25.047 -5.211 1 96.94 115 LYS B CA 1
ATOM 3046 C C . LYS B 1 115 ? 4.137 -23.672 -4.805 1 96.94 115 LYS B C 1
ATOM 3048 O O . LYS B 1 115 ? 3.51 -23.516 -3.754 1 96.94 115 LYS B O 1
ATOM 3053 N N . THR B 1 116 ? 4.312 -22.656 -5.59 1 97.62 116 THR B N 1
ATOM 3054 C CA . THR B 1 116 ? 4.02 -21.281 -5.211 1 97.62 116 THR B CA 1
ATOM 3055 C C . THR B 1 116 ? 2.537 -21.109 -4.898 1 97.62 116 THR B C 1
ATOM 3057 O O . THR B 1 116 ? 2.176 -20.594 -3.842 1 97.62 116 THR B O 1
ATOM 3060 N N . VAL B 1 117 ? 1.671 -21.547 -5.809 1 97.88 117 VAL B N 1
ATOM 3061 C CA . VAL B 1 117 ? 0.237 -21.359 -5.633 1 97.88 117 VAL B CA 1
ATOM 3062 C C . VAL B 1 117 ? -0.261 -22.188 -4.453 1 97.88 117 VAL B C 1
ATOM 3064 O O . VAL B 1 117 ? -1.111 -21.734 -3.682 1 97.88 117 VAL B O 1
ATOM 3067 N N . GLU B 1 118 ? 0.299 -23.375 -4.352 1 96.69 118 GLU B N 1
ATOM 3068 C CA . GLU B 1 118 ? -0.034 -24.188 -3.186 1 96.69 118 GLU B CA 1
ATOM 3069 C C . GLU B 1 118 ? 0.347 -23.484 -1.889 1 96.69 118 GLU B C 1
ATOM 3071 O O . GLU B 1 118 ? -0.399 -23.531 -0.909 1 96.69 118 GLU B O 1
ATOM 3076 N N . TYR B 1 119 ? 1.479 -22.922 -1.844 1 96.88 119 TYR B N 1
ATOM 3077 C CA . TYR B 1 119 ? 1.918 -22.156 -0.676 1 96.88 119 TYR B CA 1
ATOM 3078 C C . TYR B 1 119 ? 0.964 -21.016 -0.382 1 96.88 119 TYR B C 1
ATOM 3080 O O . TYR B 1 119 ? 0.557 -20.812 0.765 1 96.88 119 TYR B O 1
ATOM 3088 N N . MET B 1 120 ? 0.582 -20.266 -1.388 1 96.94 120 MET B N 1
ATOM 3089 C CA . MET B 1 120 ? -0.367 -19.172 -1.219 1 96.94 120 MET B CA 1
ATOM 3090 C C . MET B 1 120 ? -1.673 -19.672 -0.607 1 96.94 120 MET B C 1
ATOM 3092 O O . MET B 1 120 ? -2.205 -19.047 0.317 1 96.94 120 MET B O 1
ATOM 3096 N N . GLN B 1 121 ? -2.152 -20.766 -1.085 1 95.44 121 GLN B N 1
ATOM 3097 C CA . GLN B 1 121 ? -3.379 -21.344 -0.548 1 95.44 121 GLN B CA 1
ATOM 3098 C C . GLN B 1 121 ? -3.213 -21.719 0.924 1 95.44 121 GLN B C 1
ATOM 3100 O O . GLN B 1 121 ? -4.113 -21.484 1.732 1 95.44 121 GLN B O 1
ATOM 3105 N N . SER B 1 122 ? -2.074 -22.266 1.247 1 94.75 122 SER B N 1
ATOM 3106 C CA . SER B 1 122 ? -1.828 -22.719 2.611 1 94.75 122 SER B CA 1
ATOM 3107 C C . SER B 1 122 ? -1.823 -21.547 3.592 1 94.75 122 SER B C 1
ATOM 3109 O O . SER B 1 122 ? -2.166 -21.719 4.766 1 94.75 122 SER B O 1
ATOM 3111 N N . LEU B 1 123 ? -1.49 -20.391 3.092 1 94.31 123 LEU B N 1
ATOM 3112 C CA . LEU B 1 123 ? -1.448 -19.203 3.934 1 94.31 123 LEU B CA 1
ATOM 3113 C C . LEU B 1 123 ? -2.848 -18.828 4.402 1 94.31 123 LEU B C 1
ATOM 3115 O O . LEU B 1 123 ? -3 -18.109 5.398 1 94.31 123 LEU B O 1
ATOM 3119 N N . PHE B 1 124 ? -3.863 -19.203 3.734 1 92.69 124 PHE B N 1
ATOM 3120 C CA . PHE B 1 124 ? -5.238 -18.891 4.113 1 92.69 124 PHE B CA 1
ATOM 3121 C C . PHE B 1 124 ? -5.844 -20.031 4.918 1 92.69 124 PHE B C 1
ATOM 3123 O O . PHE B 1 124 ? -6.836 -19.844 5.625 1 92.69 124 PHE B O 1
ATOM 3130 N N . GLN B 1 125 ? -5.344 -21.203 4.754 1 84.12 125 GLN B N 1
ATOM 3131 C CA . GLN B 1 125 ? -5.852 -22.391 5.453 1 84.12 125 GLN B CA 1
ATOM 3132 C C . GLN B 1 125 ? -5.293 -22.469 6.871 1 84.12 125 GLN B C 1
ATOM 3134 O O . GLN B 1 125 ? -6.012 -22.828 7.809 1 84.12 125 GLN B O 1
ATOM 3139 N N . ASP B 1 126 ? -4.051 -22.25 6.926 1 70.81 126 ASP B N 1
ATOM 3140 C CA . ASP B 1 126 ? -3.346 -22.297 8.203 1 70.81 126 ASP B CA 1
ATOM 3141 C C . ASP B 1 126 ? -3.066 -20.891 8.727 1 70.81 126 ASP B C 1
ATOM 3143 O O . ASP B 1 126 ? -1.911 -20.469 8.797 1 70.81 126 ASP B O 1
ATOM 3147 N N . LYS B 1 127 ? -4.098 -20.219 8.938 1 63.38 127 LYS B N 1
ATOM 3148 C CA . LYS B 1 127 ? -3.887 -18.812 9.305 1 63.38 127 LYS B CA 1
ATOM 3149 C C . LYS B 1 127 ? -2.975 -18.688 10.516 1 63.38 127 LYS B C 1
ATOM 3151 O O . LYS B 1 127 ? -3.219 -19.328 11.547 1 63.38 127 LYS B O 1
ATOM 3156 N N . ILE B 1 128 ? -1.827 -18.234 10.211 1 67.62 128 ILE B N 1
ATOM 3157 C CA . ILE B 1 128 ? -0.877 -17.859 11.258 1 67.62 128 ILE B CA 1
ATOM 3158 C C . ILE B 1 128 ? -1.522 -16.875 12.219 1 67.62 128 ILE B C 1
ATOM 3160 O O . ILE B 1 128 ? -2.109 -15.875 11.781 1 67.62 128 ILE B O 1
ATOM 3164 N N . GLU B 1 129 ? -1.729 -17.328 13.344 1 69.81 129 GLU B N 1
ATOM 3165 C CA . GLU B 1 129 ? -2.336 -16.484 14.359 1 69.81 129 GLU B CA 1
ATOM 3166 C C . GLU B 1 129 ? -1.443 -15.289 14.688 1 69.81 129 GLU B C 1
ATOM 3168 O O . GLU B 1 129 ? -0.26 -15.453 14.984 1 69.81 129 GLU B O 1
ATOM 3173 N N . TYR B 1 130 ? -1.996 -14.156 14.312 1 74.5 130 TYR B N 1
ATOM 3174 C CA . TYR B 1 130 ? -1.308 -12.898 14.586 1 74.5 130 TYR B CA 1
ATOM 3175 C C . TYR B 1 130 ? -1.989 -12.141 15.719 1 74.5 130 TYR B C 1
ATOM 3177 O O . TYR B 1 130 ? -3.219 -12.125 15.812 1 74.5 130 TYR B O 1
ATOM 3185 N N . SER B 1 131 ? -1.21 -11.914 16.781 1 73.31 131 SER B N 1
ATOM 3186 C CA . SER B 1 131 ? -1.68 -10.977 17.797 1 73.31 131 SER B CA 1
ATOM 3187 C C . SER B 1 131 ? -0.791 -9.742 17.859 1 73.31 131 SER B C 1
ATOM 3189 O O . SER B 1 131 ? 0.266 -9.695 17.219 1 73.31 131 SER B O 1
ATOM 3191 N N . VAL B 1 132 ? -1.181 -8.789 18.562 1 77 132 VAL B N 1
ATOM 3192 C CA . VAL B 1 132 ? -0.429 -7.555 18.766 1 77 132 VAL B CA 1
ATOM 3193 C C . VAL B 1 132 ? 0.891 -7.855 19.469 1 77 132 VAL B C 1
ATOM 3195 O O . VAL B 1 132 ? 1.798 -7.02 19.484 1 77 132 VAL B O 1
ATOM 3198 N N . ASN B 1 133 ? 0.978 -9.07 19.969 1 83.88 133 ASN B N 1
ATOM 3199 C CA . ASN B 1 133 ? 2.191 -9.445 20.688 1 83.88 133 ASN B CA 1
ATOM 3200 C C . ASN B 1 133 ? 3.08 -10.359 19.844 1 83.88 133 ASN B C 1
ATOM 3202 O O . ASN B 1 133 ? 4.172 -10.742 20.281 1 83.88 133 ASN B O 1
ATOM 3206 N N . THR B 1 134 ? 2.635 -10.664 18.734 1 88.31 134 THR B N 1
ATOM 3207 C CA . THR B 1 134 ? 3.436 -11.477 17.828 1 88.31 134 THR B CA 1
ATOM 3208 C C . THR B 1 134 ? 4.547 -10.641 17.188 1 88.31 134 THR B C 1
ATOM 3210 O O . THR B 1 134 ? 4.312 -9.5 16.766 1 88.31 134 THR B O 1
ATOM 3213 N N . THR B 1 135 ? 5.758 -11.195 17.219 1 89 135 THR B N 1
ATOM 3214 C CA . THR B 1 135 ? 6.887 -10.484 16.641 1 89 135 THR B CA 1
ATOM 3215 C C . THR B 1 135 ? 7.027 -10.828 15.156 1 89 135 THR B C 1
ATOM 3217 O O . THR B 1 135 ? 6.453 -11.805 14.68 1 89 135 THR B O 1
ATOM 3220 N N . GLU B 1 136 ? 7.746 -9.969 14.469 1 89.69 136 GLU B N 1
ATOM 3221 C CA . GLU B 1 136 ? 8.062 -10.281 13.078 1 89.69 136 GLU B CA 1
ATOM 3222 C C . GLU B 1 136 ? 8.812 -11.609 12.969 1 89.69 136 GLU B C 1
ATOM 3224 O O . GLU B 1 136 ? 8.57 -12.383 12.039 1 89.69 136 GLU B O 1
ATOM 3229 N N . SER B 1 137 ? 9.695 -11.844 13.891 1 91.69 137 SER B N 1
ATOM 3230 C CA . SER B 1 137 ? 10.445 -13.094 13.898 1 91.69 137 SER B CA 1
ATOM 3231 C C . SER B 1 137 ? 9.508 -14.297 14.016 1 91.69 137 SER B C 1
ATOM 3233 O O . SER B 1 137 ? 9.703 -15.305 13.344 1 91.69 137 SER B O 1
ATOM 3235 N N . ASP B 1 138 ? 8.484 -14.133 14.852 1 91.94 138 ASP B N 1
ATOM 3236 C CA . ASP B 1 138 ? 7.5 -15.195 15 1 91.94 138 ASP B CA 1
ATOM 3237 C C . ASP B 1 138 ? 6.773 -15.453 13.68 1 91.94 138 ASP B C 1
ATOM 3239 O O . ASP B 1 138 ? 6.562 -16.609 13.297 1 91.94 138 ASP B O 1
ATOM 3243 N N . ILE B 1 139 ? 6.461 -14.438 13.047 1 91.81 139 ILE B N 1
ATOM 3244 C CA . ILE B 1 139 ? 5.727 -14.539 11.789 1 91.81 139 ILE B CA 1
ATOM 3245 C C . ILE B 1 139 ? 6.605 -15.195 10.727 1 91.81 139 ILE B C 1
ATOM 3247 O O . ILE B 1 139 ? 6.176 -16.125 10.047 1 91.81 139 ILE B O 1
ATOM 3251 N N . ILE B 1 140 ? 7.828 -14.75 10.609 1 94.81 140 ILE B N 1
ATOM 3252 C CA . ILE B 1 140 ? 8.75 -15.289 9.617 1 94.81 140 ILE B CA 1
ATOM 3253 C C . ILE B 1 140 ? 8.977 -16.781 9.867 1 94.81 140 ILE B C 1
ATOM 3255 O O . ILE B 1 140 ? 9 -17.578 8.93 1 94.81 140 ILE B O 1
ATOM 3259 N N . ASN B 1 141 ? 9.102 -17.141 11.125 1 94.94 141 ASN B N 1
ATOM 3260 C CA . ASN B 1 141 ? 9.281 -18.547 11.469 1 94.94 141 ASN B CA 1
ATOM 3261 C C . ASN B 1 141 ? 8.078 -19.391 11.055 1 94.94 141 ASN B C 1
ATOM 3263 O O . ASN B 1 141 ? 8.234 -20.5 10.547 1 94.94 141 ASN B O 1
ATOM 3267 N N . ALA B 1 142 ? 6.91 -18.875 11.336 1 93.81 142 ALA B N 1
ATOM 3268 C CA . ALA B 1 142 ? 5.699 -19.594 10.953 1 93.81 142 ALA B CA 1
ATOM 3269 C C . ALA B 1 142 ? 5.617 -19.75 9.438 1 93.81 142 ALA B C 1
ATOM 3271 O O . ALA B 1 142 ? 5.25 -20.812 8.938 1 93.81 142 ALA B O 1
ATOM 3272 N N . LEU B 1 143 ? 5.953 -18.719 8.727 1 95.56 143 LEU B N 1
ATOM 3273 C CA . LEU B 1 143 ? 5.961 -18.766 7.27 1 95.56 143 LEU B CA 1
ATOM 3274 C C . LEU B 1 143 ? 6.969 -19.781 6.758 1 95.56 143 LEU B C 1
ATOM 3276 O O . LEU B 1 143 ? 6.691 -20.516 5.797 1 95.56 143 LEU B O 1
ATOM 3280 N N . ALA B 1 144 ? 8.141 -19.812 7.363 1 96.94 144 ALA B N 1
ATOM 3281 C CA . ALA B 1 144 ? 9.18 -20.766 7.004 1 96.94 144 ALA B CA 1
ATOM 3282 C C . ALA B 1 144 ? 8.703 -22.203 7.238 1 96.94 144 ALA B C 1
ATOM 3284 O O . ALA B 1 144 ? 8.945 -23.094 6.41 1 96.94 144 ALA B O 1
ATOM 3285 N N . GLU B 1 145 ? 8.039 -22.391 8.336 1 95.38 145 GLU B N 1
ATOM 3286 C CA . GLU B 1 145 ? 7.535 -23.719 8.664 1 95.38 145 GLU B CA 1
ATOM 3287 C C . GLU B 1 145 ? 6.535 -24.203 7.617 1 95.38 145 GLU B C 1
ATOM 3289 O O . GLU B 1 145 ? 6.578 -25.359 7.199 1 95.38 145 GLU B O 1
ATOM 3294 N N . LEU B 1 146 ? 5.66 -23.359 7.238 1 95 146 LEU B N 1
ATOM 3295 C CA . LEU B 1 146 ? 4.695 -23.719 6.203 1 95 146 LEU B CA 1
ATOM 3296 C C . LEU B 1 146 ? 5.402 -24.078 4.902 1 95 146 LEU B C 1
ATOM 3298 O O . LEU B 1 146 ? 5.035 -25.047 4.242 1 95 146 LEU B O 1
ATOM 3302 N N . ALA B 1 147 ? 6.41 -23.328 4.527 1 96.88 147 ALA B N 1
ATOM 3303 C CA . ALA B 1 147 ? 7.152 -23.547 3.287 1 96.88 147 ALA B CA 1
ATOM 3304 C C . ALA B 1 147 ? 7.883 -24.891 3.322 1 96.88 147 ALA B C 1
ATOM 3306 O O . ALA B 1 147 ? 7.82 -25.656 2.363 1 96.88 147 ALA B O 1
ATOM 3307 N N . THR B 1 148 ? 8.562 -25.125 4.414 1 96.88 148 THR B N 1
ATOM 3308 C CA . THR B 1 148 ? 9.359 -26.344 4.543 1 96.88 148 THR B CA 1
ATOM 3309 C C . THR B 1 148 ? 8.453 -27.578 4.594 1 96.88 148 THR B C 1
ATOM 3311 O O . THR B 1 148 ? 8.875 -28.688 4.242 1 96.88 148 THR B O 1
ATOM 3314 N N . GLY B 1 149 ? 7.215 -27.391 5.051 1 95.19 149 GLY B N 1
ATOM 3315 C CA . GLY B 1 149 ? 6.25 -28.484 5.09 1 95.19 149 GLY B CA 1
ATOM 3316 C C . GLY B 1 149 ? 5.727 -28.875 3.721 1 95.19 149 GLY B C 1
ATOM 3317 O O . GLY B 1 149 ? 5.211 -29.969 3.537 1 95.19 149 GLY B O 1
ATOM 3318 N N . LEU B 1 150 ? 5.84 -28.078 2.742 1 93.69 150 LEU B N 1
ATOM 3319 C CA . LEU B 1 150 ? 5.293 -28.312 1.41 1 93.69 150 LEU B CA 1
ATOM 3320 C C . LEU B 1 150 ? 6.211 -29.219 0.598 1 93.69 150 LEU B C 1
ATOM 3322 O O . LEU B 1 150 ? 5.746 -29.938 -0.284 1 93.69 150 LEU B O 1
ATOM 3326 N N . SER B 1 151 ? 7.5 -29.062 0.796 1 91.81 151 SER B N 1
ATOM 3327 C CA . SER B 1 151 ? 8.461 -29.844 0.025 1 91.81 151 SER B CA 1
ATOM 3328 C C . SER B 1 151 ? 9.75 -30.062 0.808 1 91.81 151 SER B C 1
ATOM 3330 O O . SER B 1 151 ? 10.242 -29.156 1.47 1 91.81 151 SER B O 1
ATOM 3332 N N . SER B 1 152 ? 10.312 -31.203 0.605 1 91.12 152 SER B N 1
ATOM 3333 C CA . SER B 1 152 ? 11.594 -31.5 1.23 1 91.12 152 SER B CA 1
ATOM 3334 C C . SER B 1 152 ? 12.727 -30.719 0.58 1 91.12 152 SER B C 1
ATOM 3336 O O . SER B 1 152 ? 13.82 -30.609 1.142 1 91.12 152 SER B O 1
ATOM 3338 N N . ASN B 1 153 ? 12.461 -30.172 -0.565 1 93.25 153 ASN B N 1
ATOM 3339 C CA . ASN B 1 153 ? 13.477 -29.422 -1.285 1 93.25 153 ASN B CA 1
ATOM 3340 C C . ASN B 1 153 ? 13.594 -28 -0.755 1 93.25 153 ASN B C 1
ATOM 3342 O O . ASN B 1 153 ? 14.492 -27.25 -1.157 1 93.25 153 ASN B O 1
ATOM 3346 N N . ILE B 1 154 ? 12.75 -27.625 0.095 1 97.12 154 ILE B N 1
ATOM 3347 C CA . ILE B 1 154 ? 12.844 -26.328 0.779 1 97.12 154 ILE B CA 1
ATOM 3348 C C . ILE B 1 154 ? 13.312 -26.547 2.217 1 97.12 154 ILE B C 1
ATOM 3350 O O . ILE B 1 154 ? 12.578 -27.094 3.039 1 97.12 154 ILE B O 1
ATOM 3354 N N . THR B 1 155 ? 14.484 -26.078 2.486 1 97.69 155 THR B N 1
ATOM 3355 C CA . THR B 1 155 ? 15.016 -26.188 3.844 1 97.69 155 THR B CA 1
ATOM 3356 C C . THR B 1 155 ? 14.852 -24.859 4.578 1 97.69 155 THR B C 1
ATOM 3358 O O . THR B 1 155 ? 14.688 -23.812 3.953 1 97.69 155 THR B O 1
ATOM 3361 N N . ARG B 1 156 ? 14.93 -24.938 5.863 1 96.94 156 ARG B N 1
ATOM 3362 C CA . ARG B 1 156 ? 14.867 -23.703 6.652 1 96.94 156 ARG B CA 1
ATOM 3363 C C . ARG B 1 156 ? 16 -22.75 6.273 1 96.94 156 ARG B C 1
ATOM 3365 O O . ARG B 1 156 ? 15.781 -21.547 6.109 1 96.94 156 ARG B O 1
ATOM 3372 N N . ASP B 1 157 ? 17.172 -23.297 6.062 1 97.69 157 ASP B N 1
ATOM 3373 C CA . ASP B 1 157 ? 18.328 -22.469 5.727 1 97.69 157 ASP B CA 1
ATOM 3374 C C . 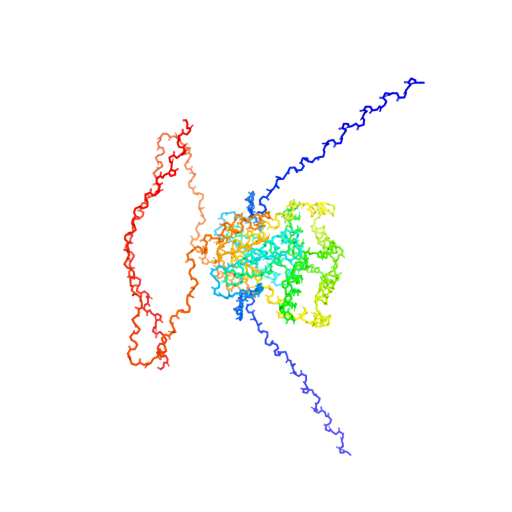ASP B 1 157 ? 18.141 -21.766 4.387 1 97.69 157 ASP B C 1
ATOM 3376 O O . ASP B 1 157 ? 18.391 -20.562 4.266 1 97.69 157 ASP B O 1
ATOM 3380 N N . SER B 1 158 ? 17.75 -22.531 3.406 1 97.88 158 SER B N 1
ATOM 3381 C CA . SER B 1 158 ? 17.547 -21.922 2.094 1 97.88 158 SER B CA 1
ATOM 3382 C C . SER B 1 158 ? 16.453 -20.875 2.137 1 97.88 158 SER B C 1
ATOM 3384 O O . SER B 1 158 ? 16.547 -19.844 1.464 1 97.88 158 SER B O 1
ATOM 3386 N N . PHE B 1 159 ? 15.406 -21.156 2.889 1 98.38 159 PHE B N 1
ATOM 3387 C CA . PHE B 1 159 ? 14.32 -20.203 3.045 1 98.38 159 PHE B CA 1
ATOM 3388 C C . PHE B 1 159 ? 14.828 -18.906 3.646 1 98.38 159 PHE B C 1
ATOM 3390 O O . PHE B 1 159 ? 14.609 -17.828 3.084 1 98.38 159 PHE B O 1
ATOM 3397 N N . TYR B 1 160 ? 15.5 -18.969 4.758 1 97.94 160 TYR B N 1
ATOM 3398 C CA . TYR B 1 160 ? 15.953 -17.781 5.461 1 97.94 160 TYR B CA 1
ATOM 3399 C C . TYR B 1 160 ? 16.969 -17 4.629 1 97.94 160 TYR B C 1
ATOM 3401 O O . TYR B 1 160 ? 16.969 -15.773 4.617 1 97.94 160 TYR B O 1
ATOM 3409 N N . ASP B 1 161 ? 17.844 -17.719 3.932 1 97.94 161 ASP B N 1
ATOM 3410 C CA . ASP B 1 161 ? 18.812 -17.078 3.055 1 97.94 161 ASP B CA 1
ATOM 3411 C C . ASP B 1 161 ? 18.125 -16.234 1.991 1 97.94 161 ASP B C 1
ATOM 3413 O O . ASP B 1 161 ? 18.484 -15.078 1.78 1 97.94 161 ASP B O 1
ATOM 3417 N N . LYS B 1 162 ? 17.172 -16.828 1.346 1 97.94 162 LYS B N 1
ATOM 3418 C CA . LYS B 1 162 ? 16.453 -16.125 0.292 1 97.94 162 LYS B CA 1
ATOM 3419 C C . LYS B 1 162 ? 15.562 -15.031 0.874 1 97.94 162 LYS B C 1
ATOM 3421 O O . LYS B 1 162 ? 15.375 -13.984 0.25 1 97.94 162 LYS B O 1
ATOM 3426 N N . PHE B 1 163 ? 15.039 -15.289 2.047 1 98.06 163 PHE B N 1
ATOM 3427 C CA . PHE B 1 163 ? 14.164 -14.32 2.691 1 98.06 163 PHE B CA 1
ATOM 3428 C C . PHE B 1 163 ? 14.938 -13.055 3.055 1 98.06 163 PHE B C 1
ATOM 3430 O O . PHE B 1 163 ? 14.406 -11.945 2.953 1 98.06 163 PHE B O 1
ATOM 3437 N N . GLU B 1 164 ? 16.125 -13.18 3.422 1 96.19 164 GLU B N 1
ATOM 3438 C CA . GLU B 1 164 ? 16.938 -12.047 3.867 1 96.19 164 GLU B CA 1
ATOM 3439 C C . GLU B 1 164 ? 17.594 -11.344 2.688 1 96.19 164 GLU B C 1
ATOM 3441 O O . GLU B 1 164 ? 18.109 -10.234 2.83 1 96.19 164 GLU B O 1
ATOM 3446 N N . ASP B 1 165 ? 17.578 -12.008 1.515 1 96.25 165 ASP B N 1
ATOM 3447 C CA . ASP B 1 165 ? 18.141 -11.422 0.304 1 96.25 165 ASP B CA 1
ATOM 3448 C C . ASP B 1 165 ? 17.422 -10.133 -0.075 1 96.25 165 ASP B C 1
ATOM 3450 O O . ASP B 1 165 ? 16.203 -10.133 -0.257 1 96.25 165 ASP B O 1
ATOM 3454 N N . GLU B 1 166 ? 18.125 -9.039 -0.227 1 93.5 166 GLU B N 1
ATOM 3455 C CA . GLU B 1 166 ? 17.562 -7.738 -0.568 1 93.5 166 GLU B CA 1
ATOM 3456 C C . GLU B 1 166 ? 16.844 -7.785 -1.917 1 93.5 166 GLU B C 1
ATOM 3458 O O . GLU B 1 166 ? 15.852 -7.086 -2.125 1 93.5 166 GLU B O 1
ATOM 3463 N N . LYS B 1 167 ? 17.359 -8.602 -2.773 1 91.31 167 LYS B N 1
ATOM 3464 C CA . LYS B 1 167 ? 16.75 -8.734 -4.094 1 91.31 167 LYS B CA 1
ATOM 3465 C C . LYS B 1 167 ? 15.297 -9.211 -3.984 1 91.31 167 LYS B C 1
ATOM 3467 O O . LYS B 1 167 ? 14.438 -8.773 -4.742 1 91.31 167 LYS B O 1
ATOM 3472 N N . THR B 1 168 ? 15.047 -10.141 -3.051 1 95.19 168 THR B N 1
ATOM 3473 C CA . THR B 1 168 ? 13.695 -10.625 -2.836 1 95.19 168 THR B CA 1
ATOM 3474 C C . THR B 1 168 ? 12.773 -9.492 -2.406 1 95.19 168 THR B C 1
ATOM 3476 O O . THR B 1 168 ? 11.656 -9.359 -2.92 1 95.19 168 THR B O 1
ATOM 3479 N N . GLY B 1 169 ? 13.211 -8.68 -1.482 1 94 169 GLY B N 1
ATOM 3480 C CA . GLY B 1 169 ? 12.438 -7.535 -1.033 1 94 169 GLY B CA 1
ATOM 3481 C C . GLY B 1 169 ? 12.172 -6.523 -2.133 1 94 169 GLY B C 1
ATOM 3482 O O . GLY B 1 169 ? 11.055 -6.02 -2.264 1 94 169 GLY B O 1
ATOM 3483 N N . HIS B 1 170 ? 13.172 -6.238 -2.932 1 90.81 170 HIS B N 1
ATOM 3484 C CA . HIS B 1 170 ? 13.016 -5.293 -4.035 1 90.81 170 HIS B CA 1
ATOM 3485 C C . HIS B 1 170 ? 11.961 -5.77 -5.027 1 90.81 170 HIS B C 1
ATOM 3487 O O . HIS B 1 170 ? 11.133 -4.98 -5.484 1 90.81 170 HIS B O 1
ATOM 3493 N N . LEU B 1 171 ? 12 -7.02 -5.309 1 91.62 171 LEU B N 1
ATOM 3494 C CA . LEU B 1 171 ? 11.031 -7.562 -6.254 1 91.62 171 LEU B CA 1
ATOM 3495 C C . LEU B 1 171 ? 9.617 -7.449 -5.699 1 91.62 171 LEU B C 1
ATOM 3497 O O . LEU B 1 171 ? 8.672 -7.172 -6.445 1 91.62 171 LEU B O 1
ATOM 3501 N N . CYS B 1 172 ? 9.477 -7.656 -4.406 1 94.62 172 CYS B N 1
ATOM 3502 C CA . CYS B 1 172 ? 8.172 -7.492 -3.777 1 94.62 172 CYS B CA 1
ATOM 3503 C C . CYS B 1 172 ? 7.68 -6.055 -3.908 1 94.62 172 CYS B C 1
ATOM 3505 O O . CYS B 1 172 ? 6.512 -5.82 -4.215 1 94.62 172 CYS B O 1
ATOM 3507 N N . VAL B 1 173 ? 8.539 -5.141 -3.68 1 93.56 173 VAL B N 1
ATOM 3508 C CA . VAL B 1 173 ? 8.18 -3.727 -3.752 1 93.56 173 VAL B CA 1
ATOM 3509 C C . VAL B 1 173 ? 7.836 -3.354 -5.191 1 93.56 173 VAL B C 1
ATOM 3511 O O . VAL B 1 173 ? 6.836 -2.672 -5.441 1 93.56 173 VAL B O 1
ATOM 3514 N N . TYR B 1 174 ? 8.609 -3.846 -6.184 1 92.25 174 TYR B N 1
ATOM 3515 C CA . TYR B 1 174 ? 8.352 -3.557 -7.586 1 92.25 174 TYR B CA 1
ATOM 3516 C C . TYR B 1 174 ? 6.996 -4.109 -8.016 1 92.25 174 TYR B C 1
ATOM 3518 O O . TYR B 1 174 ? 6.25 -3.449 -8.742 1 92.25 174 TYR B O 1
ATOM 3526 N N . GLU B 1 175 ? 6.77 -5.281 -7.551 1 93.88 175 GLU B N 1
ATOM 3527 C CA . GLU B 1 175 ? 5.477 -5.879 -7.871 1 93.88 175 GLU B CA 1
ATOM 3528 C C . GLU B 1 175 ? 4.332 -5.055 -7.293 1 93.88 175 GLU B C 1
ATOM 3530 O O . GLU B 1 175 ? 3.314 -4.848 -7.957 1 93.88 175 GLU B O 1
ATOM 3535 N N . TRP B 1 176 ? 4.488 -4.637 -6.117 1 95.94 176 TRP B N 1
ATOM 3536 C CA . TRP B 1 176 ? 3.488 -3.818 -5.445 1 95.94 176 TRP B CA 1
ATOM 3537 C C . TRP B 1 176 ? 3.285 -2.496 -6.176 1 95.94 176 TRP B C 1
ATOM 3539 O O . TRP B 1 176 ? 2.15 -2.105 -6.461 1 95.94 176 TRP B O 1
ATOM 3549 N N . GLN B 1 177 ? 4.316 -1.831 -6.566 1 94.5 177 GLN B N 1
ATOM 3550 C CA . GLN B 1 177 ? 4.258 -0.576 -7.309 1 94.5 177 GLN B CA 1
ATOM 3551 C C . GLN B 1 177 ? 3.619 -0.777 -8.68 1 94.5 177 GLN B C 1
ATOM 3553 O O . GLN B 1 177 ? 2.791 0.029 -9.109 1 94.5 177 GLN B O 1
ATOM 3558 N N . SER B 1 178 ? 4.008 -1.846 -9.32 1 93.12 178 SER B N 1
ATOM 3559 C CA . SER B 1 178 ? 3.449 -2.162 -10.625 1 93.12 178 SER B CA 1
ATOM 3560 C C . SER B 1 178 ? 1.94 -2.373 -10.547 1 93.12 178 SER B C 1
ATOM 3562 O O . SER B 1 178 ? 1.204 -1.961 -11.445 1 93.12 178 SER B O 1
ATOM 3564 N N . ALA B 1 179 ? 1.509 -3.039 -9.508 1 96.62 179 ALA B N 1
ATOM 3565 C CA . ALA B 1 179 ? 0.078 -3.256 -9.312 1 96.62 179 ALA B CA 1
ATOM 3566 C C . ALA B 1 179 ? -0.667 -1.931 -9.18 1 96.62 179 ALA B C 1
ATOM 3568 O O . ALA B 1 179 ? -1.729 -1.748 -9.781 1 96.62 179 ALA B O 1
ATOM 3569 N N . ILE B 1 180 ? -0.133 -1.053 -8.43 1 96.19 180 ILE B N 1
ATOM 3570 C CA . ILE B 1 180 ? -0.747 0.258 -8.242 1 96.19 180 ILE B CA 1
ATOM 3571 C C . ILE B 1 180 ? -0.848 0.974 -9.586 1 96.19 180 ILE B C 1
ATOM 3573 O O . ILE B 1 180 ? -1.889 1.549 -9.914 1 96.19 180 ILE B O 1
ATOM 3577 N N . LEU B 1 181 ? 0.191 0.921 -10.398 1 92.62 181 LEU B N 1
ATOM 3578 C CA . LEU B 1 181 ? 0.211 1.579 -11.703 1 92.62 181 LEU B CA 1
ATOM 3579 C C . LEU B 1 181 ? -0.815 0.955 -12.641 1 92.62 181 LEU B C 1
ATOM 3581 O O . LEU B 1 181 ? -1.184 1.556 -13.648 1 92.62 181 LEU B O 1
ATOM 3585 N N . ARG B 1 182 ? -1.266 -0.18 -12.266 1 93.38 182 ARG B N 1
ATOM 3586 C CA . ARG B 1 182 ? -2.305 -0.847 -13.047 1 93.38 182 ARG B CA 1
ATOM 3587 C C . ARG B 1 182 ? -3.686 -0.587 -12.453 1 93.38 182 ARG B C 1
ATOM 3589 O O . ARG B 1 182 ? -4.668 -1.213 -12.859 1 93.38 182 ARG B O 1
ATOM 3596 N N . GLY B 1 183 ? -3.725 0.212 -11.445 1 93.5 183 GLY B N 1
ATOM 3597 C CA . GLY B 1 183 ? -4.996 0.669 -10.906 1 93.5 183 GLY B CA 1
ATOM 3598 C C . GLY B 1 183 ? -5.43 -0.088 -9.672 1 93.5 183 GLY B C 1
ATOM 3599 O O . GLY B 1 183 ? -6.562 0.066 -9.203 1 93.5 183 GLY B O 1
ATOM 3600 N N . VAL B 1 184 ? -4.621 -0.855 -9.078 1 96.56 184 VAL B N 1
ATOM 3601 C CA . VAL B 1 184 ? -4.969 -1.664 -7.918 1 96.56 184 VAL B CA 1
ATOM 3602 C C . VAL B 1 184 ? -4.871 -0.816 -6.648 1 96.56 184 VAL B C 1
ATOM 3604 O O . VAL B 1 184 ? -3.838 -0.194 -6.391 1 96.56 184 VAL B O 1
ATOM 3607 N N . TYR B 1 185 ? -5.895 -0.807 -5.82 1 94.81 185 TYR B N 1
ATOM 3608 C CA . TYR B 1 185 ? -5.871 -0.024 -4.59 1 94.81 185 TYR B CA 1
ATOM 3609 C C . TYR B 1 185 ? -6.562 -0.771 -3.453 1 94.81 185 TYR B C 1
ATOM 3611 O O . TYR B 1 185 ? -6.781 -0.209 -2.377 1 94.81 185 TYR B O 1
ATOM 3619 N N . GLN B 1 186 ? -6.938 -1.983 -3.721 1 94.56 186 GLN B N 1
ATOM 3620 C CA . GLN B 1 186 ? -7.578 -2.848 -2.732 1 94.56 186 GLN B CA 1
ATOM 3621 C C . GLN B 1 186 ? -7.477 -4.316 -3.139 1 94.56 186 GLN B C 1
ATOM 3623 O O . GLN B 1 186 ? -7.062 -4.629 -4.258 1 94.56 186 GLN B O 1
ATOM 3628 N N . THR B 1 187 ? -7.762 -5.188 -2.252 1 95.38 187 THR B N 1
ATOM 3629 C CA . THR B 1 187 ? -7.82 -6.613 -2.545 1 95.38 187 THR B CA 1
ATOM 3630 C C . THR B 1 187 ? -9.133 -7.215 -2.049 1 95.38 187 THR B C 1
ATOM 3632 O O . THR B 1 187 ? -9.758 -6.68 -1.13 1 95.38 187 THR B O 1
ATOM 3635 N N . PRO B 1 188 ? -9.641 -8.25 -2.609 1 96.31 188 PRO B N 1
ATOM 3636 C CA . PRO B 1 188 ? -9.156 -8.773 -3.889 1 96.31 188 PRO B CA 1
ATOM 3637 C C . PRO B 1 188 ? -9.445 -7.836 -5.059 1 96.31 188 PRO B C 1
ATOM 3639 O O . PRO B 1 188 ? -10.398 -7.047 -5 1 96.31 188 PRO B O 1
ATOM 3642 N N . TRP B 1 189 ? -8.562 -7.793 -5.961 1 96.75 189 TRP B N 1
ATOM 3643 C CA . TRP B 1 189 ? -8.719 -7.039 -7.203 1 96.75 189 TRP B CA 1
ATOM 3644 C C . TRP B 1 189 ? -8.469 -7.934 -8.414 1 96.75 189 TRP B C 1
ATOM 3646 O O . TRP B 1 189 ? -7.633 -8.836 -8.367 1 96.75 189 TRP B O 1
ATOM 3656 N N . PHE B 1 190 ? -9.266 -7.691 -9.5 1 97.94 190 PHE B N 1
ATOM 3657 C CA . PHE B 1 190 ? -9.156 -8.539 -10.68 1 97.94 190 PHE B CA 1
ATOM 3658 C C . PHE B 1 190 ? -9.062 -7.703 -11.945 1 97.94 190 PHE B C 1
ATOM 3660 O O . PHE B 1 190 ? -9.75 -6.684 -12.078 1 97.94 190 PHE B O 1
ATOM 3667 N N . LEU B 1 191 ? -8.227 -8.102 -12.812 1 97.56 191 LEU B N 1
ATOM 3668 C CA . LEU B 1 191 ? -8.211 -7.652 -14.203 1 97.56 191 LEU B CA 1
ATOM 3669 C C . LEU B 1 191 ? -8.508 -8.812 -15.148 1 97.56 191 LEU B C 1
ATOM 3671 O O . LEU B 1 191 ? -8.008 -9.922 -14.961 1 97.56 191 LEU B O 1
ATOM 3675 N N . ILE B 1 192 ? -9.375 -8.633 -16.062 1 97.19 192 ILE B N 1
ATOM 3676 C CA . ILE B 1 192 ? -9.602 -9.555 -17.172 1 97.19 192 ILE B CA 1
ATOM 3677 C C . ILE B 1 192 ? -9.211 -8.891 -18.484 1 97.19 192 ILE B C 1
ATOM 3679 O O . ILE B 1 192 ? -9.789 -7.871 -18.875 1 97.19 192 ILE B O 1
ATOM 3683 N N . ASN B 1 193 ? -8.219 -9.531 -19.141 1 95.88 193 ASN B N 1
ATOM 3684 C CA . ASN B 1 193 ? -7.656 -8.906 -20.328 1 95.88 193 ASN B CA 1
ATOM 3685 C C . ASN B 1 193 ? -7.355 -7.43 -20.109 1 95.88 193 ASN B C 1
ATOM 3687 O O . ASN B 1 193 ? -7.742 -6.582 -20.922 1 95.88 193 ASN B O 1
ATOM 3691 N N . ASP B 1 194 ? -6.816 -7.113 -18.922 1 94.5 194 ASP B N 1
ATOM 3692 C CA . ASP B 1 194 ? -6.258 -5.828 -18.5 1 94.5 194 ASP B CA 1
ATOM 3693 C C . ASP B 1 194 ? -7.363 -4.855 -18.094 1 94.5 194 ASP B C 1
ATOM 3695 O O . ASP B 1 194 ? -7.094 -3.695 -17.781 1 94.5 194 ASP B O 1
ATOM 3699 N N . MET B 1 195 ? -8.625 -5.301 -18.141 1 94.31 195 MET B N 1
ATOM 3700 C CA . MET B 1 195 ? -9.742 -4.465 -17.719 1 94.31 195 MET B CA 1
ATOM 3701 C C . MET B 1 195 ? -10.188 -4.828 -16.312 1 94.31 195 MET B C 1
ATOM 3703 O O . MET B 1 195 ? -10.352 -6.008 -15.984 1 94.31 195 MET B O 1
ATOM 3707 N N . PRO B 1 196 ? -10.383 -3.82 -15.477 1 95.69 196 PRO B N 1
ATOM 3708 C CA . PRO B 1 196 ? -10.773 -4.113 -14.094 1 95.69 196 PRO B CA 1
ATOM 3709 C C . PRO B 1 196 ? -12.227 -4.574 -13.977 1 95.69 196 PRO B C 1
ATOM 3711 O O . PRO B 1 196 ? -13.078 -4.137 -14.758 1 95.69 196 PRO B O 1
ATOM 3714 N N . ILE B 1 197 ? -12.453 -5.461 -13.062 1 93.38 197 ILE B N 1
ATOM 3715 C CA . ILE B 1 197 ? -13.805 -5.789 -12.625 1 93.38 197 ILE B CA 1
ATOM 3716 C C . ILE B 1 197 ? -14.203 -4.891 -11.461 1 93.38 197 ILE B C 1
ATOM 3718 O O . ILE B 1 197 ? -13.727 -5.074 -10.336 1 93.38 197 ILE B O 1
ATOM 3722 N N . LEU B 1 198 ? -15.102 -3.986 -11.672 1 89.12 198 LEU B N 1
ATOM 3723 C CA . LEU B 1 198 ? -15.383 -2.938 -10.695 1 89.12 198 LEU B CA 1
ATOM 3724 C C . LEU B 1 198 ? -16.516 -3.346 -9.766 1 89.12 198 LEU B C 1
ATOM 3726 O O . LEU B 1 198 ? -16.703 -2.74 -8.703 1 89.12 198 LEU B O 1
ATOM 3730 N N . ASP B 1 199 ? -17.281 -4.34 -10.148 1 88.75 199 ASP B N 1
ATOM 3731 C CA . ASP B 1 199 ? -18.438 -4.711 -9.344 1 88.75 199 ASP B CA 1
ATOM 3732 C C . ASP B 1 199 ? -18.234 -6.07 -8.68 1 88.75 199 ASP B C 1
ATOM 3734 O O . ASP B 1 199 ? -19.203 -6.773 -8.375 1 88.75 199 ASP B O 1
ATOM 3738 N N . PHE B 1 200 ? -17.016 -6.441 -8.484 1 93.56 200 PHE B N 1
ATOM 3739 C CA . PHE B 1 200 ? -16.734 -7.711 -7.824 1 93.56 200 PHE B CA 1
ATOM 3740 C C . PHE B 1 200 ? -17.344 -7.746 -6.434 1 93.56 200 PHE B C 1
ATOM 3742 O O . PHE B 1 200 ? -17.344 -6.738 -5.723 1 93.56 200 PHE B O 1
ATOM 3749 N N . ARG B 1 201 ? -17.766 -8.984 -6.09 1 90 201 ARG B N 1
ATOM 3750 C CA . ARG B 1 201 ? -18.266 -9.242 -4.742 1 90 201 ARG B CA 1
ATOM 3751 C C . ARG B 1 201 ? -17.625 -10.5 -4.16 1 90 201 ARG B C 1
ATOM 3753 O O . ARG B 1 201 ? -17.422 -11.492 -4.875 1 90 201 ARG B O 1
ATOM 3760 N N . PRO B 1 202 ? -17.422 -10.453 -2.852 1 88.5 202 PRO B N 1
ATOM 3761 C CA . PRO B 1 202 ? -16.703 -11.562 -2.213 1 88.5 202 PRO B CA 1
ATOM 3762 C C . PRO B 1 202 ? -17.469 -12.875 -2.277 1 88.5 202 PRO B C 1
ATOM 3764 O O . PRO B 1 202 ? -16.891 -13.945 -2.08 1 88.5 202 PRO B O 1
ATOM 3767 N N . ASP B 1 203 ? -18.719 -12.773 -2.57 1 91.69 203 ASP B N 1
ATOM 3768 C CA . ASP B 1 203 ? -19.531 -13.984 -2.568 1 91.69 203 ASP B CA 1
ATOM 3769 C C . ASP B 1 203 ? -19.688 -14.547 -3.98 1 91.69 203 ASP B C 1
ATOM 3771 O O . ASP B 1 203 ? -20.484 -15.453 -4.207 1 91.69 203 ASP B O 1
ATOM 3775 N N . TRP B 1 204 ? -18.984 -13.992 -4.891 1 95.69 204 TRP B N 1
ATOM 3776 C CA . TRP B 1 204 ? -19.016 -14.523 -6.25 1 95.69 204 TRP B CA 1
ATOM 3777 C C . TRP B 1 204 ? -18.688 -16.016 -6.266 1 95.69 204 TRP B C 1
ATOM 3779 O O . TRP B 1 204 ? -17.859 -16.469 -5.488 1 95.69 204 TRP B O 1
ATOM 3789 N N . THR B 1 205 ? -19.344 -16.734 -7.133 1 97.38 205 THR B N 1
ATOM 3790 C CA . THR B 1 205 ? -19.141 -18.156 -7.371 1 97.38 205 THR B CA 1
ATOM 3791 C C . THR B 1 205 ? -18.625 -18.406 -8.789 1 97.38 205 THR B C 1
ATOM 3793 O O . THR B 1 205 ? -18.438 -17.453 -9.555 1 97.38 205 THR B O 1
ATOM 3796 N N . LEU B 1 206 ? -18.375 -19.719 -9.07 1 98.19 206 LEU B N 1
ATOM 3797 C CA . LEU B 1 206 ? -17.984 -20.094 -10.422 1 98.19 206 LEU B CA 1
ATOM 3798 C C . LEU B 1 206 ? -19 -19.578 -11.445 1 98.19 206 LEU B C 1
ATOM 3800 O O . LEU B 1 206 ? -18.609 -19.141 -12.531 1 98.19 206 LEU B O 1
ATOM 3804 N N . SER B 1 207 ? -20.219 -19.562 -11.086 1 98.06 207 SER B N 1
ATOM 3805 C CA . SER B 1 207 ? -21.266 -19.109 -12 1 98.06 207 SER B CA 1
ATOM 3806 C C . SER B 1 207 ? -21.109 -17.625 -12.336 1 98.06 207 SER B C 1
ATOM 3808 O O . SER B 1 207 ? -21.312 -17.219 -13.484 1 98.06 207 SER B O 1
ATOM 3810 N N . ASN B 1 208 ? -20.797 -16.844 -11.344 1 97.56 208 ASN B N 1
ATOM 3811 C CA . ASN B 1 208 ? -20.547 -15.422 -11.602 1 97.56 208 ASN B CA 1
ATOM 3812 C C . ASN B 1 208 ? -19.391 -15.219 -12.57 1 97.56 208 ASN B C 1
ATOM 3814 O O . ASN B 1 208 ? -19.484 -14.398 -13.492 1 97.56 208 ASN B O 1
ATOM 3818 N N . TRP B 1 209 ? -18.359 -15.977 -12.414 1 98.12 209 TRP B N 1
ATOM 3819 C CA . TRP B 1 209 ? -17.188 -15.875 -13.273 1 98.12 209 TRP B CA 1
ATOM 3820 C C . TRP B 1 209 ? -17.5 -16.375 -14.68 1 98.12 209 TRP B C 1
ATOM 3822 O O . TRP B 1 209 ? -17.094 -15.75 -15.672 1 98.12 209 TRP B O 1
ATOM 3832 N N . THR B 1 210 ? -18.219 -17.469 -14.836 1 97.44 210 THR B N 1
ATOM 3833 C CA . THR B 1 210 ? -18.547 -18 -16.156 1 97.44 210 THR B CA 1
ATOM 3834 C C . THR B 1 210 ? -19.438 -17.031 -16.922 1 97.44 210 THR B C 1
ATOM 3836 O O . THR B 1 210 ? -19.344 -16.922 -18.156 1 97.44 210 THR B O 1
ATOM 3839 N N . ALA B 1 211 ? -20.266 -16.312 -16.234 1 96.62 211 ALA B N 1
ATOM 3840 C CA . ALA B 1 211 ? -21.125 -15.312 -16.875 1 96.62 211 ALA B CA 1
ATOM 3841 C C . ALA B 1 211 ? -20.281 -14.219 -17.547 1 96.62 211 ALA B C 1
ATOM 3843 O O . ALA B 1 211 ? -20.703 -13.648 -18.562 1 96.62 211 ALA B O 1
ATOM 3844 N N . ILE B 1 212 ? -19.141 -13.953 -16.984 1 96.44 212 ILE B N 1
ATOM 3845 C CA . ILE B 1 212 ? -18.25 -12.922 -17.516 1 96.44 212 ILE B CA 1
ATOM 3846 C C . ILE B 1 212 ? -17.359 -13.508 -18.609 1 96.44 212 ILE B C 1
ATOM 3848 O O . ILE B 1 212 ? -17.156 -12.891 -19.656 1 96.44 212 ILE B O 1
ATOM 3852 N N . ILE B 1 213 ? -16.875 -14.719 -18.484 1 96.75 213 ILE B N 1
ATOM 3853 C CA . ILE B 1 213 ? -15.82 -15.281 -19.312 1 96.75 213 ILE B CA 1
ATOM 3854 C C . ILE B 1 213 ? -16.422 -15.922 -20.562 1 96.75 213 ILE B C 1
ATOM 3856 O O . ILE B 1 213 ? -15.867 -15.812 -21.656 1 96.75 213 ILE B O 1
ATOM 3860 N N . ASP B 1 214 ? -17.562 -16.547 -20.516 1 96.19 214 ASP B N 1
ATOM 3861 C CA . ASP B 1 214 ? -18.156 -17.297 -21.625 1 96.19 214 ASP B CA 1
ATOM 3862 C C . ASP B 1 214 ? -18.344 -16.406 -22.844 1 96.19 214 ASP B C 1
ATOM 3864 O O . ASP B 1 214 ? -17.953 -16.766 -23.953 1 96.19 214 ASP B O 1
ATOM 3868 N N . PRO B 1 215 ? -18.891 -15.219 -22.641 1 95 215 PRO B N 1
ATOM 3869 C CA . PRO B 1 215 ? -19.062 -14.352 -23.812 1 95 215 PRO B CA 1
ATOM 3870 C C . PRO B 1 215 ? -17.75 -13.977 -24.469 1 95 215 PRO B C 1
ATOM 3872 O O . PRO B 1 215 ? -17.703 -13.711 -25.672 1 95 215 PRO B O 1
ATOM 3875 N N . LEU B 1 216 ? -16.672 -13.961 -23.703 1 93.81 216 LEU B N 1
ATOM 3876 C CA . LEU B 1 216 ? -15.359 -13.602 -24.234 1 93.81 216 LEU B CA 1
ATOM 3877 C C . LEU B 1 216 ? -14.805 -14.727 -25.109 1 93.81 216 LEU B C 1
ATOM 3879 O O . LEU B 1 216 ? -13.93 -14.492 -25.938 1 93.81 216 LEU B O 1
ATOM 3883 N N . LEU B 1 217 ? -15.312 -15.953 -24.938 1 94.12 217 LEU B N 1
ATOM 3884 C CA . LEU B 1 217 ? -14.781 -17.125 -25.625 1 94.12 217 LEU B CA 1
ATOM 3885 C C . LEU B 1 217 ? -15.672 -17.516 -26.797 1 94.12 217 LEU B C 1
ATOM 3887 O O . LEU B 1 217 ? -15.336 -18.438 -27.562 1 94.12 217 LEU B O 1
ATOM 3891 N N . GLU B 1 218 ? -16.797 -16.938 -26.938 1 87.38 218 GLU B N 1
ATOM 3892 C CA . GLU B 1 218 ? -17.719 -17.312 -28 1 87.38 218 GLU B CA 1
ATOM 3893 C C . GLU B 1 218 ? -17.078 -17.188 -29.375 1 87.38 218 GLU B C 1
ATOM 3895 O O . GLU B 1 218 ? -17.25 -18.062 -30.234 1 87.38 218 GLU B O 1
ATOM 3900 N N . ASP B 1 219 ? -16.359 -16.125 -29.703 1 73.94 219 ASP B N 1
ATOM 3901 C CA . ASP B 1 219 ? -15.812 -15.938 -31.047 1 73.94 219 ASP B CA 1
ATOM 3902 C C . ASP B 1 219 ? -14.367 -16.422 -31.125 1 73.94 219 ASP B C 1
ATOM 3904 O O . ASP B 1 219 ? -13.672 -16.172 -32.094 1 73.94 219 ASP B O 1
ATOM 3908 N N . TYR B 1 220 ? -14.117 -17.016 -30.047 1 73.44 220 TYR B N 1
ATOM 3909 C CA . TYR B 1 220 ? -12.727 -17.453 -30.047 1 73.44 220 TYR B CA 1
ATOM 3910 C C . TYR B 1 220 ? -12.57 -18.75 -30.828 1 73.44 220 TYR B C 1
ATOM 3912 O O . TYR B 1 220 ? -13.281 -19.719 -30.578 1 73.44 220 TYR B O 1
ATOM 3920 N N . GLU B 1 221 ? -11.977 -18.672 -32.062 1 66.69 221 GLU B N 1
ATOM 3921 C CA . GLU B 1 221 ? -11.531 -19.828 -32.844 1 66.69 221 GLU B CA 1
ATOM 3922 C C . GLU B 1 221 ? -10.062 -20.141 -32.562 1 66.69 221 GLU B C 1
ATOM 3924 O O . GLU B 1 221 ? -9.227 -19.219 -32.562 1 66.69 221 GLU B O 1
ATOM 3929 N N . GLU B 1 222 ? -9.766 -21.219 -31.844 1 59.59 222 GLU B N 1
ATOM 3930 C CA . GLU B 1 222 ? -8.367 -21.562 -31.594 1 59.59 222 GLU B CA 1
ATOM 3931 C C . GLU B 1 222 ? -7.512 -21.312 -32.844 1 59.59 222 GLU B C 1
ATOM 3933 O O . GLU B 1 222 ? -7.895 -21.672 -33.938 1 59.59 222 GLU B O 1
ATOM 3938 N N . PRO B 1 223 ? -6.668 -20.219 -32.75 1 52.5 223 PRO B N 1
ATOM 3939 C CA . PRO B 1 223 ? -5.875 -20.031 -33.969 1 52.5 223 PRO B CA 1
ATOM 3940 C C . PRO B 1 223 ? -5.441 -21.359 -34.594 1 52.5 223 PRO B C 1
ATOM 3942 O O . PRO B 1 223 ? -4.91 -22.234 -33.906 1 52.5 223 PRO B O 1
ATOM 3945 N N . GLY B 1 224 ? -6.223 -22 -35.344 1 44.84 224 GLY B N 1
ATOM 3946 C CA . GLY B 1 224 ? -5.617 -23.047 -36.156 1 44.84 224 GLY B CA 1
ATOM 3947 C C . GLY B 1 224 ? -4.141 -22.812 -36.406 1 44.84 224 GLY B C 1
ATOM 3948 O O . GLY B 1 224 ? -3.643 -21.703 -36.25 1 44.84 224 GLY B O 1
ATOM 3949 N N . VAL B 1 225 ? -3.211 -23.875 -36.219 1 42.47 225 VAL B N 1
ATOM 3950 C CA . VAL B 1 225 ? -1.836 -23.766 -36.688 1 42.47 225 VAL B CA 1
ATOM 3951 C C . VAL B 1 225 ? -1.787 -22.844 -37.906 1 42.47 225 VAL B C 1
ATOM 3953 O O . VAL B 1 225 ? -2.328 -23.172 -38.969 1 42.47 225 VAL B O 1
ATOM 3956 N N . GLY B 1 226 ? -2.041 -21.641 -37.812 1 40.19 226 GLY B N 1
ATOM 3957 C CA . GLY B 1 226 ? -1.939 -20.766 -38.969 1 40.19 226 GLY B CA 1
ATOM 3958 C C . GLY B 1 226 ? -0.889 -21.234 -39.969 1 40.19 226 GLY B C 1
ATOM 3959 O O . GLY B 1 226 ? -0.046 -22.078 -39.656 1 40.19 226 GLY B O 1
ATOM 3960 N N . PRO B 1 227 ? -1.095 -21.062 -41.281 1 41.34 227 PRO B N 1
ATOM 3961 C CA . PRO B 1 227 ? -0.078 -21.531 -42.219 1 41.34 227 PRO B CA 1
ATOM 3962 C C . PRO B 1 227 ? 1.34 -21.156 -41.781 1 41.34 227 PRO B C 1
ATOM 3964 O O . PRO B 1 227 ? 1.531 -20.188 -41.031 1 41.34 227 PRO B O 1
ATOM 3967 N N . PRO B 1 228 ? 2.305 -22.125 -41.844 1 38.16 228 PRO B N 1
ATOM 3968 C CA . PRO B 1 228 ? 3.697 -21.797 -41.5 1 38.16 228 PRO B CA 1
ATOM 3969 C C . PRO B 1 228 ? 4.094 -20.391 -41.969 1 38.16 228 PRO B C 1
ATOM 3971 O O . PRO B 1 228 ? 3.564 -19.891 -42.969 1 38.16 228 PRO B O 1
ATOM 3974 N N . LEU B 1 229 ? 4.395 -19.625 -40.938 1 40.91 229 LEU B N 1
ATOM 3975 C CA . LEU B 1 229 ? 4.918 -18.328 -41.344 1 40.91 229 LEU B CA 1
ATOM 3976 C C . LEU B 1 229 ? 5.676 -18.406 -42.656 1 40.91 229 LEU B C 1
ATOM 3978 O O . LEU B 1 229 ? 6.355 -19.406 -42.938 1 40.91 229 LEU B O 1
ATOM 3982 N N . PRO B 1 230 ? 5.188 -17.719 -43.594 1 40.28 230 PRO B N 1
ATOM 3983 C CA . PRO B 1 230 ? 5.961 -17.828 -44.844 1 40.28 230 PRO B CA 1
ATOM 3984 C C . PRO B 1 230 ? 7.465 -17.75 -44.625 1 40.28 230 PRO B C 1
ATOM 3986 O O . PRO B 1 230 ? 7.918 -17.047 -43.688 1 40.28 230 PRO B O 1
ATOM 3989 N N . THR B 1 231 ? 8.211 -18.922 -44.812 1 40.12 231 THR B N 1
ATOM 3990 C CA . THR B 1 231 ? 9.656 -19.125 -44.75 1 40.12 231 THR B CA 1
ATOM 3991 C C . THR B 1 231 ? 10.391 -17.953 -45.406 1 40.12 231 THR B C 1
ATOM 3993 O O . THR B 1 231 ? 11.602 -18.031 -45.625 1 40.12 231 THR B O 1
ATOM 3996 N N . CYS B 1 232 ? 9.586 -17.078 -46.062 1 40.53 232 CYS B N 1
ATOM 3997 C CA . CYS B 1 232 ? 10.484 -16.188 -46.781 1 40.53 232 CYS B CA 1
ATOM 3998 C C . CYS B 1 232 ? 11.109 -15.164 -45.844 1 40.53 232 CYS B C 1
ATOM 4000 O O . CYS B 1 232 ? 10.406 -14.539 -45.031 1 40.53 232 CYS B O 1
ATOM 4002 N N . LEU B 1 233 ? 12.359 -15.477 -45.406 1 37.19 233 LEU B N 1
ATOM 4003 C CA . LEU B 1 233 ? 13.219 -14.586 -44.625 1 37.19 233 LEU B CA 1
ATOM 4004 C C . LEU B 1 233 ? 13.211 -13.18 -45.219 1 37.19 233 LEU B C 1
ATOM 4006 O O . LEU B 1 233 ? 13.203 -13.008 -46.438 1 37.19 233 LEU B O 1
ATOM 4010 N N . PRO B 1 234 ? 12.953 -12.242 -44.375 1 37 234 PRO B N 1
ATOM 4011 C CA . PRO B 1 234 ? 13.102 -10.844 -44.781 1 37 234 PRO B CA 1
ATOM 4012 C C . PRO B 1 234 ? 14.484 -10.539 -45.344 1 37 234 PRO B C 1
ATOM 4014 O O . PRO B 1 234 ? 15.5 -10.797 -44.719 1 37 234 PRO B O 1
ATOM 4017 N N . GLY B 1 235 ? 14.703 -10.391 -46.781 1 41.69 235 GLY B N 1
ATOM 4018 C CA . GLY B 1 235 ? 15.812 -10.156 -47.688 1 41.69 235 GLY B CA 1
ATOM 4019 C C . GLY B 1 235 ? 15.625 -10.828 -49.062 1 41.69 235 GLY B C 1
ATOM 4020 O O . GLY B 1 235 ? 16.484 -10.711 -49.938 1 41.69 235 GLY B O 1
ATOM 4021 N N . GLU B 1 236 ? 14.766 -11.875 -49 1 45.31 236 GLU B N 1
ATOM 4022 C CA . GLU B 1 236 ? 14.695 -12.398 -50.375 1 45.31 236 GLU B CA 1
ATOM 4023 C C . GLU B 1 236 ? 13.945 -11.445 -51.312 1 45.31 236 GLU B C 1
ATOM 4025 O O . GLU B 1 236 ? 13.062 -10.711 -50.844 1 45.31 236 GLU B O 1
ATOM 4030 N N . PRO B 1 237 ? 14.359 -11.141 -52.531 1 44.72 237 PRO B N 1
ATOM 4031 C CA . PRO B 1 237 ? 13.961 -10.078 -53.469 1 44.72 237 PRO B CA 1
ATOM 4032 C C . PRO B 1 237 ? 12.445 -9.938 -53.594 1 44.72 237 PRO B C 1
ATOM 4034 O O . PRO B 1 237 ? 11.938 -8.836 -53.812 1 44.72 237 PRO B O 1
ATOM 4037 N N . GLY B 1 238 ? 11.531 -10.852 -53.719 1 45.47 238 GLY B N 1
ATOM 4038 C CA . GLY B 1 238 ? 10.133 -10.805 -54.094 1 45.47 238 GLY B CA 1
ATOM 4039 C C . GLY B 1 238 ? 9.188 -10.531 -52.938 1 45.47 238 GLY B C 1
ATOM 4040 O O . GLY B 1 238 ? 7.969 -10.562 -53.094 1 45.47 238 GLY B O 1
ATOM 4041 N N . CYS B 1 239 ? 9.594 -10.711 -51.719 1 40.62 239 CYS B N 1
ATOM 4042 C CA . CYS B 1 239 ? 8.609 -10.57 -50.656 1 40.62 239 CYS B CA 1
ATOM 4043 C C . CYS B 1 239 ? 8.195 -9.109 -50.5 1 40.62 239 CYS B C 1
ATOM 4045 O O . CYS B 1 239 ? 9.008 -8.273 -50.094 1 40.62 239 CYS B O 1
ATOM 4047 N N . VAL B 1 240 ? 7.352 -8.617 -51.406 1 36.53 240 VAL B N 1
ATOM 4048 C CA . VAL B 1 240 ? 6.793 -7.277 -51.281 1 36.53 240 VAL B CA 1
ATOM 4049 C C . VAL B 1 240 ? 5.996 -7.172 -49.969 1 36.53 240 VAL B C 1
ATOM 4051 O O . VAL B 1 240 ? 5.016 -7.891 -49.781 1 36.53 240 VAL B O 1
ATOM 4054 N N . ILE B 1 241 ? 6.656 -6.941 -48.906 1 35.5 241 ILE B N 1
ATOM 4055 C CA . ILE B 1 241 ? 5.875 -6.582 -47.719 1 35.5 241 ILE B CA 1
ATOM 4056 C C . ILE B 1 241 ? 4.988 -5.379 -48.031 1 35.5 241 ILE B C 1
ATOM 4058 O O . ILE B 1 241 ? 5.488 -4.293 -48.344 1 35.5 241 ILE B O 1
ATOM 4062 N N . GLU B 1 242 ? 3.846 -5.605 -48.625 1 34.66 242 GLU B N 1
ATOM 4063 C CA . GLU B 1 242 ? 2.922 -4.477 -48.688 1 34.66 242 GLU B CA 1
ATOM 4064 C C . GLU B 1 242 ? 2.645 -3.92 -47.281 1 34.66 242 GLU B C 1
ATOM 4066 O O . GLU B 1 242 ? 2.443 -4.68 -46.344 1 34.66 242 GLU B O 1
ATOM 4071 N N . PRO B 1 243 ? 3.166 -2.75 -47 1 32.75 243 PRO B N 1
ATOM 4072 C CA . PRO B 1 243 ? 2.828 -2.117 -45.719 1 32.75 243 PRO B CA 1
ATOM 4073 C C . PRO B 1 243 ? 1.332 -2.16 -45.438 1 32.75 243 PRO B C 1
ATOM 4075 O O . PRO B 1 243 ? 0.511 -1.909 -46.312 1 32.75 243 PRO B O 1
ATOM 4078 N N . PRO B 1 244 ? 0.946 -3.076 -44.594 1 32.25 244 PRO B N 1
ATOM 4079 C CA . PRO B 1 244 ? -0.492 -3.166 -44.344 1 32.25 244 PRO B CA 1
ATOM 4080 C C . PRO B 1 244 ? -1.114 -1.815 -44 1 32.25 244 PRO B C 1
ATOM 4082 O O . PRO B 1 244 ? -2.275 -1.754 -43.594 1 32.25 244 PRO B O 1
ATOM 4085 N N . CYS B 1 245 ? -0.323 -0.723 -43.906 1 31.91 245 CYS B N 1
ATOM 4086 C CA . CYS B 1 245 ? -1.001 0.44 -43.344 1 31.91 245 CYS B CA 1
ATOM 4087 C C . CYS B 1 245 ? -2.162 0.874 -44.219 1 31.91 245 CYS B C 1
ATOM 4089 O O . CYS B 1 245 ? -1.968 1.599 -45.219 1 31.91 245 CYS B O 1
ATOM 4091 N N . GLY B 1 246 ? -2.885 0.01 -44.812 1 30.27 246 GLY B N 1
ATOM 4092 C CA . GLY B 1 246 ? -3.994 0.69 -45.469 1 30.27 246 GLY B CA 1
ATOM 4093 C C . GLY B 1 246 ? -4.723 1.656 -44.562 1 30.27 246 GLY B C 1
ATOM 4094 O O . GLY B 1 246 ? -4.816 1.424 -43.344 1 30.27 246 GLY B O 1
ATOM 4095 N N . THR B 1 247 ? -4.637 2.887 -44.875 1 29.69 247 THR B N 1
ATOM 4096 C CA . THR B 1 247 ? -5.363 4.012 -44.312 1 29.69 247 THR B CA 1
ATOM 4097 C C . THR B 1 247 ? -6.832 3.656 -44.094 1 29.69 247 THR B C 1
ATOM 4099 O O . THR B 1 247 ? -7.551 3.35 -45.031 1 29.69 247 THR B O 1
ATOM 4102 N N . PRO B 1 248 ? -7.117 3.027 -43.031 1 27.34 248 PRO B N 1
ATOM 4103 C CA . PRO B 1 248 ? -8.555 2.758 -42.938 1 27.34 248 PRO B CA 1
ATOM 4104 C C . PRO B 1 248 ? -9.406 3.988 -43.281 1 27.34 248 PRO B C 1
ATOM 4106 O O . PRO B 1 248 ? -8.969 5.121 -43.031 1 27.34 248 PRO B O 1
ATOM 4109 N N . ASN B 1 249 ? -10.109 3.998 -44.281 1 29.09 249 ASN B N 1
ATOM 4110 C CA . ASN B 1 249 ? -11.125 4.988 -44.656 1 29.09 249 ASN B CA 1
ATOM 4111 C C . ASN B 1 249 ? -11.945 5.406 -43.438 1 29.09 249 ASN B C 1
ATOM 4113 O O . ASN B 1 249 ? -12.445 4.555 -42.688 1 29.09 249 ASN B O 1
ATOM 4117 N N . ALA B 1 250 ? -11.742 6.637 -42.969 1 26.75 250 ALA B N 1
ATOM 4118 C CA . ALA B 1 250 ? -12.523 7.324 -41.938 1 26.75 250 ALA B CA 1
ATOM 4119 C C . ALA B 1 250 ? -14.023 7.176 -42.188 1 26.75 250 ALA B C 1
ATOM 4121 O O . ALA B 1 250 ? -14.555 7.762 -43.125 1 26.75 250 ALA B O 1
ATOM 4122 N N . ALA B 1 251 ? -14.508 6.035 -42 1 29.48 251 ALA B N 1
ATOM 4123 C CA . ALA B 1 251 ? -15.961 6.004 -42.156 1 29.48 251 ALA B CA 1
ATOM 4124 C C . ALA B 1 251 ? -16.625 7.145 -41.406 1 29.48 251 ALA B C 1
ATOM 4126 O O . ALA B 1 251 ? -16.141 7.535 -40.312 1 29.48 251 ALA B O 1
ATOM 4127 N N . PRO B 1 252 ? -17.469 7.93 -41.906 1 28.11 252 PRO B N 1
ATOM 4128 C CA . PRO B 1 252 ? -18.109 9.102 -41.312 1 28.11 252 PRO B CA 1
ATOM 4129 C C . PRO B 1 252 ? -18.766 8.789 -39.969 1 28.11 252 PRO B C 1
ATOM 4131 O O . PRO B 1 252 ? -19.281 7.684 -39.781 1 28.11 252 PRO B O 1
ATOM 4134 N N . ILE B 1 253 ? -18.234 9.352 -38.938 1 26.45 253 ILE B N 1
ATOM 4135 C CA . ILE B 1 253 ? -18.781 9.352 -37.562 1 26.45 253 ILE B CA 1
ATOM 4136 C C . ILE B 1 253 ? -20.281 9.625 -37.625 1 26.45 253 ILE B C 1
ATOM 4138 O O . ILE B 1 253 ? -20.703 10.703 -38.062 1 26.45 253 ILE B O 1
ATOM 4142 N N . ALA B 1 254 ? -21.078 8.672 -37.969 1 24.88 254 ALA B N 1
ATOM 4143 C CA . ALA B 1 254 ? -22.531 8.742 -37.875 1 24.88 254 ALA B CA 1
ATOM 4144 C C . ALA B 1 254 ? -22.953 9.438 -36.562 1 24.88 254 ALA B C 1
ATOM 4146 O O . ALA B 1 254 ? -22.219 9.422 -35.594 1 24.88 254 ALA B O 1
ATOM 4147 N N . ASN B 1 255 ? -24 10.227 -36.594 1 25.8 255 ASN B N 1
ATOM 4148 C CA . ASN B 1 255 ? -24.75 11.125 -35.719 1 25.8 255 ASN B CA 1
ATOM 4149 C C . ASN B 1 255 ? -25.141 10.438 -34.406 1 25.8 255 ASN B C 1
ATOM 4151 O O . ASN B 1 255 ? -25.781 9.383 -34.406 1 25.8 255 ASN B O 1
ATOM 4155 N N . TYR B 1 256 ? -24.312 10.445 -33.5 1 24.84 256 TYR B N 1
ATOM 4156 C CA . TYR B 1 256 ? -24.594 9.938 -32.156 1 24.84 256 TYR B CA 1
ATOM 4157 C C . TYR B 1 256 ? -25.906 10.5 -31.609 1 24.84 256 TYR B C 1
ATOM 4159 O O . TYR B 1 256 ? -25.969 11.672 -31.219 1 24.84 256 TYR B O 1
ATOM 4167 N N . ASP B 1 257 ? -27.016 10.086 -32.188 1 26.38 257 ASP B N 1
ATOM 4168 C CA . ASP B 1 257 ? -28.391 10.344 -31.75 1 26.38 257 ASP B CA 1
ATOM 4169 C C . ASP B 1 257 ? -28.562 9.938 -30.281 1 26.38 257 ASP B C 1
ATOM 4171 O O . ASP B 1 257 ? -29.641 10.141 -29.703 1 26.38 257 ASP B O 1
ATOM 4175 N N . TRP B 1 258 ? -27.625 9.18 -29.781 1 26.48 258 TRP B N 1
ATOM 4176 C CA . TRP B 1 258 ? -28.109 8.633 -28.516 1 26.48 258 TRP B CA 1
ATOM 4177 C C . TRP B 1 258 ? -28.188 9.711 -27.453 1 26.48 258 TRP B C 1
ATOM 4179 O O . TRP B 1 258 ? -28.422 9.414 -26.266 1 26.48 258 TRP B O 1
ATOM 4189 N N . MET B 1 259 ? -27.828 10.977 -27.797 1 27.77 259 MET B N 1
ATOM 4190 C CA . MET B 1 259 ? -27.875 11.938 -26.703 1 27.77 259 MET B CA 1
ATOM 4191 C C . MET B 1 259 ? -29.297 12.062 -26.141 1 27.77 259 MET B C 1
ATOM 4193 O O . MET B 1 259 ? -29.484 12.547 -25.031 1 27.77 259 MET B O 1
ATOM 4197 N N . MET B 1 260 ? -30.25 11.805 -27.031 1 26.59 260 MET B N 1
ATOM 4198 C CA . MET B 1 260 ? -31.562 12.32 -26.641 1 26.59 260 MET B CA 1
ATOM 4199 C C . MET B 1 260 ? -32.156 11.508 -25.5 1 26.59 260 MET B C 1
ATOM 4201 O O . MET B 1 260 ? -33.188 11.891 -24.922 1 26.59 260 MET B O 1
ATOM 4205 N N . VAL B 1 261 ? -31.781 10.281 -25.391 1 27.95 261 VAL B N 1
ATOM 4206 C CA . VAL B 1 261 ? -32.781 9.492 -24.672 1 27.95 261 VAL B CA 1
ATOM 4207 C C . VAL B 1 261 ? -32.719 9.812 -23.188 1 27.95 261 VAL B C 1
ATOM 4209 O O . VAL B 1 261 ? -33.688 9.672 -22.469 1 27.95 261 VAL B O 1
ATOM 4212 N N . VAL B 1 262 ? -31.562 10.211 -22.688 1 27.12 262 VAL B N 1
ATOM 4213 C CA . VAL B 1 262 ? -31.578 10.148 -21.234 1 27.12 262 VAL B CA 1
ATOM 4214 C C . VAL B 1 262 ? -32.375 11.328 -20.672 1 27.12 262 VAL B C 1
ATOM 4216 O O . VAL B 1 262 ? -32.719 11.344 -19.484 1 27.12 262 VAL B O 1
ATOM 4219 N N . LEU B 1 263 ? -32.625 12.32 -21.469 1 27.7 263 LEU B N 1
ATOM 4220 C CA . LEU B 1 263 ? -33.281 13.438 -20.812 1 27.7 263 LEU B CA 1
ATOM 4221 C C . LEU B 1 263 ? -34.719 13.086 -20.453 1 27.7 263 LEU B C 1
ATOM 4223 O O . LEU B 1 263 ? -35.344 13.766 -19.625 1 27.7 263 LEU B O 1
ATOM 4227 N N . ALA B 1 264 ? -35.25 12.195 -21.312 1 28.5 264 ALA B N 1
ATOM 4228 C CA . ALA B 1 264 ? -36.719 12.188 -21.219 1 28.5 264 ALA B CA 1
ATOM 4229 C C . ALA B 1 264 ? -37.156 11.57 -19.891 1 28.5 264 ALA B C 1
ATOM 4231 O O . ALA B 1 264 ? -38.281 11.828 -19.438 1 28.5 264 ALA B O 1
ATOM 4232 N N . ALA B 1 265 ? -36.344 10.633 -19.438 1 30.89 265 ALA B N 1
ATOM 4233 C CA . ALA B 1 265 ? -37.094 9.891 -18.406 1 30.89 265 ALA B CA 1
ATOM 4234 C C . ALA B 1 265 ? -37.25 10.727 -17.156 1 30.89 265 ALA B C 1
ATOM 4236 O O . ALA B 1 265 ? -37.938 10.312 -16.203 1 30.89 265 ALA B O 1
ATOM 4237 N N . LEU B 1 266 ? -36.438 11.836 -17.062 1 30.64 266 LEU B N 1
ATOM 4238 C CA . LEU B 1 266 ? -36.75 12.531 -15.812 1 30.64 266 LEU B CA 1
ATOM 4239 C C . LEU B 1 266 ? -38.125 13.141 -15.844 1 30.64 266 LEU B C 1
ATOM 4241 O O . LEU B 1 266 ? -38.625 13.641 -14.828 1 30.64 266 LEU B O 1
ATOM 4245 N N . THR B 1 267 ? -38.625 13.391 -17.094 1 30.3 267 THR B N 1
ATOM 4246 C CA . THR B 1 267 ? -39.812 14.234 -17 1 30.3 267 THR B CA 1
ATOM 4247 C C . THR B 1 267 ? -41.031 13.414 -16.547 1 30.3 267 THR B C 1
ATOM 4249 O O . THR B 1 267 ? -42.094 13.969 -16.297 1 30.3 267 THR B O 1
ATOM 4252 N N . SER B 1 268 ? -41 12.148 -16.875 1 27.47 268 SER B N 1
ATOM 4253 C CA . SER B 1 268 ? -42.406 11.734 -16.875 1 27.47 268 SER B CA 1
ATOM 4254 C C . SER B 1 268 ? -42.969 11.773 -15.469 1 27.47 268 SER B C 1
ATOM 4256 O O . SER B 1 268 ? -44.188 11.805 -15.297 1 27.47 268 SER B O 1
ATOM 4258 N N . THR B 1 269 ? -42.312 11.258 -14.43 1 25.12 269 THR B N 1
ATOM 4259 C CA . THR B 1 269 ? -43.25 10.961 -13.367 1 25.12 269 THR B CA 1
ATOM 4260 C C . THR B 1 269 ? -43.656 12.234 -12.633 1 25.12 269 THR B C 1
ATOM 4262 O O . THR B 1 269 ? -44.375 12.18 -11.625 1 25.12 269 THR B O 1
ATOM 4265 N N . TYR B 1 270 ? -43.594 13.438 -13.297 1 22.28 270 TYR B N 1
ATOM 4266 C CA . TYR B 1 270 ? -44.594 14.242 -12.578 1 22.28 270 TYR B CA 1
ATOM 4267 C C . TYR B 1 270 ? -46 13.797 -12.898 1 22.28 270 TYR B C 1
ATOM 4269 O O . TYR B 1 270 ? -46.312 13.508 -14.055 1 22.28 270 TYR B O 1
#

Sequence (540 aa):
MATYTHYFVALCLSFMHVVKSSSLLQNYYQIPVTRHRLGYVYADGIASAPVQIDMFLCLQSTEDGRPLQVILDTADHYGPRLVRLSLHGFPLPHVQSSYLATRATRVVDSLMPKKTVEYMQSLFQDKIEYSVNTTESDIINALAELATGLSSNITRDSFYDKFEDEKTGHLCVYEWQSAILRGVYQTPWFLINDMPILDFRPDWTLSNWTAIIDPLLEDYEEPGVGPPLPTCLPGEPGCVIEPPCGTPNAAPIANYDWMMVVLAALTSTYMATYTHYFVALCLSFMHVVKSSSLLQNYYQIPVTRHRLGYVYADGIASAPVQIDMFLCLQSTEDGRPLQVILDTADHYGPRLVRLSLHGFPLPHVQSSYLATRATRVVDSLMPKKTVEYMQSLFQDKIEYSVNTTESDIINALAELATGLSSNITRDSFYDKFEDEKTGHLCVYEWQSAILRGVYQTPWFLINDMPILDFRPDWTLSNWTAIIDPLLEDYEEPGVGPPLPTCLPGEPGCVIEPPCGTPNAAPIANYDWMMVVLAALTSTY

Secondary structure (DSSP, 8-state):
--TTSGGGGGGGGGGG-----------TTS-PPPSS--SEE-TT--TT-SEEEEEEE-TT-HHHHHHHHHHHHHHHHH-TTTEEEEEEE---TTSTTHHHHHHHHHHHHHH-GGGHHHHHHHHHHS-----TT-BHHHHHHHHHHHHHHH-TT--HHHHHHHHH-HHHHHHHHHHHHHHHHTT--SSSEEEETTEE-TT--TT--HHHHHHHHHHHHTT-------S------BTBTT------------------GGGGHHHHTTTTT-/--TTGGGSTTGGGTT------------TTS-PPPSS--SEE-TT--TT-SEEEEEEE-TT-HHHHHHHHHHHHHHHHH-TTTEEEEEEE---TTSTTHHHHHHHHHHHHHH-GGGHHHHHHHHHHS-----TT-BHHHHHHHHHHHHHHH-TT--HHHHHHHHH-HHHHHHHHHHHHHHHHTT--SSSEEEETTEE-TT--TT--HHHHHHHHHHHHTT-------S------BTBTT------------------GGGGHHHHTTTTT-

Solvent-accessible surface area (backbone atoms only — not comparable to full-atom values): 32483 Å² total; per-residue (Å²): 136,74,83,79,66,72,78,71,70,74,71,72,68,71,70,72,76,64,79,73,77,68,74,76,69,62,58,81,81,53,80,73,87,64,95,57,82,80,61,44,68,48,86,71,35,36,92,78,21,83,38,36,35,40,40,33,28,28,48,70,40,79,77,28,42,62,48,51,53,39,52,51,52,43,37,61,74,63,28,34,66,46,29,18,42,31,41,32,65,39,45,43,41,88,41,83,57,8,33,60,44,40,42,49,45,52,36,42,34,73,76,39,57,91,46,29,67,58,52,59,54,44,40,56,72,57,59,74,85,76,54,57,73,46,23,52,53,55,50,52,50,53,55,44,50,56,52,35,70,74,35,88,87,39,43,66,65,60,46,51,54,43,59,68,33,64,67,49,53,50,50,50,51,49,44,39,34,51,40,37,77,71,70,52,68,61,64,65,35,45,27,50,72,84,39,72,59,86,79,74,57,84,79,61,47,57,66,58,51,46,68,62,48,50,72,70,49,69,83,59,67,76,79,60,88,61,77,74,69,75,81,72,56,97,78,55,91,77,72,71,76,67,74,75,76,63,75,75,75,81,65,77,81,70,81,77,66,72,72,64,61,74,66,54,68,73,57,55,84,110,140,77,77,77,65,81,69,69,76,70,64,80,70,66,73,74,68,68,81,73,69,71,65,74,71,62,60,82,82,54,78,74,85,65,95,57,83,80,60,42,67,48,85,72,34,36,91,79,19,82,38,37,37,38,40,33,29,27,49,71,42,79,76,28,42,62,47,50,54,40,53,52,51,43,36,61,74,62,27,33,65,45,29,18,41,30,41,32,64,37,45,43,42,89,41,82,58,8,33,59,44,40,42,50,45,51,35,42,34,74,75,40,56,91,46,29,67,58,51,58,53,44,41,55,72,57,60,72,84,77,53,54,74,47,24,52,54,56,50,52,50,53,53,45,51,57,52,36,69,74,34,87,87,39,43,69,64,61,45,52,53,44,59,68,31,64,67,49,53,51,51,50,50,49,45,38,35,51,41,37,77,70,69,51,67,62,64,67,35,45,26,51,71,84,38,72,58,85,80,73,58,82,80,60,46,57,66,58,51,48,68,62,49,50,72,70,50,67,81,57,65,74,78,58,86,58,76,73,69,73,81,72,58,95,78,56,89,77,70,73,75,68,74,76,75,63,74,73,76,80,68,77,82,69,81,76,65,73,71,62,61,71,65,54,68,72,59,57,84,109

pLDDT: mean 75.57, std 28.05, range [22.09, 98.69]